Protein AF-A0A7S1KDL4-F1 (afdb_monomer)

Structure (mmCIF, N/CA/C/O backbone):
data_AF-A0A7S1KDL4-F1
#
_entry.id   AF-A0A7S1KDL4-F1
#
loop_
_atom_site.group_PDB
_atom_site.id
_atom_site.type_symbol
_atom_site.label_atom_id
_atom_site.label_alt_id
_atom_site.label_comp_id
_atom_site.label_asym_id
_atom_site.label_entity_id
_atom_site.label_seq_id
_atom_site.pdbx_PDB_ins_code
_atom_site.Cartn_x
_atom_site.Cartn_y
_atom_site.Cartn_z
_atom_site.occupancy
_atom_site.B_iso_or_equiv
_atom_site.auth_seq_id
_atom_site.auth_comp_id
_atom_site.auth_asym_id
_atom_site.auth_atom_id
_atom_site.pdbx_PDB_model_num
ATOM 1 N N . ILE A 1 1 ? -32.109 13.290 26.918 1.00 63.84 1 ILE A N 1
ATOM 2 C CA . ILE A 1 1 ? -31.788 11.846 27.027 1.00 63.84 1 ILE A CA 1
ATOM 3 C C . ILE A 1 1 ? -32.000 11.187 25.672 1.00 63.84 1 ILE A C 1
ATOM 5 O O . ILE A 1 1 ? -31.027 10.690 25.125 1.00 63.84 1 ILE A O 1
ATOM 9 N N . ASP A 1 2 ? -33.193 11.312 25.092 1.00 74.12 2 ASP A N 1
ATOM 10 C CA . ASP A 1 2 ? -33.526 10.764 23.765 1.00 74.12 2 ASP A CA 1
ATOM 11 C C . ASP A 1 2 ? -32.595 11.243 22.642 1.00 74.12 2 ASP A C 1
ATOM 13 O O . ASP A 1 2 ? -32.234 10.475 21.758 1.00 74.12 2 ASP A O 1
ATOM 17 N N . GLU A 1 3 ? -32.147 12.500 22.693 1.00 76.69 3 GLU A N 1
ATOM 18 C CA . GLU A 1 3 ? -31.181 13.043 21.729 1.00 76.69 3 GLU A CA 1
ATOM 19 C C . GLU A 1 3 ? -29.832 12.303 21.764 1.00 76.69 3 GLU A C 1
ATOM 21 O O . GLU A 1 3 ? -29.321 11.902 20.720 1.00 76.69 3 GLU A O 1
ATOM 26 N N . VAL A 1 4 ? -29.300 12.042 22.963 1.00 73.31 4 VAL A N 1
ATOM 27 C CA . VAL A 1 4 ? -28.015 11.346 23.152 1.00 73.31 4 VAL A CA 1
ATOM 28 C C . VAL A 1 4 ? -28.141 9.864 22.789 1.00 73.31 4 VAL A C 1
ATOM 30 O O . VAL A 1 4 ? -27.249 9.303 22.161 1.00 73.31 4 VAL A O 1
ATOM 33 N N . ASP A 1 5 ? -29.265 9.233 23.129 1.00 73.19 5 ASP A N 1
ATOM 34 C CA . ASP A 1 5 ? -29.559 7.845 22.755 1.00 73.19 5 ASP A CA 1
ATOM 35 C C . ASP A 1 5 ? -29.660 7.675 21.223 1.00 73.19 5 ASP A C 1
ATOM 37 O O . ASP A 1 5 ? -29.075 6.760 20.635 1.00 73.19 5 ASP A O 1
ATOM 41 N N . ASN A 1 6 ? -30.314 8.620 20.538 1.00 79.81 6 ASN A N 1
ATOM 42 C CA . ASN A 1 6 ? -30.367 8.649 19.076 1.00 79.81 6 ASN A CA 1
ATOM 43 C C . ASN A 1 6 ? -28.984 8.872 18.442 1.00 79.81 6 ASN A C 1
ATOM 45 O O . ASN A 1 6 ? -28.658 8.224 17.443 1.00 79.81 6 ASN A O 1
ATOM 49 N N . GLU A 1 7 ? -28.151 9.745 19.014 1.00 80.25 7 GLU A N 1
ATOM 50 C CA . GLU A 1 7 ? -26.776 9.966 18.551 1.00 80.25 7 GLU A CA 1
ATOM 51 C C . GLU A 1 7 ? -25.907 8.706 18.704 1.00 80.25 7 GLU A C 1
ATOM 53 O O . GLU A 1 7 ? -25.175 8.336 17.779 1.00 80.25 7 GLU A O 1
ATOM 58 N N . VAL A 1 8 ? -26.034 8.001 19.831 1.00 75.69 8 VAL A N 1
ATOM 59 C CA . VAL A 1 8 ? -25.354 6.728 20.112 1.00 75.69 8 VAL A CA 1
ATOM 60 C C . VAL A 1 8 ? -25.734 5.667 19.075 1.00 75.69 8 VAL A C 1
ATOM 62 O O . VAL A 1 8 ? -24.847 5.076 18.449 1.00 75.69 8 VAL A O 1
ATOM 65 N N . ARG A 1 9 ? -27.035 5.468 18.812 1.00 78.69 9 ARG A N 1
ATOM 66 C CA . ARG A 1 9 ? -27.506 4.514 17.788 1.00 78.69 9 ARG A CA 1
ATOM 67 C C . ARG A 1 9 ? -27.006 4.877 16.393 1.00 78.69 9 ARG A C 1
ATOM 69 O O . ARG A 1 9 ? -26.520 4.006 15.670 1.00 78.69 9 ARG A O 1
ATOM 76 N N . ARG A 1 10 ? -27.076 6.160 16.023 1.00 83.81 10 ARG A N 1
ATOM 77 C CA . ARG A 1 10 ? -26.612 6.656 14.719 1.00 83.81 10 ARG A CA 1
ATOM 78 C C . ARG A 1 10 ? -25.113 6.449 14.534 1.00 83.81 10 ARG A C 1
ATOM 80 O O . ARG A 1 10 ? -24.676 6.055 13.456 1.00 83.81 10 ARG A O 1
ATOM 87 N N . THR A 1 11 ? -24.331 6.686 15.584 1.00 80.38 11 THR A N 1
ATOM 88 C CA . THR A 1 11 ? -22.879 6.492 15.559 1.00 80.38 11 THR A CA 1
ATOM 89 C C . THR A 1 11 ? -22.533 5.011 15.434 1.00 80.38 11 THR A C 1
ATOM 91 O O . THR A 1 11 ? -21.737 4.672 14.563 1.00 80.38 11 THR A O 1
ATOM 94 N N . LYS A 1 12 ? -23.177 4.117 16.206 1.00 81.19 12 LYS A N 1
ATOM 95 C CA . LYS A 1 12 ? -22.996 2.656 16.075 1.00 81.19 12 LYS A CA 1
ATOM 96 C C . LYS A 1 12 ? -23.310 2.184 14.651 1.00 81.19 12 LYS A C 1
ATOM 98 O O . LYS A 1 12 ? -22.476 1.523 14.038 1.00 81.19 12 LYS A O 1
ATOM 103 N N . ALA A 1 13 ? -24.459 2.581 14.101 1.00 83.56 13 ALA A N 1
ATOM 104 C CA . ALA A 1 13 ? -24.852 2.229 12.736 1.00 83.56 13 ALA A CA 1
ATOM 105 C C . ALA A 1 13 ? -23.844 2.734 11.691 1.00 83.56 13 ALA A C 1
ATOM 107 O O . ALA A 1 13 ? -23.438 1.974 10.820 1.00 83.56 13 ALA A O 1
ATOM 108 N N . GLY A 1 14 ? -23.373 3.980 11.816 1.00 83.88 14 GLY A N 1
ATOM 109 C CA . GLY A 1 14 ? -22.385 4.545 10.894 1.00 83.88 14 GLY A CA 1
ATOM 110 C C . GLY A 1 14 ? -21.011 3.867 10.951 1.00 83.88 14 GLY A C 1
ATOM 111 O O . GLY A 1 14 ? -20.293 3.865 9.957 1.00 83.88 14 GLY A O 1
ATOM 112 N N . VAL A 1 15 ? -20.627 3.285 12.090 1.00 82.06 15 VAL A N 1
ATOM 113 C CA . VAL A 1 15 ? -19.389 2.496 12.201 1.00 82.06 15 VAL A CA 1
ATOM 114 C C . VAL A 1 15 ? -19.542 1.132 11.526 1.00 82.06 15 VAL A C 1
ATOM 116 O O . VAL A 1 15 ? -18.646 0.712 10.796 1.00 82.06 15 VAL A O 1
ATOM 119 N N . ILE A 1 16 ? -20.680 0.465 11.735 1.00 83.25 16 ILE A N 1
ATOM 120 C CA . ILE A 1 16 ? -20.998 -0.819 11.093 1.00 83.25 16 ILE A CA 1
ATOM 121 C C . ILE A 1 16 ? -21.028 -0.653 9.570 1.00 83.25 16 ILE A C 1
ATOM 123 O O . ILE A 1 16 ? -20.360 -1.402 8.856 1.00 83.25 16 ILE A O 1
ATOM 127 N N . ASP A 1 17 ? -21.738 0.369 9.093 1.00 86.12 17 ASP A N 1
ATOM 128 C CA . ASP A 1 17 ? -21.864 0.699 7.673 1.00 86.12 17 ASP A CA 1
ATOM 129 C C . ASP A 1 17 ? -20.500 0.987 7.028 1.00 86.12 17 ASP A C 1
ATOM 131 O O . ASP A 1 17 ? -20.204 0.505 5.938 1.00 86.12 17 ASP A O 1
ATOM 135 N N . LEU A 1 18 ? -19.595 1.672 7.734 1.00 84.25 18 LEU A N 1
ATOM 136 C CA . LEU A 1 18 ? -18.246 1.952 7.235 1.00 84.25 18 LEU A CA 1
ATOM 137 C C . LEU A 1 18 ? -17.416 0.681 6.976 1.00 84.25 18 LEU A C 1
ATOM 139 O O . LEU A 1 18 ? -16.621 0.641 6.041 1.00 84.25 18 LEU A O 1
ATOM 143 N N . VAL A 1 19 ? -17.583 -0.356 7.797 1.00 83.31 19 VAL A N 1
ATOM 144 C CA . VAL A 1 19 ? -16.883 -1.637 7.612 1.00 83.31 19 VAL A CA 1
ATOM 145 C C . VAL A 1 19 ? -17.566 -2.469 6.524 1.00 83.31 19 VAL A C 1
ATOM 147 O O . VAL A 1 19 ? -16.898 -2.980 5.624 1.00 83.31 19 VAL A O 1
ATOM 150 N N . GLN A 1 20 ? -18.896 -2.565 6.567 1.00 85.38 20 GLN A N 1
ATOM 151 C CA . GLN A 1 20 ? -19.684 -3.376 5.634 1.00 85.38 20 GLN A CA 1
ATOM 152 C C . GLN A 1 20 ? -19.672 -2.827 4.203 1.00 85.38 20 GLN A C 1
ATOM 154 O O . GLN A 1 20 ? -19.564 -3.603 3.251 1.00 85.38 20 GLN A O 1
ATOM 159 N N . SER A 1 21 ? -19.696 -1.502 4.035 1.00 83.75 21 SER A N 1
ATOM 160 C CA . SER A 1 21 ? -19.587 -0.839 2.726 1.00 83.75 21 SER A CA 1
ATOM 161 C C . SER A 1 21 ? -18.290 -1.181 1.993 1.00 83.75 21 SER A C 1
ATOM 163 O O . SER A 1 21 ? -18.268 -1.184 0.767 1.00 83.75 21 SER A O 1
ATOM 165 N N . ARG A 1 22 ? -17.229 -1.561 2.715 1.00 81.06 22 ARG A N 1
ATOM 166 C CA . ARG A 1 22 ? -15.955 -2.030 2.148 1.00 81.06 22 ARG A CA 1
ATOM 167 C C . ARG A 1 22 ? -15.792 -3.557 2.169 1.00 81.06 22 ARG A C 1
ATOM 169 O O . ARG A 1 22 ? -14.689 -4.065 2.001 1.00 81.06 22 ARG A O 1
ATOM 176 N N . GLY A 1 23 ? -16.888 -4.298 2.353 1.00 80.12 23 GLY A N 1
ATOM 177 C CA . GLY A 1 23 ? -16.903 -5.767 2.350 1.00 80.12 23 GLY A CA 1
ATOM 178 C C . GLY A 1 23 ? -16.351 -6.412 3.623 1.00 80.12 23 GLY A C 1
ATOM 179 O O . GLY A 1 23 ? -16.073 -7.608 3.625 1.00 80.12 23 GLY A O 1
ATOM 180 N N . GLY A 1 24 ? -16.175 -5.639 4.698 1.00 79.75 24 GLY A N 1
ATOM 181 C CA . GLY A 1 24 ? -15.775 -6.164 5.996 1.00 79.75 24 GLY A CA 1
ATOM 182 C C . GLY A 1 24 ? -16.960 -6.657 6.838 1.00 79.75 24 GLY A C 1
ATOM 183 O O . GLY A 1 24 ? -18.099 -6.227 6.659 1.00 79.75 24 GLY A O 1
ATOM 184 N N . ARG A 1 25 ? -16.693 -7.521 7.821 1.00 80.38 25 ARG A N 1
ATOM 185 C CA . ARG A 1 25 ? -17.680 -8.023 8.794 1.00 80.38 25 ARG A CA 1
ATOM 186 C C . ARG A 1 25 ? -17.486 -7.352 10.156 1.00 80.38 25 ARG A C 1
ATOM 188 O O . ARG A 1 25 ? -16.424 -7.471 10.753 1.00 80.38 25 ARG A O 1
ATOM 195 N N . TRP A 1 26 ? -18.499 -6.640 10.657 1.00 69.69 26 TRP A N 1
ATOM 196 C CA . TRP A 1 26 ? -18.420 -5.962 11.964 1.00 69.69 26 TRP A CA 1
ATOM 197 C C . TRP A 1 26 ? -18.359 -6.948 13.139 1.00 69.69 26 TRP A C 1
ATOM 199 O O . TRP A 1 26 ? -17.498 -6.822 14.007 1.00 69.69 26 TRP A O 1
ATOM 209 N N . ALA A 1 27 ? -19.248 -7.943 13.142 1.00 63.38 27 ALA A N 1
ATOM 210 C CA . ALA A 1 27 ? -19.184 -9.067 14.063 1.00 63.38 27 ALA A CA 1
ATOM 211 C C . ALA A 1 27 ? -18.195 -10.090 13.493 1.00 63.38 27 ALA A C 1
ATOM 213 O O . ALA A 1 27 ? -18.497 -10.801 12.535 1.00 63.38 27 ALA A O 1
ATOM 214 N N . ALA A 1 28 ? -16.983 -10.122 14.039 1.00 49.25 28 ALA A N 1
ATOM 215 C CA . ALA A 1 28 ? -16.173 -11.324 13.955 1.00 49.25 28 ALA A CA 1
ATOM 216 C C . ALA A 1 28 ? -16.720 -12.262 15.031 1.00 49.25 28 ALA A C 1
ATOM 218 O O . ALA A 1 28 ? -16.360 -12.120 16.200 1.00 49.25 28 ALA A O 1
ATOM 219 N N . ASP A 1 29 ? -17.648 -13.143 14.659 1.00 37.91 29 ASP A N 1
ATOM 220 C CA . ASP A 1 29 ? -18.122 -14.166 15.582 1.00 37.91 29 ASP A CA 1
ATOM 221 C C . ASP A 1 29 ? -16.921 -14.944 16.132 1.00 37.91 29 ASP A C 1
ATOM 223 O O . ASP A 1 29 ? -15.943 -15.239 15.435 1.00 37.91 29 ASP A O 1
ATOM 227 N N . SER A 1 30 ? -16.986 -15.173 17.441 1.00 39.06 30 SER A N 1
ATOM 228 C CA . SER A 1 30 ? -16.014 -15.870 18.273 1.00 39.06 30 SER A CA 1
ATOM 229 C C . SER A 1 30 ? -15.342 -17.037 17.554 1.00 39.06 30 SER A C 1
ATOM 231 O O . SER A 1 30 ? -16.053 -17.929 17.114 1.00 39.06 30 SER A O 1
ATOM 233 N N . ALA A 1 31 ? -14.004 -17.017 17.523 1.00 42.28 31 ALA A N 1
ATOM 234 C CA . ALA A 1 31 ? -13.009 -18.105 17.450 1.00 42.28 31 ALA A CA 1
ATOM 235 C C . ALA A 1 31 ? -13.182 -19.319 16.499 1.00 42.28 31 ALA A C 1
ATOM 237 O O . ALA A 1 31 ? -12.176 -19.963 16.217 1.00 42.28 31 ALA A O 1
ATOM 238 N N . ASP A 1 32 ? -14.366 -19.616 15.970 1.00 41.22 32 ASP A N 1
ATOM 239 C CA . ASP A 1 32 ? -14.721 -20.917 15.394 1.00 41.22 32 ASP A CA 1
ATOM 240 C C . ASP A 1 32 ? -15.359 -20.827 13.998 1.00 41.22 32 ASP A C 1
ATOM 242 O O . ASP A 1 32 ? -15.420 -21.830 13.293 1.00 41.22 32 ASP A O 1
ATOM 246 N N . ASP A 1 33 ? -15.724 -19.633 13.510 1.00 40.88 33 ASP A N 1
ATOM 247 C CA . ASP A 1 33 ? -16.118 -19.457 12.102 1.00 40.88 33 ASP A CA 1
ATOM 248 C C . ASP A 1 33 ? -14.874 -19.265 11.209 1.00 40.88 33 ASP A C 1
ATOM 250 O O . ASP A 1 33 ? -14.648 -18.251 10.540 1.00 40.88 33 ASP A O 1
ATOM 254 N N . CYS A 1 34 ? -13.981 -20.258 11.247 1.00 38.91 34 CYS A N 1
ATOM 255 C CA . CYS A 1 34 ? -12.790 -20.352 10.404 1.00 38.91 34 CYS A CA 1
ATOM 256 C C . CYS A 1 34 ? -13.143 -20.842 8.986 1.00 38.91 34 CYS A C 1
ATOM 258 O O . CYS A 1 34 ? -12.478 -21.716 8.437 1.00 38.91 34 CYS A O 1
ATOM 260 N N . GLY A 1 35 ? -14.160 -20.246 8.356 1.00 41.03 35 GLY A N 1
ATOM 261 C CA . GLY A 1 35 ? -14.553 -20.539 6.970 1.00 41.03 35 GLY A CA 1
ATOM 262 C C . GLY A 1 35 ? -13.498 -20.166 5.917 1.00 41.03 35 GLY A C 1
ATOM 263 O O . GLY A 1 35 ? -13.617 -20.534 4.752 1.00 41.03 35 GLY A O 1
ATOM 264 N N . GLY A 1 36 ? -12.430 -19.464 6.302 1.00 48.53 36 GLY A N 1
ATOM 265 C CA . GLY A 1 36 ? -11.252 -19.304 5.459 1.00 48.53 36 GLY A CA 1
ATOM 266 C C . GLY A 1 36 ? -10.237 -20.394 5.787 1.00 48.53 36 GLY A C 1
ATOM 267 O O . GLY A 1 36 ? -9.805 -20.462 6.934 1.00 48.53 36 GLY A O 1
ATOM 268 N N . GLY A 1 37 ? -9.790 -21.164 4.796 1.00 58.88 37 GLY A N 1
ATOM 269 C CA . GLY A 1 37 ? -8.794 -22.225 4.986 1.00 58.88 37 GLY A CA 1
ATOM 270 C C . GLY A 1 37 ? -7.563 -21.803 5.803 1.00 58.88 37 GLY A C 1
ATOM 271 O O . GLY A 1 37 ? -7.194 -20.625 5.846 1.00 58.88 37 GLY A O 1
ATOM 272 N N . GLU A 1 38 ? -6.929 -22.790 6.445 1.00 80.00 38 GLU A N 1
ATOM 273 C CA . GLU A 1 38 ? -5.701 -22.639 7.244 1.00 80.00 38 GLU A CA 1
ATOM 274 C C . GLU A 1 38 ? -4.593 -21.910 6.470 1.00 80.00 38 GLU A C 1
ATOM 276 O O . GLU A 1 38 ? -3.821 -21.147 7.049 1.00 80.00 38 GLU A O 1
ATOM 281 N N . ASN A 1 39 ? -4.580 -22.083 5.148 1.00 89.94 39 ASN A N 1
ATOM 282 C CA . ASN A 1 39 ? -3.670 -21.428 4.225 1.00 89.94 39 ASN A CA 1
ATOM 283 C C . ASN A 1 39 ? -4.355 -20.285 3.474 1.00 89.94 39 ASN A C 1
ATOM 285 O O . ASN A 1 39 ? -5.506 -20.384 3.045 1.00 89.94 39 ASN A O 1
ATOM 289 N N . VAL A 1 40 ? -3.612 -19.201 3.277 1.00 91.62 40 VAL A N 1
ATOM 290 C CA . VAL A 1 40 ? -4.003 -18.082 2.425 1.00 91.62 40 VAL A CA 1
ATOM 291 C C . VAL A 1 40 ? -3.210 -18.162 1.128 1.00 91.62 40 VAL A C 1
ATOM 293 O O . VAL A 1 40 ? -1.979 -18.201 1.152 1.00 91.62 40 VAL A O 1
ATOM 296 N N . HIS A 1 41 ? -3.920 -18.168 0.001 1.00 95.25 41 HIS A N 1
ATOM 297 C CA . HIS A 1 41 ? -3.323 -18.052 -1.326 1.00 95.25 41 HIS A CA 1
ATOM 298 C C . HIS A 1 41 ? -3.271 -16.580 -1.726 1.00 95.25 41 HIS A C 1
ATOM 300 O O . HIS A 1 41 ? -4.305 -15.909 -1.786 1.00 95.25 41 HIS A O 1
ATOM 306 N N . ILE A 1 42 ? -2.064 -16.087 -1.975 1.00 96.69 42 ILE A N 1
ATOM 307 C CA . ILE A 1 42 ? -1.770 -14.675 -2.202 1.00 96.69 42 ILE A CA 1
ATOM 308 C C . ILE A 1 42 ? -1.107 -14.538 -3.570 1.00 96.69 42 ILE A C 1
ATOM 310 O O . ILE A 1 42 ? -0.185 -15.279 -3.883 1.00 96.69 42 ILE A O 1
ATOM 314 N N . ASN A 1 43 ? -1.548 -13.585 -4.378 1.00 97.44 43 ASN A N 1
ATOM 315 C CA . ASN A 1 43 ? -0.815 -13.099 -5.536 1.00 97.44 43 ASN A CA 1
ATOM 316 C C . ASN A 1 43 ? -0.169 -11.765 -5.155 1.00 97.44 43 ASN A C 1
ATOM 318 O O . ASN A 1 43 ? -0.858 -10.749 -5.072 1.00 97.44 43 ASN A O 1
ATOM 322 N N . ALA A 1 44 ? 1.140 -11.767 -4.905 1.00 97.12 44 ALA A N 1
ATOM 323 C CA . ALA A 1 44 ? 1.887 -10.540 -4.662 1.00 97.12 44 ALA A CA 1
ATOM 324 C C . ALA A 1 44 ? 2.548 -10.097 -5.970 1.00 97.12 44 ALA A C 1
ATOM 326 O O . ALA A 1 44 ? 3.557 -10.653 -6.403 1.00 97.12 44 ALA A O 1
ATOM 327 N N . GLY A 1 45 ? 1.942 -9.115 -6.635 1.00 95.44 45 GLY A N 1
ATOM 328 C CA . GLY A 1 45 ? 2.525 -8.467 -7.808 1.00 95.44 45 GLY A CA 1
ATOM 329 C C . GLY A 1 45 ? 2.745 -9.345 -9.049 1.00 95.44 45 GLY A C 1
ATOM 330 O O . GLY A 1 45 ? 3.560 -8.980 -9.905 1.00 95.44 45 GLY A O 1
ATOM 331 N N . GLY A 1 46 ? 2.038 -10.471 -9.165 1.00 94.62 46 GLY A N 1
ATOM 332 C CA . GLY A 1 46 ? 2.115 -11.439 -10.267 1.00 94.62 46 GLY A CA 1
ATOM 333 C C . GLY A 1 46 ? 2.676 -12.805 -9.871 1.00 94.62 46 GLY A C 1
ATOM 334 O O . GLY A 1 46 ? 2.685 -13.712 -10.702 1.00 94.62 46 GLY A O 1
ATOM 335 N N . GLU A 1 47 ? 3.135 -12.963 -8.629 1.00 96.25 47 GLU A N 1
ATOM 336 C CA . GLU A 1 47 ? 3.728 -14.198 -8.119 1.00 96.25 47 GLU A CA 1
ATOM 337 C C . GLU A 1 47 ? 2.863 -14.799 -7.009 1.00 96.25 47 GLU A C 1
ATOM 339 O O . GLU A 1 47 ? 2.341 -14.084 -6.151 1.00 96.25 47 GLU A O 1
ATOM 344 N N . ALA A 1 48 ? 2.670 -16.117 -7.060 1.00 97.00 48 ALA A N 1
ATOM 345 C CA . ALA A 1 48 ? 1.760 -16.823 -6.173 1.00 97.00 48 ALA A CA 1
ATOM 346 C C . ALA A 1 48 ? 2.487 -17.343 -4.927 1.00 97.00 48 ALA A C 1
ATOM 348 O O . ALA A 1 48 ? 3.472 -18.068 -5.027 1.00 97.00 48 ALA A O 1
ATOM 349 N N . PHE A 1 49 ? 1.936 -17.037 -3.759 1.00 97.00 49 PHE A N 1
ATOM 350 C CA . PHE A 1 49 ? 2.401 -17.476 -2.452 1.00 97.00 49 PHE A CA 1
ATOM 351 C C . PHE A 1 49 ? 1.287 -18.244 -1.748 1.00 97.00 49 PHE A C 1
ATOM 353 O O . PHE A 1 49 ? 0.102 -17.941 -1.900 1.00 97.00 49 PHE A O 1
ATOM 360 N N . THR A 1 50 ? 1.666 -19.234 -0.947 1.00 96.12 50 THR A N 1
ATOM 361 C CA . THR A 1 50 ? 0.747 -19.922 -0.038 1.00 96.12 50 THR A CA 1
ATOM 362 C C . THR A 1 50 ? 1.346 -19.874 1.354 1.00 96.12 50 THR A C 1
ATOM 364 O O . THR A 1 50 ? 2.422 -20.422 1.578 1.00 96.12 50 THR A O 1
ATOM 367 N N . VAL A 1 51 ? 0.666 -19.190 2.273 1.00 93.31 51 VAL A N 1
ATOM 368 C CA . VAL A 1 51 ? 1.169 -18.954 3.632 1.00 93.31 51 VAL A CA 1
ATOM 369 C C . VAL A 1 51 ? 0.085 -19.319 4.648 1.00 93.31 51 VAL A C 1
ATOM 371 O O . VAL A 1 51 ? -1.063 -18.891 4.480 1.00 93.31 51 VAL A O 1
ATOM 374 N N . PRO A 1 52 ? 0.404 -20.077 5.711 1.00 91.56 52 PRO A N 1
ATOM 375 C CA . PRO A 1 52 ? -0.537 -20.339 6.792 1.00 91.56 52 PRO A CA 1
ATOM 376 C C . PRO A 1 52 ? -1.015 -19.039 7.445 1.00 91.56 52 PRO A C 1
ATOM 378 O O . PRO A 1 52 ? -0.210 -18.212 7.879 1.00 91.56 52 PRO A O 1
ATOM 381 N N . ARG A 1 53 ? -2.332 -18.866 7.593 1.00 89.00 53 ARG A N 1
ATOM 382 C CA . ARG A 1 53 ? -2.928 -17.658 8.187 1.00 89.00 53 ARG A CA 1
ATOM 383 C C . ARG A 1 53 ? -2.422 -17.400 9.607 1.00 89.00 53 ARG A C 1
ATOM 385 O O . ARG A 1 53 ? -2.298 -16.245 10.011 1.00 89.00 53 ARG A O 1
ATOM 392 N N . ARG A 1 54 ? -2.103 -18.466 10.353 1.00 86.69 54 ARG A N 1
ATOM 393 C CA . ARG A 1 54 ? -1.548 -18.376 11.713 1.00 86.69 54 ARG A CA 1
ATOM 394 C C . ARG A 1 54 ? -0.265 -17.544 11.791 1.00 86.69 54 ARG A C 1
ATOM 396 O O . ARG A 1 54 ? -0.053 -16.894 12.805 1.00 86.69 54 ARG A O 1
ATOM 403 N N . PHE A 1 55 ? 0.545 -17.515 10.730 1.00 89.44 55 PHE A N 1
ATOM 404 C CA . PHE A 1 55 ? 1.784 -16.738 10.714 1.00 89.44 55 PHE A CA 1
ATOM 405 C C . PHE A 1 55 ? 1.492 -15.237 10.673 1.00 89.44 55 PHE A C 1
ATOM 407 O O . PHE A 1 55 ? 2.055 -14.481 11.451 1.00 89.44 55 PHE A O 1
ATOM 414 N N . PHE A 1 56 ? 0.541 -14.788 9.850 1.00 90.00 56 PHE A N 1
ATOM 415 C CA . PHE A 1 56 ? 0.149 -13.374 9.850 1.00 90.00 56 PHE A CA 1
ATOM 416 C C . PHE A 1 56 ? -0.511 -12.963 11.168 1.00 90.00 56 PHE A C 1
ATOM 418 O O . PHE A 1 56 ? -0.241 -11.885 11.683 1.00 90.00 56 PHE A O 1
ATOM 425 N N . ARG A 1 57 ? -1.336 -13.844 11.749 1.00 84.88 57 ARG A N 1
ATOM 426 C CA . ARG A 1 57 ? -2.018 -13.579 13.024 1.00 84.88 57 ARG A CA 1
ATOM 427 C C . ARG A 1 57 ? -1.079 -13.502 14.229 1.00 84.88 57 ARG A C 1
ATOM 429 O O . ARG A 1 57 ? -1.475 -12.908 15.221 1.00 84.88 57 ARG A O 1
ATOM 436 N N . SER A 1 58 ? 0.139 -14.051 14.160 1.00 85.56 58 SER A N 1
ATOM 437 C CA . SER A 1 58 ? 1.102 -13.912 15.264 1.00 85.56 58 SER A CA 1
ATOM 438 C C . SER A 1 58 ? 1.665 -12.496 15.419 1.00 85.56 58 SER A C 1
ATOM 440 O O . SER A 1 58 ? 2.303 -12.215 16.426 1.00 85.56 58 SER A O 1
ATOM 442 N N . LEU A 1 59 ? 1.434 -11.612 14.444 1.00 87.88 59 LEU A N 1
ATOM 443 C CA . LEU A 1 59 ? 1.822 -10.201 14.489 1.00 87.88 59 LEU A CA 1
ATOM 444 C C . LEU A 1 59 ? 0.618 -9.322 14.860 1.00 87.88 59 LEU A C 1
ATOM 446 O O . LEU A 1 59 ? 0.236 -8.427 14.105 1.00 87.88 59 LEU A O 1
ATOM 450 N N . GLU A 1 60 ? -0.046 -9.625 15.974 1.00 85.69 60 GLU A N 1
ATOM 451 C CA . GLU A 1 60 ? -1.252 -8.910 16.404 1.00 85.69 60 GLU A CA 1
ATOM 452 C C . GLU A 1 60 ? -1.016 -7.390 16.502 1.00 85.69 60 GLU A C 1
ATOM 454 O O . GLU A 1 60 ? 0.072 -6.925 16.829 1.00 85.69 60 GLU A O 1
ATOM 459 N N . GLY A 1 61 ? -2.031 -6.597 16.147 1.00 84.19 61 GLY A N 1
ATOM 460 C CA . GLY A 1 61 ? -1.916 -5.136 16.143 1.00 84.19 61 GLY A CA 1
ATOM 461 C C . GLY A 1 61 ? -1.144 -4.560 14.951 1.00 84.19 61 GLY A C 1
ATOM 462 O O . GLY A 1 61 ? -0.834 -3.372 14.958 1.00 84.19 61 GLY A O 1
ATOM 463 N N . THR A 1 62 ? -0.860 -5.349 13.911 1.00 90.06 62 THR A N 1
ATOM 464 C CA . THR A 1 62 ? -0.230 -4.875 12.663 1.00 90.06 62 THR A CA 1
ATOM 465 C C . THR A 1 62 ? -1.192 -4.889 11.474 1.00 90.06 62 THR A C 1
ATOM 467 O O . THR A 1 62 ? -2.210 -5.588 11.478 1.00 90.06 62 THR A O 1
ATOM 470 N N . LEU A 1 63 ? -0.861 -4.131 10.421 1.00 90.62 63 LEU A N 1
ATOM 471 C CA . LEU A 1 63 ? -1.650 -4.079 9.187 1.00 90.62 63 LEU A CA 1
ATOM 472 C C . LEU A 1 63 ? -1.764 -5.452 8.523 1.00 90.62 63 LEU A C 1
ATOM 474 O O . LEU A 1 63 ? -2.832 -5.798 8.024 1.00 90.62 63 LEU A O 1
ATOM 478 N N . VAL A 1 64 ? -0.700 -6.257 8.535 1.00 92.25 64 VAL A N 1
ATOM 479 C CA . VAL A 1 64 ? -0.732 -7.599 7.942 1.00 92.25 64 VAL A CA 1
ATOM 480 C C . VAL A 1 64 ? -1.656 -8.551 8.702 1.00 92.25 64 VAL A C 1
ATOM 482 O O . VAL A 1 64 ? -2.418 -9.291 8.075 1.00 92.25 64 VAL A O 1
ATOM 485 N N . ALA A 1 65 ? -1.653 -8.503 10.037 1.00 90.19 65 ALA A N 1
ATOM 486 C CA . ALA A 1 65 ? -2.555 -9.315 10.847 1.00 90.19 65 ALA A CA 1
ATOM 487 C C . ALA A 1 65 ? -4.014 -8.904 10.630 1.00 90.19 65 ALA A C 1
ATOM 489 O O . ALA A 1 65 ? -4.879 -9.769 10.479 1.00 90.19 65 ALA A O 1
ATOM 490 N N . GLU A 1 66 ? -4.274 -7.597 10.539 1.00 89.19 66 GLU A N 1
ATOM 491 C CA . GLU A 1 66 ? -5.600 -7.068 10.226 1.00 89.19 66 GLU A CA 1
ATOM 492 C C . GLU A 1 66 ? -6.048 -7.481 8.817 1.00 89.19 66 GLU A C 1
ATOM 494 O O . GLU A 1 66 ? -7.160 -7.982 8.651 1.00 89.19 66 GLU A O 1
ATOM 499 N N . THR A 1 67 ? -5.175 -7.351 7.814 1.00 90.50 67 THR A N 1
ATOM 500 C CA . THR A 1 67 ? -5.460 -7.696 6.410 1.00 90.50 67 THR A CA 1
ATOM 501 C C . THR A 1 67 ? -5.903 -9.146 6.271 1.00 90.50 67 THR A C 1
ATOM 503 O O . THR A 1 67 ? -6.876 -9.434 5.579 1.00 90.50 67 THR A O 1
ATOM 506 N N . PHE A 1 68 ? -5.229 -10.063 6.968 1.00 89.62 68 PHE A N 1
ATOM 507 C CA . PHE A 1 68 ? -5.540 -11.493 6.941 1.00 89.62 68 PHE A CA 1
ATOM 508 C C . PHE A 1 68 ? -6.411 -11.959 8.115 1.00 89.62 68 PHE A C 1
ATOM 510 O O . PHE A 1 68 ? -6.534 -13.164 8.378 1.00 89.62 68 PHE A O 1
ATOM 517 N N . SER A 1 69 ? -7.055 -11.024 8.812 1.00 85.12 69 SER A N 1
ATOM 518 C CA . SER A 1 69 ? -8.125 -11.342 9.750 1.00 85.12 69 SER A CA 1
ATOM 519 C C . SER A 1 69 ? -9.373 -11.821 8.992 1.00 85.12 69 SER A C 1
ATOM 521 O O . SER A 1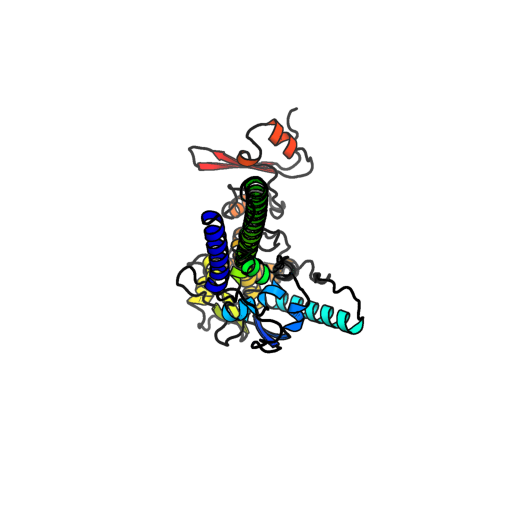 69 ? -9.539 -11.593 7.792 1.00 85.12 69 SER A O 1
ATOM 523 N N . SER A 1 70 ? -10.285 -12.508 9.683 1.00 79.88 70 SER A N 1
ATOM 524 C CA . SER A 1 70 ? -11.581 -12.884 9.094 1.00 79.88 70 SER A CA 1
ATOM 525 C C . SER A 1 70 ? -12.453 -11.666 8.773 1.00 79.88 70 SER A C 1
ATOM 527 O O . SER A 1 70 ? -13.377 -11.780 7.972 1.00 79.88 70 SER A O 1
ATOM 529 N N . ARG A 1 71 ? -12.141 -10.496 9.351 1.00 83.00 71 ARG A N 1
ATOM 530 C CA . ARG A 1 71 ? -12.917 -9.265 9.195 1.00 83.00 71 ARG A CA 1
ATOM 531 C C . ARG A 1 71 ? -13.009 -8.820 7.742 1.00 83.00 71 ARG A C 1
ATOM 533 O O . ARG A 1 71 ? -14.080 -8.396 7.337 1.00 83.00 71 ARG A O 1
ATOM 540 N N . TRP A 1 72 ? -11.928 -8.917 6.971 1.00 85.69 72 TRP A N 1
ATOM 541 C CA . TRP A 1 72 ? -11.845 -8.345 5.619 1.00 85.69 72 TRP A CA 1
ATOM 542 C C . TRP A 1 72 ? -11.920 -9.380 4.496 1.00 85.69 72 TRP A C 1
ATOM 544 O O . TRP A 1 72 ? -11.791 -9.014 3.334 1.00 85.69 72 TRP A O 1
ATOM 554 N N . HIS A 1 73 ? -12.148 -10.659 4.809 1.00 84.31 73 HIS A N 1
ATOM 555 C CA . HIS A 1 73 ? -12.006 -11.765 3.853 1.00 84.31 73 HIS A CA 1
ATOM 556 C C . HIS A 1 73 ? -12.756 -11.568 2.521 1.00 84.31 73 HIS A C 1
ATOM 558 O O . HIS A 1 73 ? -12.222 -11.907 1.458 1.00 84.31 73 HIS A O 1
ATOM 564 N N . ASP A 1 74 ? -13.968 -11.014 2.593 1.00 84.75 74 ASP A N 1
ATOM 565 C CA . ASP A 1 74 ? -14.848 -10.778 1.442 1.00 84.75 74 ASP A CA 1
ATOM 566 C C . ASP A 1 74 ? -14.576 -9.427 0.756 1.00 84.75 74 ASP A C 1
ATOM 568 O O . ASP A 1 74 ? -14.937 -9.233 -0.401 1.00 84.75 74 ASP A O 1
ATOM 572 N N . GLY A 1 75 ? -13.932 -8.492 1.461 1.00 87.19 75 GLY A N 1
ATOM 573 C CA . GLY A 1 75 ? -13.598 -7.157 0.966 1.00 87.19 75 GLY A CA 1
ATOM 574 C C . GLY A 1 75 ? -12.238 -7.064 0.280 1.00 87.19 75 GLY A C 1
ATOM 575 O O . GLY A 1 75 ? -11.985 -6.081 -0.410 1.00 87.19 75 GLY A O 1
ATOM 576 N N . LEU A 1 76 ? -11.357 -8.054 0.452 1.00 91.56 76 LEU A N 1
ATOM 577 C CA . LEU A 1 76 ? -10.024 -8.051 -0.156 1.00 91.56 76 LEU A CA 1
ATOM 578 C C . LEU A 1 76 ? -10.084 -8.152 -1.683 1.00 91.56 76 LEU A C 1
ATOM 580 O O . LEU A 1 76 ? -10.892 -8.887 -2.261 1.00 91.56 76 LEU A O 1
ATOM 584 N N . LEU A 1 77 ? -9.165 -7.445 -2.336 1.00 92.75 77 LEU A N 1
ATOM 585 C CA . LEU A 1 77 ? -8.966 -7.537 -3.774 1.00 92.75 77 LEU A CA 1
ATOM 586 C C . LEU A 1 77 ? -8.474 -8.945 -4.149 1.00 92.75 77 LEU A C 1
ATOM 588 O O . LEU A 1 77 ? -7.636 -9.524 -3.451 1.00 92.75 77 LEU A O 1
ATOM 592 N N . ARG A 1 78 ? -9.003 -9.516 -5.236 1.00 93.56 78 ARG A N 1
ATOM 593 C CA . ARG A 1 78 ? -8.667 -10.874 -5.687 1.00 93.56 78 ARG A CA 1
ATOM 594 C C . ARG A 1 78 ? -8.366 -10.914 -7.169 1.00 93.56 78 ARG A C 1
ATOM 596 O O . ARG A 1 78 ? -9.013 -10.218 -7.942 1.00 93.56 78 ARG A O 1
ATOM 603 N N . ASP A 1 79 ? -7.395 -11.737 -7.545 1.00 93.81 79 ASP A N 1
ATOM 604 C CA . ASP A 1 79 ? -7.072 -11.974 -8.949 1.00 93.81 79 ASP A CA 1
ATOM 605 C C . ASP A 1 79 ? -8.072 -12.921 -9.632 1.00 93.81 79 ASP A C 1
ATOM 607 O O . ASP A 1 79 ? -8.987 -13.459 -9.006 1.00 93.81 79 ASP A O 1
ATOM 611 N N . SER A 1 80 ? -7.888 -13.143 -10.935 1.00 91.56 80 SER A N 1
ATOM 612 C CA . SER A 1 80 ? -8.742 -14.029 -11.738 1.00 91.56 80 SER A CA 1
ATOM 613 C C . SER A 1 80 ? -8.713 -15.500 -11.303 1.00 91.56 80 SER A C 1
ATOM 615 O O . SER A 1 80 ? -9.575 -16.272 -11.713 1.00 91.56 80 SER A O 1
ATOM 617 N N . GLU A 1 81 ? -7.751 -15.895 -10.466 1.00 92.94 81 GLU A N 1
ATOM 618 C CA . GLU A 1 81 ? -7.632 -17.236 -9.884 1.00 92.94 81 GLU A CA 1
ATOM 619 C C . GLU A 1 81 ? -8.223 -17.290 -8.458 1.00 92.94 81 GLU A C 1
ATOM 621 O O . GLU A 1 81 ? -8.117 -18.305 -7.772 1.00 92.94 81 GLU A O 1
ATOM 626 N N . GLY A 1 82 ? -8.855 -16.204 -7.994 1.00 91.75 82 GLY A N 1
ATOM 627 C CA . GLY A 1 82 ? -9.496 -16.103 -6.682 1.00 91.75 82 GLY A CA 1
ATOM 628 C C . GLY A 1 82 ? -8.527 -15.906 -5.511 1.00 91.75 82 GLY A C 1
ATOM 629 O O . GLY A 1 82 ? -8.956 -15.936 -4.350 1.00 91.75 82 GLY A O 1
ATOM 630 N N . ARG A 1 83 ? -7.233 -15.691 -5.780 1.00 94.75 83 ARG A N 1
ATOM 631 C CA . ARG A 1 83 ? -6.203 -15.451 -4.756 1.00 94.75 83 ARG A CA 1
ATOM 632 C C . ARG A 1 83 ? -6.278 -14.015 -4.263 1.00 94.75 83 ARG A C 1
ATOM 634 O O . ARG A 1 83 ? -6.563 -13.117 -5.048 1.00 94.75 83 ARG A O 1
ATOM 641 N N . VAL A 1 84 ? -5.963 -13.785 -2.988 1.00 95.06 84 VAL A N 1
ATOM 642 C CA . VAL A 1 84 ? -5.859 -12.421 -2.442 1.00 95.06 84 VAL A CA 1
ATOM 643 C C . VAL A 1 84 ? -4.740 -11.686 -3.170 1.00 95.06 84 VAL A C 1
ATOM 645 O O . VAL A 1 84 ? -3.609 -12.163 -3.192 1.00 95.06 84 VAL A O 1
ATOM 648 N N . PHE A 1 85 ? -5.036 -10.538 -3.765 1.00 96.69 85 PHE A N 1
ATOM 649 C CA . PHE A 1 85 ? -4.062 -9.754 -4.505 1.00 96.69 85 PHE A CA 1
ATOM 650 C C . PHE A 1 85 ? -3.437 -8.680 -3.616 1.00 96.69 85 PHE A C 1
ATOM 652 O O . PHE A 1 85 ? -4.139 -7.850 -3.041 1.00 96.69 85 PHE A O 1
ATOM 659 N N . LEU A 1 86 ? -2.108 -8.672 -3.543 1.00 96.38 86 LEU A N 1
ATOM 660 C CA . LEU A 1 86 ? -1.329 -7.604 -2.929 1.00 96.38 86 LEU A CA 1
ATOM 661 C C . LEU A 1 86 ? -0.502 -6.914 -4.013 1.00 96.38 86 LEU A C 1
ATOM 663 O O . LEU A 1 86 ? 0.328 -7.543 -4.675 1.00 96.38 86 LEU A O 1
ATOM 667 N N . ASP A 1 87 ? -0.682 -5.604 -4.173 1.00 95.81 87 ASP A N 1
ATOM 668 C CA . ASP A 1 87 ? 0.062 -4.810 -5.156 1.00 95.81 87 ASP A CA 1
ATOM 669 C C . ASP A 1 87 ? 1.463 -4.445 -4.638 1.00 95.81 87 ASP A C 1
ATOM 671 O O . ASP A 1 87 ? 1.812 -3.281 -4.459 1.00 95.81 87 ASP A O 1
ATOM 675 N N . LEU A 1 88 ? 2.258 -5.474 -4.339 1.00 95.62 88 LEU A N 1
ATOM 676 C CA . LEU A 1 88 ? 3.592 -5.387 -3.746 1.00 95.62 88 LEU A CA 1
ATOM 677 C C . LEU A 1 88 ? 4.644 -5.996 -4.675 1.00 95.62 88 LEU A C 1
ATOM 679 O O . LEU A 1 88 ? 4.336 -6.785 -5.568 1.00 95.62 88 LEU A O 1
ATOM 683 N N . HIS A 1 89 ? 5.909 -5.632 -4.473 1.00 93.75 89 HIS A N 1
ATOM 684 C CA . HIS A 1 89 ? 7.021 -6.248 -5.191 1.00 93.75 89 HIS A CA 1
ATOM 685 C C . HIS A 1 89 ? 7.268 -7.684 -4.701 1.00 93.75 89 HIS A C 1
ATOM 687 O O . HIS A 1 89 ? 7.532 -7.862 -3.509 1.00 93.75 89 HIS A O 1
ATOM 693 N N . PRO A 1 90 ? 7.210 -8.704 -5.583 1.00 95.06 90 PRO A N 1
ATOM 694 C CA . PRO A 1 90 ? 7.249 -10.094 -5.141 1.00 95.06 90 PRO A CA 1
ATOM 695 C C . PRO A 1 90 ? 8.516 -10.488 -4.361 1.00 95.06 90 PRO A C 1
ATOM 697 O O . PRO A 1 90 ? 8.354 -11.014 -3.266 1.00 95.06 90 PRO A O 1
ATOM 700 N N . PRO A 1 91 ? 9.750 -10.166 -4.809 1.00 92.81 91 PRO A N 1
ATOM 701 C CA . PRO A 1 91 ? 10.968 -10.450 -4.031 1.00 92.81 91 PRO A CA 1
ATOM 702 C C . PRO A 1 91 ? 10.990 -9.831 -2.620 1.00 92.81 91 PRO A C 1
ATOM 704 O O . PRO A 1 91 ? 11.474 -10.435 -1.660 1.00 92.81 91 PRO A O 1
ATOM 707 N N . ALA A 1 92 ? 10.425 -8.630 -2.467 1.00 92.69 92 ALA A N 1
ATOM 708 C CA . ALA A 1 92 ? 10.334 -7.963 -1.171 1.00 92.69 92 ALA A CA 1
ATOM 709 C C . ALA A 1 92 ? 9.291 -8.630 -0.263 1.00 92.69 92 ALA A C 1
ATOM 711 O O . ALA A 1 92 ? 9.524 -8.808 0.933 1.00 92.69 92 ALA A O 1
ATOM 712 N N . PHE A 1 93 ? 8.157 -9.041 -0.836 1.00 96.19 93 PHE A N 1
ATOM 713 C CA . PHE A 1 93 ? 7.136 -9.798 -0.117 1.00 96.19 93 PHE A CA 1
ATOM 714 C C . PHE A 1 93 ? 7.624 -11.198 0.277 1.00 96.19 93 PHE A C 1
ATOM 716 O O . PHE A 1 93 ? 7.378 -11.636 1.396 1.00 96.19 93 PHE A O 1
ATOM 723 N N . GLU A 1 94 ? 8.377 -11.875 -0.588 1.00 95.62 94 GLU A N 1
ATOM 724 C CA . GLU A 1 94 ? 9.027 -13.149 -0.275 1.00 95.62 94 GLU A CA 1
ATOM 725 C C . GLU A 1 94 ? 9.986 -13.007 0.914 1.00 95.62 94 GLU A C 1
ATOM 727 O O . GLU A 1 94 ? 9.934 -13.803 1.850 1.00 95.62 94 GLU A O 1
ATOM 732 N N . SER A 1 95 ? 10.809 -11.954 0.925 1.00 94.62 95 SER A N 1
ATOM 733 C CA . SER A 1 95 ? 11.698 -11.647 2.053 1.00 94.62 95 SER A CA 1
ATOM 734 C C . SER A 1 95 ? 10.918 -11.446 3.356 1.00 94.62 95 SER A C 1
ATOM 736 O O . SER A 1 95 ? 11.314 -11.971 4.396 1.00 94.62 95 SER A O 1
ATOM 738 N N . PHE A 1 96 ? 9.778 -10.751 3.289 1.00 95.69 96 PHE A N 1
ATOM 739 C CA . PHE A 1 96 ? 8.872 -10.582 4.425 1.00 95.69 96 PHE A CA 1
ATOM 740 C C . PHE A 1 96 ? 8.296 -11.916 4.915 1.00 95.69 96 PHE A C 1
ATOM 742 O O . PHE A 1 96 ? 8.340 -12.202 6.109 1.00 95.69 96 PHE A O 1
ATOM 749 N N . VAL A 1 97 ? 7.799 -12.762 4.009 1.00 95.31 97 VAL A N 1
ATOM 750 C CA . VAL A 1 97 ? 7.257 -14.085 4.355 1.00 95.31 97 VAL A CA 1
ATOM 751 C C . VAL A 1 97 ? 8.336 -14.978 4.966 1.00 95.31 97 VAL A C 1
ATOM 753 O O . VAL A 1 97 ? 8.084 -15.622 5.978 1.00 95.31 97 VAL A O 1
ATOM 756 N N . ASN A 1 98 ? 9.544 -15.000 4.405 1.00 94.00 98 ASN A N 1
ATOM 757 C CA . ASN A 1 98 ? 10.647 -15.791 4.948 1.00 94.00 98 ASN A CA 1
ATOM 758 C C . ASN A 1 98 ? 10.996 -15.364 6.376 1.00 94.00 98 ASN A C 1
ATOM 760 O O . ASN A 1 98 ? 11.179 -16.218 7.244 1.00 94.00 98 ASN A O 1
ATOM 764 N N . GLU A 1 99 ? 11.037 -14.059 6.640 1.00 93.31 99 GLU A N 1
ATOM 765 C CA . GLU A 1 99 ? 11.295 -13.549 7.985 1.00 93.31 99 GLU A CA 1
ATOM 766 C C . GLU A 1 99 ? 10.140 -13.863 8.945 1.00 93.31 99 GLU A C 1
ATOM 768 O O . GLU A 1 99 ? 10.369 -14.282 10.077 1.00 93.31 99 GLU A O 1
ATOM 773 N N . LEU A 1 100 ? 8.894 -13.792 8.469 1.00 91.69 100 LEU A N 1
ATOM 774 C CA . LEU A 1 100 ? 7.714 -14.196 9.231 1.00 91.69 100 LEU A CA 1
ATOM 77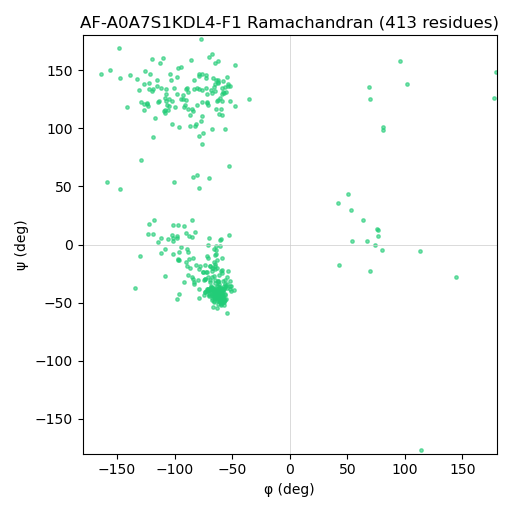5 C C . LEU A 1 100 ? 7.777 -15.671 9.660 1.00 91.69 100 LEU A C 1
ATOM 777 O O . LEU A 1 100 ? 7.485 -16.001 10.811 1.00 91.69 100 LEU A O 1
ATOM 781 N N . VAL A 1 101 ? 8.181 -16.563 8.748 1.00 90.56 101 VAL A N 1
ATOM 782 C CA . VAL A 1 101 ? 8.348 -17.994 9.043 1.00 90.56 101 VAL A CA 1
ATOM 783 C C . VAL A 1 101 ? 9.472 -18.214 10.056 1.00 90.56 101 VAL A C 1
ATOM 785 O O . VAL A 1 101 ? 9.282 -18.974 11.006 1.00 90.56 101 VAL A O 1
ATOM 788 N N . ARG A 1 102 ? 10.621 -17.538 9.901 1.00 89.44 102 ARG A N 1
ATOM 789 C CA . ARG A 1 102 ? 11.732 -17.616 10.869 1.00 89.44 102 ARG A CA 1
ATOM 790 C C . ARG A 1 102 ? 11.290 -17.167 12.255 1.00 89.44 102 ARG A C 1
ATOM 792 O O . ARG A 1 102 ? 11.538 -17.878 13.226 1.00 89.44 102 ARG A O 1
ATOM 799 N N . HIS A 1 103 ? 10.602 -16.032 12.339 1.00 85.94 103 HIS A N 1
ATOM 800 C CA . HIS A 1 103 ? 10.081 -15.499 13.593 1.00 85.94 103 HIS A CA 1
ATOM 801 C C . HIS A 1 103 ? 9.149 -16.501 14.286 1.00 85.94 103 HIS A C 1
ATOM 803 O O . HIS A 1 103 ? 9.309 -16.791 15.474 1.00 85.94 103 HIS A O 1
ATOM 809 N N . HIS A 1 104 ? 8.222 -17.096 13.531 1.00 84.06 104 HIS A N 1
ATOM 810 C CA . HIS A 1 104 ? 7.318 -18.112 14.060 1.00 84.06 104 HIS A CA 1
ATOM 811 C C . HIS A 1 104 ? 8.069 -19.354 14.566 1.00 84.06 104 HIS A C 1
ATOM 813 O O . HIS A 1 104 ? 7.823 -19.818 15.678 1.00 84.06 104 HIS A O 1
ATOM 819 N N . TRP A 1 105 ? 9.029 -19.856 13.786 1.00 83.62 105 TRP A N 1
ATOM 820 C CA . TRP A 1 105 ? 9.839 -21.019 14.150 1.00 83.62 105 TRP A CA 1
ATOM 821 C C . TRP A 1 105 ? 10.662 -20.786 15.426 1.00 83.62 105 TRP A C 1
ATOM 823 O O . TRP A 1 105 ? 10.714 -21.648 16.305 1.00 83.62 105 TRP A O 1
ATOM 833 N N . HIS A 1 106 ? 11.268 -19.603 15.571 1.00 80.50 106 HIS A N 1
ATOM 834 C CA . HIS A 1 106 ? 11.986 -19.226 16.790 1.00 80.50 106 HIS A CA 1
ATOM 835 C C . HIS A 1 106 ? 11.066 -19.190 18.015 1.00 80.50 106 HIS A C 1
ATOM 837 O O . HIS A 1 106 ? 11.448 -19.679 19.080 1.00 80.50 106 HIS A O 1
ATOM 843 N N . HIS A 1 107 ? 9.852 -18.660 17.866 1.00 75.88 107 HIS A N 1
ATOM 844 C CA . HIS A 1 107 ? 8.879 -18.611 18.952 1.00 75.88 107 HIS A CA 1
ATOM 845 C C . HIS A 1 107 ? 8.434 -20.017 19.399 1.00 75.88 107 HIS A C 1
ATOM 847 O O . HIS A 1 107 ? 8.405 -20.303 20.599 1.00 75.88 107 HIS A O 1
ATOM 853 N N . GLU A 1 108 ? 8.145 -20.922 18.456 1.00 75.12 108 GLU A N 1
ATOM 854 C CA . GLU A 1 108 ? 7.752 -22.302 18.776 1.00 75.12 108 GLU A CA 1
ATOM 855 C C . GLU A 1 108 ? 8.870 -23.093 19.469 1.00 75.12 108 GLU A C 1
ATOM 857 O O . GLU A 1 108 ? 8.612 -23.806 20.443 1.00 75.12 108 GLU A O 1
ATOM 862 N N . LEU A 1 109 ? 10.118 -22.945 19.013 1.00 73.56 109 LEU A N 1
ATOM 863 C CA . LEU A 1 109 ? 11.259 -23.663 19.585 1.00 73.56 109 LEU A CA 1
ATOM 864 C C . LEU A 1 109 ? 11.648 -23.171 20.979 1.00 73.56 109 LEU A C 1
ATOM 866 O O . LEU A 1 109 ? 12.010 -23.981 21.835 1.00 73.56 109 LEU A O 1
ATOM 870 N N . HIS A 1 110 ? 11.615 -21.859 21.212 1.00 68.00 110 HIS A N 1
ATOM 871 C CA . HIS A 1 110 ? 12.149 -21.281 22.443 1.00 68.00 110 HIS A CA 1
ATOM 872 C C . HIS A 1 110 ? 11.093 -21.036 23.527 1.00 68.00 110 HIS A C 1
ATOM 874 O O . HIS A 1 110 ? 11.480 -20.704 24.647 1.00 68.00 110 HIS A O 1
ATOM 880 N N . LYS A 1 111 ? 9.790 -21.231 23.239 1.00 64.62 111 LYS A N 1
ATOM 881 C CA . LYS A 1 111 ? 8.662 -21.005 24.176 1.00 64.62 111 LYS A CA 1
ATOM 882 C C . LYS A 1 111 ? 8.827 -19.724 25.003 1.00 64.62 111 LYS A C 1
ATOM 884 O O . LYS A 1 111 ? 8.507 -19.681 26.192 1.00 64.62 111 LYS A O 1
ATOM 889 N N . THR A 1 112 ? 9.397 -18.689 24.401 1.00 54.91 112 THR A N 1
ATOM 890 C CA . THR A 1 112 ? 9.622 -17.421 25.083 1.00 54.91 112 THR A CA 1
ATOM 891 C C . THR A 1 112 ? 8.270 -16.756 25.267 1.00 54.91 112 THR A C 1
ATOM 893 O O . THR A 1 112 ? 7.570 -16.522 24.292 1.00 54.91 112 THR A O 1
ATOM 896 N N . ALA A 1 113 ? 7.905 -16.448 26.513 1.00 50.62 113 ALA A N 1
ATOM 897 C CA . ALA A 1 113 ? 6.607 -15.873 26.885 1.00 50.62 113 ALA A CA 1
ATOM 898 C C . ALA A 1 113 ? 6.340 -14.465 26.312 1.00 50.62 113 ALA A C 1
ATOM 900 O O . ALA A 1 113 ? 5.275 -13.899 26.545 1.00 50.62 113 ALA A O 1
ATOM 901 N N . THR A 1 114 ? 7.297 -13.904 25.576 1.00 46.56 114 THR A N 1
ATOM 902 C CA . THR A 1 114 ? 7.202 -12.589 24.954 1.00 46.56 114 THR A CA 1
ATOM 903 C C . THR A 1 114 ? 7.330 -12.773 23.449 1.00 46.56 114 THR A C 1
ATOM 905 O O . THR A 1 114 ? 8.437 -12.817 22.912 1.00 46.56 114 THR A O 1
ATOM 908 N N . THR A 1 115 ? 6.200 -12.927 22.765 1.00 52.75 115 THR A N 1
ATOM 909 C CA . THR A 1 115 ? 6.133 -12.786 21.310 1.00 52.75 115 THR A CA 1
ATOM 910 C C . THR A 1 115 ? 6.606 -11.372 20.989 1.00 52.75 115 THR A C 1
ATOM 912 O O . THR A 1 115 ? 5.944 -10.409 21.369 1.00 52.75 115 THR A O 1
ATOM 915 N N . SER A 1 116 ? 7.765 -11.207 20.350 1.00 54.34 116 SER A N 1
ATOM 916 C CA . SER A 1 116 ? 8.089 -9.905 19.771 1.00 54.34 116 SER A CA 1
ATOM 917 C C . SER A 1 116 ? 7.026 -9.612 18.716 1.00 54.34 116 SER A C 1
ATOM 919 O O . SER A 1 116 ? 6.953 -10.279 17.693 1.00 54.34 116 SER A O 1
ATOM 921 N N . GLU A 1 117 ? 6.185 -8.610 18.954 1.00 66.62 117 GLU A N 1
ATOM 922 C CA . GLU A 1 117 ? 5.126 -8.183 18.022 1.00 66.62 117 GLU A CA 1
ATOM 923 C C . GLU A 1 117 ? 5.691 -7.505 16.758 1.00 66.62 117 GLU A C 1
ATOM 925 O O . GLU A 1 117 ? 4.957 -6.965 15.930 1.00 66.62 117 GLU A O 1
ATOM 930 N N . ARG A 1 118 ? 7.021 -7.493 16.606 1.00 77.12 118 ARG A N 1
ATOM 931 C CA . ARG A 1 118 ? 7.732 -6.718 15.602 1.00 77.12 118 ARG A CA 1
ATOM 932 C C . ARG A 1 118 ? 8.704 -7.583 14.817 1.00 77.12 118 ARG A C 1
ATOM 934 O O . ARG A 1 118 ? 9.621 -8.175 15.377 1.00 77.12 118 ARG A O 1
ATOM 941 N N . LEU A 1 119 ? 8.498 -7.584 13.506 1.00 85.94 119 LEU A N 1
ATOM 942 C CA . LEU A 1 119 ? 9.410 -8.131 12.518 1.00 85.94 119 LEU A CA 1
ATOM 943 C C . LEU A 1 119 ? 10.377 -7.030 12.073 1.00 85.94 119 LEU A C 1
ATOM 945 O O . LEU A 1 119 ? 9.936 -5.968 11.621 1.00 85.94 119 LEU A O 1
ATOM 949 N N . ASP A 1 120 ? 11.676 -7.280 12.196 1.00 86.88 120 ASP A N 1
ATOM 950 C CA . ASP A 1 120 ? 12.709 -6.360 11.725 1.00 86.88 120 ASP A CA 1
ATOM 951 C C . ASP A 1 120 ? 13.173 -6.737 10.314 1.00 86.88 120 ASP A C 1
ATOM 953 O O . ASP A 1 120 ? 13.098 -7.893 9.896 1.00 86.88 120 ASP A O 1
ATOM 957 N N . VAL A 1 121 ? 13.640 -5.740 9.560 1.00 86.50 121 VAL A N 1
ATOM 958 C CA . VAL A 1 121 ? 14.213 -5.969 8.228 1.00 86.50 121 VAL A CA 1
ATOM 959 C C . VAL A 1 121 ? 15.533 -6.734 8.392 1.00 86.50 121 VAL A C 1
ATOM 961 O O . VAL A 1 121 ? 16.346 -6.339 9.229 1.00 86.50 121 VAL A O 1
ATOM 964 N N . PRO A 1 122 ? 15.789 -7.803 7.613 1.00 86.19 122 PRO A N 1
ATOM 965 C CA . PRO A 1 122 ? 17.078 -8.486 7.643 1.00 86.19 122 PRO A CA 1
ATOM 966 C C . PRO A 1 122 ? 18.226 -7.517 7.349 1.00 86.19 122 PRO A C 1
ATOM 968 O O . PRO A 1 122 ? 18.149 -6.760 6.385 1.00 86.19 122 PRO A O 1
ATOM 971 N N . ARG A 1 123 ? 19.318 -7.591 8.123 1.00 83.62 123 ARG A N 1
ATOM 972 C CA . ARG A 1 123 ? 20.474 -6.675 8.005 1.00 83.62 123 ARG A CA 1
ATOM 973 C C . ARG A 1 123 ? 21.039 -6.566 6.590 1.00 83.62 123 ARG A C 1
ATOM 975 O O . ARG A 1 123 ? 21.474 -5.504 6.172 1.00 83.62 123 ARG A O 1
ATOM 982 N N . GLU A 1 124 ? 21.017 -7.669 5.851 1.00 83.69 124 GLU A N 1
ATOM 983 C CA . GLU A 1 124 ? 21.509 -7.756 4.470 1.00 83.69 124 GLU A CA 1
ATOM 984 C C . GLU A 1 124 ? 20.633 -6.988 3.464 1.00 83.69 124 GLU A C 1
ATOM 986 O O . GLU A 1 124 ? 21.078 -6.691 2.360 1.00 83.69 124 GLU A O 1
ATOM 991 N N . LEU A 1 125 ? 19.391 -6.675 3.843 1.00 83.81 125 LEU A N 1
ATOM 992 C CA . LEU A 1 125 ? 18.370 -6.043 3.007 1.00 83.81 125 LEU A CA 1
ATOM 993 C C . LEU A 1 125 ? 17.917 -4.681 3.559 1.00 83.81 125 LEU A C 1
ATOM 995 O O . LEU A 1 125 ? 16.959 -4.106 3.048 1.00 83.81 125 LEU A O 1
ATOM 999 N N . GLU A 1 126 ? 18.590 -4.146 4.584 1.00 82.38 126 GLU A N 1
ATOM 1000 C CA . GLU A 1 126 ? 18.283 -2.823 5.153 1.00 82.38 126 GLU A CA 1
ATOM 1001 C C . GLU A 1 126 ? 18.458 -1.688 4.130 1.00 82.38 126 GLU A C 1
ATOM 1003 O O . GLU A 1 126 ? 17.783 -0.663 4.225 1.00 82.38 126 GLU A O 1
ATOM 1008 N N . ASP A 1 127 ? 19.312 -1.898 3.127 1.00 75.94 127 ASP A N 1
ATOM 1009 C CA . ASP A 1 127 ? 19.549 -0.961 2.028 1.00 75.94 127 ASP A CA 1
ATOM 1010 C C . ASP A 1 127 ? 18.593 -1.162 0.833 1.00 75.94 127 ASP A C 1
ATOM 1012 O O . ASP A 1 127 ? 18.615 -0.366 -0.112 1.00 75.94 127 ASP A O 1
ATOM 1016 N N . ASP A 1 128 ? 17.754 -2.209 0.840 1.00 79.44 128 ASP A N 1
ATOM 1017 C CA . ASP A 1 128 ? 16.776 -2.448 -0.223 1.00 79.44 128 ASP A CA 1
ATOM 1018 C C . ASP A 1 128 ? 15.466 -1.690 0.070 1.00 79.44 128 ASP A C 1
ATOM 1020 O O . ASP A 1 128 ? 14.705 -2.060 0.974 1.00 79.44 128 ASP A O 1
ATOM 1024 N N . PRO A 1 129 ? 15.121 -0.652 -0.712 1.00 80.94 129 PRO A N 1
ATOM 1025 C CA . PRO A 1 129 ? 13.928 0.147 -0.454 1.00 80.94 129 PRO A CA 1
ATOM 1026 C C . PRO A 1 129 ? 12.626 -0.621 -0.601 1.00 80.94 129 PRO A C 1
ATOM 1028 O O . PRO A 1 129 ? 11.645 -0.253 0.039 1.00 80.94 129 PRO A O 1
ATOM 1031 N N . SER A 1 130 ? 12.570 -1.620 -1.479 1.00 85.50 130 SER A N 1
ATOM 1032 C CA . SER A 1 130 ? 11.352 -2.374 -1.738 1.00 85.50 130 SER A CA 1
ATOM 1033 C C . SER A 1 130 ? 11.085 -3.290 -0.552 1.00 85.50 130 SER A C 1
ATOM 1035 O O . SER A 1 130 ? 9.951 -3.346 -0.076 1.00 85.50 130 SER A O 1
ATOM 1037 N N . VAL A 1 131 ? 12.135 -3.915 -0.005 1.00 88.81 131 VAL A N 1
ATOM 1038 C CA . VAL A 1 131 ? 12.056 -4.700 1.236 1.00 88.81 131 VAL A CA 1
ATOM 1039 C C . VAL A 1 131 ? 11.664 -3.802 2.404 1.00 88.81 131 VAL A C 1
ATOM 1041 O O . VAL A 1 131 ? 10.642 -4.042 3.045 1.00 88.81 131 VAL A O 1
ATOM 1044 N N . VAL A 1 132 ? 12.402 -2.715 2.643 1.00 87.44 132 VAL A N 1
ATOM 1045 C CA . VAL A 1 132 ? 12.112 -1.790 3.749 1.00 87.44 132 VAL A CA 1
ATOM 1046 C C . VAL A 1 132 ? 10.698 -1.213 3.634 1.00 87.44 132 VAL A C 1
ATOM 1048 O O . VAL A 1 132 ? 10.005 -1.071 4.644 1.00 87.44 132 VAL A O 1
ATOM 1051 N N . PHE A 1 133 ? 10.244 -0.887 2.421 1.00 87.38 133 PHE A N 1
ATOM 1052 C CA . PHE A 1 133 ? 8.887 -0.404 2.181 1.00 87.38 133 PHE A CA 1
ATOM 1053 C C . PHE A 1 133 ? 7.838 -1.450 2.553 1.00 87.38 133 PHE A C 1
ATOM 1055 O O . PHE A 1 133 ? 6.926 -1.126 3.309 1.00 87.38 133 PHE A O 1
ATOM 1062 N N . VAL A 1 134 ? 7.971 -2.687 2.061 1.00 91.62 134 VAL A N 1
ATOM 1063 C CA . VAL A 1 134 ? 7.018 -3.769 2.352 1.00 91.62 134 VAL A CA 1
ATOM 1064 C C . VAL A 1 134 ? 6.956 -4.046 3.850 1.00 91.62 134 VAL A C 1
ATOM 1066 O O . VAL A 1 134 ? 5.860 -4.088 4.403 1.00 91.62 134 VAL A O 1
ATOM 1069 N N . PHE A 1 135 ? 8.103 -4.154 4.526 1.00 92.12 135 PHE A N 1
ATOM 1070 C CA . PHE A 1 135 ? 8.143 -4.356 5.975 1.00 92.12 135 PHE A CA 1
ATOM 1071 C C . PHE A 1 135 ? 7.465 -3.205 6.713 1.00 92.12 135 PHE A C 1
ATOM 1073 O O . PHE A 1 135 ? 6.566 -3.438 7.512 1.00 92.12 135 PHE A O 1
ATOM 1080 N N . LYS A 1 136 ? 7.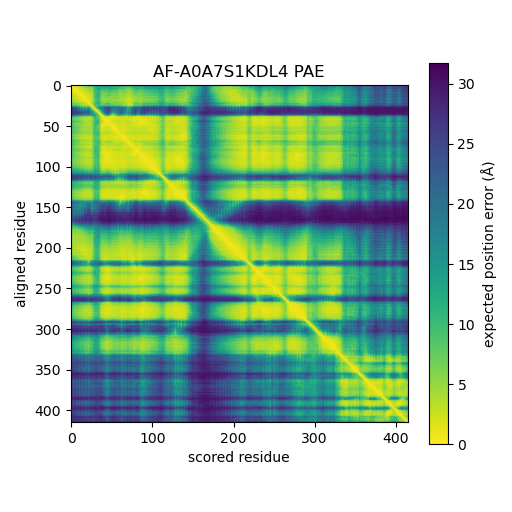828 -1.951 6.422 1.00 88.56 136 LYS A N 1
ATOM 1081 C CA . LYS A 1 136 ? 7.217 -0.803 7.105 1.00 88.56 136 LYS A CA 1
ATOM 1082 C C . LYS A 1 136 ? 5.724 -0.677 6.836 1.00 88.56 136 LYS A C 1
ATOM 1084 O O . LYS A 1 136 ? 5.017 -0.262 7.744 1.00 88.56 136 LYS A O 1
ATOM 1089 N N . LEU A 1 137 ? 5.262 -1.005 5.629 1.00 89.94 137 LEU A N 1
ATOM 1090 C CA . LEU A 1 137 ? 3.848 -0.999 5.261 1.00 89.94 137 LEU A CA 1
ATOM 1091 C C . LEU A 1 137 ? 3.077 -2.075 6.029 1.00 89.94 137 LEU A C 1
ATOM 1093 O O . LEU A 1 137 ? 2.099 -1.773 6.703 1.00 89.94 137 LEU A O 1
ATOM 1097 N N . LEU A 1 138 ? 3.530 -3.324 5.961 1.00 92.50 138 LEU A N 1
ATOM 1098 C CA . LEU A 1 138 ? 2.838 -4.461 6.568 1.00 92.50 138 LEU A CA 1
ATOM 1099 C C . LEU A 1 138 ? 2.906 -4.453 8.103 1.00 92.50 138 LEU A C 1
ATOM 1101 O O . LEU A 1 138 ? 1.977 -4.925 8.758 1.00 92.50 138 LEU A O 1
ATOM 1105 N N . MET A 1 139 ? 3.958 -3.860 8.672 1.00 90.94 139 MET A N 1
ATOM 1106 C CA . MET A 1 139 ? 4.152 -3.693 10.115 1.00 90.94 139 MET A CA 1
ATOM 1107 C C . MET A 1 139 ? 3.569 -2.386 10.668 1.00 90.94 139 MET A C 1
ATOM 1109 O O . MET A 1 139 ? 3.852 -2.035 11.815 1.00 90.94 139 MET A O 1
ATOM 1113 N N . GLN A 1 140 ? 2.781 -1.633 9.888 1.00 86.50 140 GLN A N 1
ATOM 1114 C CA . GLN A 1 140 ? 2.138 -0.430 10.418 1.00 86.50 140 GLN A CA 1
ATOM 1115 C C . GLN A 1 140 ? 1.246 -0.785 11.616 1.00 86.50 140 GLN A C 1
ATOM 1117 O O . GLN A 1 140 ? 0.484 -1.754 11.536 1.00 86.50 140 GLN A O 1
ATOM 1122 N N . PRO A 1 141 ? 1.326 -0.013 12.716 1.00 85.12 141 PRO A N 1
ATOM 1123 C CA . PRO A 1 141 ? 0.525 -0.276 13.896 1.00 85.12 141 PRO A CA 1
ATOM 1124 C C . PRO A 1 141 ? -0.949 -0.019 13.592 1.00 85.12 141 PRO A C 1
ATOM 1126 O O . PRO A 1 141 ? -1.337 1.041 13.096 1.00 85.12 141 PRO A O 1
ATOM 1129 N N . MET A 1 142 ? -1.774 -0.988 13.953 1.00 80.44 142 MET A N 1
ATOM 1130 C CA . MET A 1 142 ? -3.221 -0.944 13.878 1.00 80.44 142 MET A CA 1
ATOM 1131 C C . MET A 1 142 ? -3.756 -0.838 15.296 1.00 80.44 142 MET A C 1
ATOM 1133 O O . MET A 1 142 ? -3.431 -1.649 16.160 1.00 80.44 142 MET A O 1
ATOM 1137 N N . ALA A 1 143 ? -4.593 0.167 15.549 1.00 69.12 143 ALA A N 1
ATOM 1138 C CA . ALA A 1 143 ? -5.288 0.244 16.825 1.00 69.12 143 ALA A CA 1
ATOM 1139 C C . ALA A 1 143 ? -6.149 -1.017 16.984 1.00 69.12 143 ALA A C 1
ATOM 1141 O O . ALA A 1 143 ? -7.060 -1.232 16.180 1.00 69.12 143 ALA A O 1
ATOM 1142 N N . LEU A 1 144 ? -5.858 -1.840 17.990 1.00 61.06 144 LEU A N 1
ATOM 1143 C CA . LEU A 1 144 ? -6.720 -2.952 18.372 1.00 61.06 144 LEU A CA 1
ATOM 1144 C C . LEU A 1 144 ? -8.040 -2.380 18.895 1.00 61.06 144 LEU A C 1
ATOM 1146 O O . LEU A 1 144 ? -8.051 -1.396 19.641 1.00 61.06 144 LEU A O 1
ATOM 1150 N N . ASP A 1 145 ? -9.161 -2.967 18.475 1.00 56.78 145 ASP A N 1
ATOM 1151 C CA . ASP A 1 145 ? -10.443 -2.628 19.082 1.00 56.78 145 ASP A CA 1
ATOM 1152 C C . ASP A 1 145 ? -10.374 -3.037 20.554 1.00 56.78 145 ASP A C 1
ATOM 1154 O O . ASP A 1 145 ? -10.150 -4.201 20.868 1.00 56.78 145 ASP A O 1
ATOM 1158 N N . THR A 1 146 ? -10.614 -2.101 21.469 1.00 47.72 146 THR A N 1
ATOM 1159 C CA . THR A 1 146 ? -11.229 -2.498 22.736 1.00 47.72 146 THR A CA 1
ATOM 1160 C C . THR A 1 146 ? -12.700 -2.706 22.392 1.00 47.72 146 THR A C 1
ATOM 1162 O O . THR A 1 146 ? -13.378 -1.719 22.089 1.00 47.72 146 THR A O 1
ATOM 1165 N N . PRO A 1 147 ? -13.199 -3.955 22.318 1.00 46.44 147 PRO A N 1
ATOM 1166 C CA . PRO A 1 147 ? -14.582 -4.184 21.946 1.00 46.44 147 PRO A CA 1
ATOM 1167 C C . PRO A 1 147 ? -15.474 -3.460 22.953 1.00 46.44 147 PRO A C 1
ATOM 1169 O O . PRO A 1 147 ? -15.385 -3.686 24.161 1.00 46.44 147 PRO A O 1
ATOM 1172 N N . VAL A 1 148 ? -16.338 -2.578 22.454 1.00 42.69 148 VAL A N 1
ATOM 1173 C CA . VAL A 1 148 ? -17.505 -2.140 23.218 1.00 42.69 148 VAL A CA 1
ATOM 1174 C C . VAL A 1 148 ? -18.384 -3.382 23.301 1.00 42.69 148 VAL A C 1
ATOM 1176 O O . VAL A 1 148 ? -19.000 -3.755 22.305 1.00 42.69 148 VAL A O 1
ATOM 1179 N N . ARG A 1 149 ? -18.339 -4.095 24.432 1.00 48.28 149 ARG A N 1
ATOM 1180 C CA . ARG A 1 149 ? -19.132 -5.315 24.641 1.00 48.28 149 ARG A CA 1
ATOM 1181 C C . ARG A 1 149 ? -20.594 -4.986 24.351 1.00 48.28 149 ARG A C 1
ATOM 1183 O O . ARG A 1 149 ? -21.063 -3.934 24.773 1.00 48.28 149 ARG A O 1
ATOM 1190 N N . ASP A 1 150 ? -21.324 -5.864 23.667 1.00 42.59 150 ASP A N 1
ATOM 1191 C CA . ASP A 1 150 ? -22.764 -5.649 23.451 1.00 42.59 150 ASP A CA 1
ATOM 1192 C C . ASP A 1 150 ? -23.533 -5.532 24.787 1.00 42.59 150 ASP A C 1
ATOM 1194 O O . ASP A 1 150 ? -24.555 -4.847 24.845 1.00 42.59 150 ASP A O 1
ATOM 1198 N N . ASP A 1 151 ? -22.967 -6.056 25.883 1.00 46.78 151 ASP A N 1
ATOM 1199 C CA . ASP A 1 151 ? -23.410 -5.829 27.267 1.00 46.78 151 ASP A CA 1
ATOM 1200 C C . ASP A 1 151 ? -23.489 -4.331 27.642 1.00 46.78 151 ASP A C 1
ATOM 1202 O O . ASP A 1 151 ? -24.390 -3.926 28.375 1.00 46.78 151 ASP A O 1
ATOM 1206 N N . ASP A 1 152 ? -22.603 -3.482 27.106 1.00 42.31 152 ASP A N 1
ATOM 1207 C CA . ASP A 1 152 ? -22.582 -2.036 27.375 1.00 42.31 152 ASP A CA 1
ATOM 1208 C C . ASP A 1 152 ? -23.753 -1.298 26.699 1.00 42.31 152 ASP A C 1
ATOM 1210 O O . ASP A 1 152 ? -24.145 -0.219 27.148 1.00 42.31 152 ASP A O 1
ATOM 1214 N N . ALA A 1 153 ? -24.318 -1.869 25.627 1.00 39.12 153 ALA A N 1
ATOM 1215 C CA . ALA A 1 153 ? -25.511 -1.356 24.954 1.00 39.12 153 ALA A CA 1
ATOM 1216 C C . ALA A 1 153 ? -26.804 -1.976 25.519 1.00 39.12 153 ALA A C 1
ATOM 1218 O O . ALA A 1 153 ? -27.830 -1.299 25.571 1.00 39.12 153 ALA A O 1
ATOM 1219 N N . ALA A 1 154 ? -26.755 -3.233 25.975 1.00 41.12 154 ALA A N 1
ATOM 1220 C CA . ALA A 1 154 ? -27.882 -3.927 26.598 1.00 41.12 154 ALA A CA 1
ATOM 1221 C C . ALA A 1 154 ? -28.172 -3.440 28.034 1.00 41.12 154 ALA A C 1
ATOM 1223 O O . ALA A 1 154 ? -29.333 -3.378 28.427 1.00 41.12 154 ALA A O 1
ATOM 1224 N N . MET A 1 155 ? -27.160 -2.988 28.789 1.00 41.09 155 MET A N 1
ATOM 1225 C CA . MET A 1 155 ? -27.321 -2.414 30.141 1.00 41.09 155 MET A CA 1
ATOM 1226 C C . MET A 1 155 ? -28.091 -1.079 30.202 1.00 41.09 155 MET A C 1
ATOM 1228 O O . MET A 1 155 ? -28.304 -0.535 31.287 1.00 41.09 155 MET A O 1
ATOM 1232 N N . VAL A 1 156 ? -28.469 -0.513 29.053 1.00 42.00 156 VAL A N 1
ATOM 1233 C CA . VAL A 1 156 ? -29.226 0.745 28.953 1.00 42.00 156 VAL A CA 1
ATOM 1234 C C . VAL A 1 156 ? -30.742 0.491 29.022 1.00 42.00 156 VAL A C 1
ATOM 1236 O O . VAL A 1 156 ? -31.513 1.425 29.239 1.00 42.00 156 VAL A O 1
ATOM 1239 N N . VAL A 1 157 ? -31.189 -0.765 28.904 1.00 41.00 157 VAL A N 1
ATOM 1240 C CA . VAL A 1 157 ? -32.612 -1.121 28.901 1.00 41.00 157 VAL A CA 1
ATOM 1241 C C . VAL A 1 157 ? -32.993 -1.835 30.203 1.00 41.00 157 VAL A C 1
ATOM 1243 O O . VAL A 1 157 ? -32.556 -2.948 30.462 1.00 41.00 157 VAL A O 1
ATOM 1246 N N . MET A 1 158 ? -33.876 -1.167 30.954 1.00 41.34 158 MET A N 1
ATOM 1247 C CA . MET A 1 158 ? -34.634 -1.603 32.139 1.00 41.34 158 MET A CA 1
ATOM 1248 C C . MET A 1 158 ? -33.923 -1.595 33.500 1.00 41.34 158 MET A C 1
ATOM 1250 O O . MET A 1 158 ? -33.261 -2.546 33.889 1.00 41.34 158 MET A O 1
ATOM 1254 N N . ASP A 1 159 ? -34.220 -0.544 34.272 1.00 33.50 159 ASP A N 1
ATOM 1255 C CA . ASP A 1 159 ? -34.307 -0.608 35.741 1.00 33.50 159 ASP A CA 1
ATOM 1256 C C . ASP A 1 159 ? -35.384 0.387 36.247 1.00 33.50 159 ASP A C 1
ATOM 1258 O O . ASP A 1 159 ? -35.156 1.245 37.103 1.00 33.50 159 ASP A O 1
ATOM 1262 N N . VAL A 1 160 ? -36.570 0.350 35.615 1.00 37.12 160 VAL A N 1
ATOM 1263 C CA . VAL A 1 160 ? -37.738 1.183 35.973 1.00 37.12 160 VAL A CA 1
ATOM 1264 C C . VAL A 1 160 ? -38.980 0.300 36.133 1.00 37.12 160 VAL A C 1
ATOM 1266 O O . VAL A 1 160 ? -39.845 0.278 35.265 1.00 37.12 160 VAL A O 1
ATOM 1269 N N . ALA A 1 161 ? -39.021 -0.468 37.220 1.00 37.06 161 ALA A N 1
ATOM 1270 C CA . ALA A 1 161 ? -40.184 -1.163 37.798 1.00 37.06 161 ALA A CA 1
ATOM 1271 C C . ALA A 1 161 ? -39.631 -1.957 38.998 1.00 37.06 161 ALA A C 1
ATOM 1273 O O . ALA A 1 161 ? -38.642 -2.653 38.823 1.00 37.06 161 ALA A O 1
ATOM 1274 N N . GLU A 1 162 ? -40.087 -1.900 40.244 1.00 44.53 162 GLU A N 1
ATOM 1275 C CA . GLU A 1 162 ? -41.293 -1.433 40.929 1.00 44.53 162 GLU A CA 1
ATOM 1276 C C . GLU A 1 162 ? -40.874 -1.147 42.385 1.00 44.53 162 GLU A C 1
ATOM 1278 O O . GLU A 1 162 ? -39.998 -1.841 42.892 1.00 44.53 162 GLU A O 1
ATOM 1283 N N . GLU A 1 163 ? -41.507 -0.201 43.089 1.00 34.22 163 GLU A N 1
ATOM 1284 C CA . GLU A 1 163 ? -41.965 -0.494 44.456 1.00 34.22 163 GLU A CA 1
ATOM 1285 C C . GLU A 1 163 ? -42.987 0.523 44.987 1.00 34.22 163 GLU A C 1
ATOM 1287 O O . GLU A 1 163 ? -42.996 1.706 44.646 1.00 34.22 163 GLU A O 1
ATOM 1292 N N . SER A 1 164 ? -43.875 -0.050 45.795 1.00 42.34 164 SER A N 1
ATOM 1293 C CA . SER A 1 164 ? -45.221 0.342 46.209 1.00 42.34 164 SER A CA 1
ATOM 1294 C C . SER A 1 164 ? -45.355 1.618 47.050 1.00 42.34 164 SER A C 1
ATOM 1296 O O . SER A 1 164 ? -44.482 2.013 47.820 1.00 42.34 164 SER A O 1
ATOM 1298 N N . GLU A 1 165 ? -46.562 2.182 46.972 1.00 45.88 165 GLU A N 1
ATOM 1299 C CA . GLU A 1 165 ? -47.122 3.255 47.790 1.00 45.88 165 GLU A CA 1
ATOM 1300 C C . GLU A 1 165 ? -47.011 2.990 49.308 1.00 45.88 165 GLU A C 1
ATOM 1302 O O . GLU A 1 165 ? -47.531 1.997 49.815 1.00 45.88 165 GLU A O 1
ATOM 1307 N N . SER A 1 166 ? -46.383 3.906 50.060 1.00 45.81 166 SER A N 1
ATOM 1308 C CA . SER A 1 166 ? -46.972 4.540 51.262 1.00 45.81 166 SER A CA 1
ATOM 1309 C C . SER A 1 166 ? -46.018 5.546 51.949 1.00 45.81 166 SER A C 1
ATOM 1311 O O . SER A 1 166 ? -44.802 5.375 51.985 1.00 45.81 166 SER A O 1
ATOM 1313 N N . ALA A 1 167 ? -46.624 6.572 52.562 1.00 41.03 167 ALA A N 1
ATOM 1314 C CA . ALA A 1 167 ? -46.098 7.740 53.300 1.00 41.03 167 ALA A CA 1
ATOM 1315 C C . ALA A 1 167 ? -45.619 8.934 52.452 1.00 41.03 167 ALA A C 1
ATOM 1317 O O . ALA A 1 167 ? -44.500 9.002 51.952 1.00 41.03 167 ALA A O 1
ATOM 1318 N N . ALA A 1 168 ? -46.513 9.915 52.336 1.00 50.59 168 ALA A N 1
ATOM 1319 C CA . ALA A 1 168 ? -46.712 10.653 51.100 1.00 50.59 168 ALA A CA 1
ATOM 1320 C C . ALA A 1 168 ? -46.077 12.048 50.999 1.00 50.59 168 ALA A C 1
ATOM 1322 O O . ALA A 1 168 ? -46.336 12.689 49.991 1.00 50.59 168 ALA A O 1
ATOM 1323 N N . HIS A 1 169 ? -45.269 12.558 51.939 1.00 49.31 169 HIS A N 1
ATOM 1324 C CA . HIS A 1 169 ? -44.695 13.916 51.769 1.00 49.31 169 HIS A CA 1
ATOM 1325 C C . HIS A 1 169 ? -43.191 14.055 52.075 1.00 49.31 169 HIS A C 1
ATOM 1327 O O . HIS A 1 169 ? -42.498 14.708 51.302 1.00 49.31 169 HIS A O 1
ATOM 1333 N N . GLU A 1 170 ? -42.624 13.382 53.085 1.00 46.41 170 GLU A N 1
ATOM 1334 C CA . GLU A 1 170 ? -41.158 13.419 53.307 1.00 46.41 170 GLU A CA 1
ATOM 1335 C C . GLU A 1 170 ? -40.383 12.422 52.426 1.00 46.41 170 GLU A C 1
ATOM 1337 O O . GLU A 1 170 ? -39.284 12.727 51.963 1.00 46.41 170 GLU A O 1
ATOM 1342 N N . ARG A 1 171 ? -40.978 11.266 52.093 1.00 51.47 171 ARG A N 1
ATOM 1343 C CA . ARG A 1 171 ? -40.384 10.290 51.154 1.00 51.47 171 ARG A CA 1
ATOM 1344 C C . ARG A 1 171 ? -40.436 10.755 49.702 1.00 51.47 171 ARG A C 1
ATOM 1346 O O . ARG A 1 171 ? -39.614 10.326 48.906 1.00 51.47 171 ARG A O 1
ATOM 1353 N N . ALA A 1 172 ? -41.355 11.656 49.353 1.00 58.16 172 ALA A N 1
ATOM 1354 C CA . ALA A 1 172 ? -41.452 12.199 47.999 1.00 58.16 172 ALA A CA 1
ATOM 1355 C C . ALA A 1 172 ? -40.204 13.021 47.632 1.00 58.16 172 ALA A C 1
ATOM 1357 O O . ALA A 1 172 ? -39.692 12.902 46.523 1.00 58.16 172 ALA A O 1
ATOM 1358 N N . HIS A 1 173 ? -39.661 13.791 48.583 1.00 61.28 173 HIS A N 1
ATOM 1359 C CA . HIS A 1 173 ? -38.425 14.545 48.373 1.00 61.28 173 HIS A CA 1
ATOM 1360 C C . HIS A 1 173 ? -37.187 13.645 48.282 1.00 61.28 173 HIS A C 1
ATOM 1362 O O . HIS A 1 173 ? -36.321 13.902 47.442 1.00 61.28 173 HIS A O 1
ATOM 1368 N N . SER A 1 174 ? -37.096 12.581 49.092 1.00 72.38 174 SER A N 1
ATOM 1369 C CA . SER A 1 174 ? -35.982 11.629 48.982 1.00 72.38 174 SER A CA 1
ATOM 1370 C C . SER A 1 174 ? -36.077 10.799 47.699 1.00 72.38 174 SER A C 1
ATOM 1372 O O . SER A 1 174 ? -35.085 10.678 46.993 1.00 72.38 174 SER A O 1
ATOM 1374 N N . ALA A 1 175 ? -37.272 10.328 47.329 1.00 72.62 175 ALA A N 1
ATOM 1375 C CA . ALA A 1 175 ? -37.511 9.582 46.095 1.00 72.62 175 ALA A CA 1
ATOM 1376 C C . ALA A 1 175 ? -37.249 10.429 44.840 1.00 72.62 175 ALA A C 1
ATOM 1378 O O . ALA A 1 175 ? -36.652 9.939 43.884 1.00 72.62 175 ALA A O 1
ATOM 1379 N N . LEU A 1 176 ? -37.627 11.714 44.847 1.00 75.12 176 LEU A N 1
ATOM 1380 C CA . LEU A 1 176 ? -37.309 12.644 43.760 1.00 75.12 176 LEU A CA 1
ATOM 1381 C C . LEU A 1 176 ? -35.798 12.907 43.672 1.00 75.12 176 LEU A C 1
ATOM 1383 O O . LEU A 1 176 ? -35.239 12.909 42.579 1.00 75.12 176 LEU A O 1
ATOM 1387 N N . SER A 1 177 ? -35.124 13.091 44.812 1.00 79.25 177 SER A N 1
ATOM 1388 C CA . SER A 1 177 ? -33.664 13.257 44.873 1.00 79.25 177 SER A CA 1
ATOM 1389 C C . SER A 1 177 ? -32.926 12.016 44.358 1.00 79.25 177 SER A C 1
ATOM 1391 O O . SER A 1 177 ? -31.986 12.131 43.571 1.00 79.25 177 SER A O 1
ATOM 1393 N N . ASP A 1 178 ? -33.389 10.822 44.724 1.00 78.62 178 ASP A N 1
ATOM 1394 C CA . ASP A 1 178 ? -32.823 9.559 44.254 1.00 78.62 178 ASP A CA 1
ATOM 1395 C C . ASP A 1 178 ? -33.096 9.334 42.760 1.00 78.62 178 ASP A C 1
ATOM 1397 O O . ASP A 1 178 ? -32.197 8.913 42.029 1.00 78.62 178 ASP A O 1
ATOM 1401 N N . ALA A 1 179 ? -34.285 9.693 42.267 1.00 76.12 179 ALA A N 1
ATOM 1402 C CA . ALA A 1 179 ? -34.606 9.670 40.842 1.00 76.12 179 ALA A CA 1
ATOM 1403 C C . ALA A 1 179 ? -33.723 10.639 40.034 1.00 76.12 179 ALA A C 1
ATOM 1405 O O . ALA A 1 179 ? -33.202 10.265 38.981 1.00 76.12 179 ALA A O 1
ATOM 1406 N N . LEU A 1 180 ? -33.479 11.852 40.543 1.00 80.44 180 LEU A N 1
ATOM 1407 C CA . LEU A 1 180 ? -32.578 12.825 39.917 1.00 80.44 180 LEU A CA 1
ATOM 1408 C C . LEU A 1 180 ? -31.125 12.332 39.900 1.00 80.44 180 LEU A C 1
ATOM 1410 O O . LEU A 1 180 ? -30.473 12.401 38.859 1.00 80.44 180 LEU A O 1
ATOM 1414 N N . LYS A 1 181 ? -30.631 11.745 40.998 1.00 82.75 181 LYS A N 1
ATOM 1415 C CA . LYS A 1 181 ? -29.293 11.127 41.044 1.00 82.75 181 LYS A CA 1
ATOM 1416 C C . LYS A 1 181 ? -29.152 9.974 40.050 1.00 82.75 181 LYS A C 1
ATOM 1418 O O . LYS A 1 181 ? -28.101 9.837 39.420 1.00 82.75 181 LYS A O 1
ATOM 1423 N N . ARG A 1 182 ? -30.193 9.149 39.885 1.00 78.62 182 ARG A N 1
ATOM 1424 C CA . ARG A 1 182 ? -30.228 8.073 38.878 1.00 78.62 182 ARG A CA 1
ATOM 1425 C C . ARG A 1 182 ? -30.193 8.638 37.459 1.00 78.62 182 ARG A C 1
ATOM 1427 O O . ARG A 1 182 ? -29.398 8.162 36.652 1.00 78.62 182 ARG A O 1
ATOM 1434 N N . LEU A 1 183 ? -30.973 9.683 37.173 1.00 80.31 183 LEU A N 1
ATOM 1435 C CA . LEU A 1 183 ? -30.969 10.371 35.876 1.00 80.31 183 LEU A CA 1
ATOM 1436 C C . LEU A 1 183 ? -29.610 11.008 35.556 1.00 80.31 183 LEU A C 1
ATOM 1438 O O . LEU A 1 183 ? -29.123 10.879 34.434 1.00 80.31 183 LEU A O 1
ATOM 1442 N N . GLU A 1 184 ? -28.957 11.643 36.530 1.00 80.69 184 GLU A N 1
ATOM 1443 C CA . GLU A 1 184 ? -27.596 12.166 36.363 1.00 80.69 184 GLU A CA 1
ATOM 1444 C C . GLU A 1 184 ? -26.568 11.056 36.134 1.00 80.69 184 GLU A C 1
ATOM 1446 O O . GLU A 1 184 ? -25.668 11.203 35.304 1.00 80.69 184 GLU A O 1
ATOM 1451 N N . GLY A 1 185 ? -26.688 9.940 36.859 1.00 80.50 185 GLY A N 1
ATOM 1452 C CA . GLY A 1 185 ? -25.850 8.760 36.658 1.00 80.50 185 GLY A CA 1
ATOM 1453 C C . GLY A 1 185 ? -26.025 8.169 35.260 1.00 80.50 185 GLY A C 1
ATOM 1454 O O . GLY A 1 185 ? -25.040 7.845 34.597 1.00 80.50 185 GLY A O 1
ATOM 1455 N N . TYR A 1 186 ? -27.265 8.095 34.783 1.00 77.62 186 TYR A N 1
ATOM 1456 C CA . TYR A 1 186 ? -27.605 7.638 33.442 1.00 77.62 186 TYR A CA 1
ATOM 1457 C C . TYR A 1 186 ? -27.065 8.579 32.357 1.00 77.62 186 TYR A C 1
ATOM 1459 O O . TYR A 1 186 ? -26.413 8.124 31.418 1.00 77.62 186 TYR A O 1
ATOM 1467 N N . LYS A 1 187 ? -27.234 9.899 32.523 1.00 82.12 187 LYS A N 1
ATOM 1468 C CA . LYS A 1 187 ? -26.667 10.910 31.619 1.00 82.12 187 LYS A CA 1
ATOM 1469 C C . LYS A 1 187 ? -25.144 10.775 31.507 1.00 82.12 187 LYS A C 1
ATOM 1471 O O . LYS A 1 187 ? -24.633 10.685 30.395 1.00 82.12 187 LYS A O 1
ATOM 1476 N N . ARG A 1 188 ? -24.432 10.663 32.637 1.00 81.88 188 ARG A N 1
ATOM 1477 C CA . ARG A 1 188 ? -22.970 10.455 32.660 1.00 81.88 188 ARG A CA 1
ATOM 1478 C C . ARG A 1 188 ? -22.544 9.176 31.931 1.00 81.88 188 ARG A C 1
ATOM 1480 O O . ARG A 1 188 ? -21.529 9.173 31.239 1.00 81.88 188 ARG A O 1
ATOM 1487 N N . ARG A 1 189 ? -23.311 8.087 32.061 1.00 80.50 189 ARG A N 1
ATOM 1488 C CA . ARG A 1 189 ? -23.045 6.830 31.338 1.00 80.50 189 ARG A CA 1
ATOM 1489 C C . ARG A 1 189 ? -23.245 6.980 29.831 1.00 80.50 189 ARG A C 1
ATOM 1491 O O . ARG A 1 189 ? -22.389 6.524 29.078 1.00 80.50 189 ARG A O 1
ATOM 1498 N N . LEU A 1 190 ? -24.325 7.634 29.400 1.00 78.38 190 LEU A N 1
ATOM 1499 C CA . LEU A 1 190 ? -24.589 7.902 27.983 1.00 78.38 190 LEU A CA 1
ATOM 1500 C C . LEU A 1 190 ? -23.511 8.790 27.353 1.00 78.38 190 LEU A C 1
ATOM 1502 O O . LEU A 1 190 ? -23.034 8.486 26.263 1.00 78.38 190 LEU A O 1
ATOM 1506 N N . GLU A 1 191 ? -23.076 9.842 28.047 1.00 80.56 191 GLU A N 1
ATOM 1507 C CA . GLU A 1 191 ? -21.967 10.695 27.597 1.00 80.56 191 GLU A CA 1
ATOM 1508 C C . GLU A 1 191 ? -20.664 9.888 27.465 1.00 80.56 191 GLU A C 1
ATOM 1510 O O . GLU A 1 191 ? -19.971 9.979 26.450 1.00 80.56 191 GLU A O 1
ATOM 1515 N N . GLY A 1 192 ? -20.368 9.015 28.436 1.00 82.06 192 GLY A N 1
ATOM 1516 C CA . GLY A 1 192 ? -19.222 8.104 28.372 1.00 82.06 192 GLY A CA 1
ATOM 1517 C C . GLY A 1 192 ? -19.310 7.063 27.245 1.00 82.06 192 GLY A C 1
ATOM 1518 O O . GLY A 1 192 ? -18.286 6.685 26.675 1.00 82.06 192 GLY A O 1
ATOM 1519 N N . LEU A 1 193 ? -20.509 6.588 26.897 1.00 80.00 193 LEU A N 1
ATOM 1520 C CA . LEU A 1 193 ? -20.733 5.711 25.741 1.00 80.00 193 LEU A CA 1
ATOM 1521 C C . LEU A 1 193 ? -20.554 6.462 24.420 1.00 80.00 193 LEU A C 1
ATOM 1523 O O . LEU A 1 193 ? -19.872 5.956 23.530 1.00 80.00 193 LEU A O 1
ATOM 1527 N N . SER A 1 194 ? -21.105 7.673 24.310 1.00 80.81 194 SER A N 1
ATOM 1528 C CA . SER A 1 194 ? -20.949 8.521 23.126 1.00 80.81 194 SER A CA 1
ATOM 1529 C C . SER A 1 194 ? -19.470 8.812 22.849 1.00 80.81 194 SER A C 1
ATOM 1531 O O . SER A 1 194 ? -18.992 8.562 21.742 1.00 80.81 194 SER A O 1
ATOM 1533 N N . GLY A 1 195 ? -18.697 9.198 23.873 1.00 80.88 195 GLY A N 1
ATOM 1534 C CA . GLY A 1 195 ? -17.253 9.417 23.739 1.00 80.88 195 GLY A CA 1
ATOM 1535 C C . GLY A 1 195 ? -16.486 8.168 23.280 1.00 80.88 195 GLY A C 1
ATOM 1536 O O . GLY A 1 195 ? -15.654 8.244 22.374 1.00 80.88 195 GLY A O 1
ATOM 1537 N N . ARG A 1 196 ? -16.803 6.990 23.840 1.00 81.44 196 ARG A N 1
ATOM 1538 C CA . ARG A 1 196 ? -16.204 5.710 23.412 1.00 81.44 196 ARG A CA 1
ATOM 1539 C C . ARG A 1 196 ? -16.554 5.361 21.964 1.00 81.44 196 ARG A C 1
ATOM 1541 O O . ARG A 1 196 ? -15.674 4.948 21.212 1.00 81.44 196 ARG A O 1
ATOM 1548 N N . LEU A 1 197 ? -17.802 5.571 21.547 1.00 80.38 197 LEU A N 1
ATOM 1549 C CA . LEU A 1 197 ? -1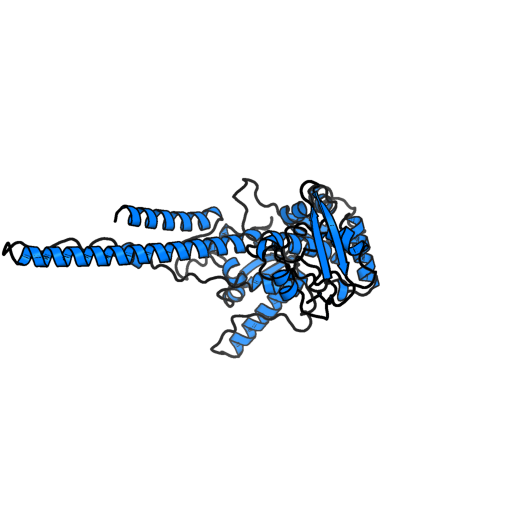8.244 5.329 20.171 1.00 80.38 197 LEU A CA 1
ATOM 1550 C C . LEU A 1 197 ? -17.620 6.298 19.169 1.00 80.38 197 LEU A C 1
ATOM 1552 O O . LEU A 1 197 ? -17.272 5.882 18.066 1.00 80.38 197 LEU A O 1
ATOM 1556 N N . GLN A 1 198 ? -17.435 7.566 19.535 1.00 82.50 198 GLN A N 1
ATOM 1557 C CA . GLN A 1 198 ? -16.713 8.525 18.700 1.00 82.50 198 GLN A CA 1
ATOM 1558 C C . GLN A 1 198 ? -15.251 8.100 18.517 1.00 82.50 198 GLN A C 1
ATOM 1560 O O . GLN A 1 198 ? -14.761 8.058 17.388 1.00 82.50 198 GLN A O 1
ATOM 1565 N N . HIS A 1 199 ? -14.573 7.688 19.594 1.00 82.75 199 HIS A N 1
ATOM 1566 C CA . HIS A 1 199 ? -13.224 7.127 19.503 1.00 82.75 199 HIS A CA 1
ATOM 1567 C C . HIS A 1 199 ? -13.166 5.881 18.611 1.00 82.75 199 HIS A C 1
ATOM 1569 O O . HIS A 1 199 ? -12.286 5.789 17.753 1.00 82.75 199 HIS A O 1
ATOM 1575 N N . LEU A 1 200 ? -14.119 4.958 18.767 1.00 82.25 200 LEU A N 1
ATOM 1576 C CA . LEU A 1 200 ? -14.232 3.756 17.941 1.00 82.25 200 LEU A CA 1
ATOM 1577 C C . LEU A 1 200 ? -14.476 4.104 16.470 1.00 82.25 200 LEU A C 1
ATOM 1579 O O . LEU A 1 200 ? -13.874 3.501 15.583 1.00 82.25 200 LEU A O 1
ATOM 1583 N N . ARG A 1 201 ? -15.308 5.112 16.193 1.00 83.94 201 ARG A N 1
ATOM 1584 C CA . ARG A 1 201 ? -15.566 5.602 14.838 1.00 83.94 201 ARG A CA 1
ATOM 1585 C C . ARG A 1 201 ? -14.304 6.147 14.189 1.00 83.94 201 ARG A C 1
ATOM 1587 O O . ARG A 1 201 ? -13.997 5.763 13.065 1.00 83.94 201 ARG A O 1
ATOM 1594 N N . GLU A 1 202 ? -13.558 7.003 14.877 1.00 83.94 202 GLU A N 1
ATOM 1595 C CA . GLU A 1 202 ? -12.314 7.564 14.340 1.00 83.94 202 GLU A CA 1
ATOM 1596 C C . GLU A 1 202 ? -11.195 6.514 14.232 1.00 83.94 202 GLU A C 1
ATOM 1598 O O . GLU A 1 202 ? -10.377 6.560 13.311 1.00 83.94 202 GLU A O 1
ATOM 1603 N N . ALA A 1 203 ? -11.153 5.525 15.130 1.00 83.00 203 ALA A N 1
ATOM 1604 C CA . ALA A 1 203 ? -10.266 4.369 14.997 1.00 83.00 203 ALA A CA 1
ATOM 1605 C C . ALA A 1 203 ? -10.629 3.516 13.770 1.00 83.00 203 ALA A C 1
ATOM 1607 O O . ALA A 1 203 ? -9.757 3.203 12.960 1.00 83.00 203 ALA A O 1
ATOM 1608 N N . THR A 1 204 ? -11.918 3.223 13.576 1.00 83.38 204 THR A N 1
ATOM 1609 C CA . THR A 1 204 ? -12.419 2.437 12.440 1.00 83.38 204 THR A CA 1
ATOM 1610 C C . THR A 1 204 ? -12.184 3.160 11.116 1.00 83.38 204 THR A C 1
ATOM 1612 O O . THR A 1 204 ? -11.706 2.545 10.171 1.00 83.38 204 THR A O 1
ATOM 1615 N N . LYS A 1 205 ? -12.424 4.477 11.045 1.00 85.12 205 LYS A N 1
ATOM 1616 C CA . LYS A 1 205 ? -12.091 5.295 9.865 1.00 85.12 205 LYS A CA 1
ATOM 1617 C C . LYS A 1 205 ? -10.619 5.205 9.496 1.00 85.12 205 LYS A C 1
ATOM 1619 O O . LYS A 1 205 ? -10.301 4.970 8.335 1.00 85.12 205 LYS A O 1
ATOM 1624 N N . ARG A 1 206 ? -9.723 5.359 10.476 1.00 83.69 206 ARG A N 1
ATOM 1625 C CA . ARG A 1 206 ? -8.277 5.227 10.245 1.00 83.69 206 ARG A CA 1
ATOM 1626 C C . ARG A 1 206 ? -7.914 3.828 9.759 1.00 83.69 206 ARG A C 1
ATOM 1628 O O . ARG A 1 206 ? -7.169 3.706 8.797 1.00 83.69 206 ARG A O 1
ATOM 1635 N N . ARG A 1 207 ? -8.494 2.791 10.364 1.00 84.06 207 ARG A N 1
ATOM 1636 C CA . ARG A 1 207 ? -8.306 1.394 9.954 1.00 84.06 207 ARG A CA 1
ATOM 1637 C C . ARG A 1 207 ? -8.750 1.150 8.515 1.00 84.06 207 ARG A C 1
ATOM 1639 O O . ARG A 1 207 ? -7.966 0.632 7.732 1.00 84.06 207 ARG A O 1
ATOM 1646 N N . VAL A 1 208 ? -9.970 1.549 8.156 1.00 86.06 208 VAL A N 1
ATOM 1647 C CA . VAL A 1 208 ? -10.498 1.403 6.788 1.00 86.06 208 VAL A CA 1
ATOM 1648 C C . VAL A 1 208 ? -9.620 2.157 5.793 1.00 86.06 208 VAL A C 1
ATOM 1650 O O . VAL A 1 208 ? -9.321 1.634 4.727 1.00 86.06 208 VAL A O 1
ATOM 1653 N N . ALA A 1 209 ? -9.155 3.356 6.147 1.00 84.75 209 ALA A N 1
ATOM 1654 C CA . ALA A 1 209 ? -8.284 4.143 5.284 1.00 84.75 209 ALA A CA 1
ATOM 1655 C C . ALA A 1 209 ? -6.902 3.489 5.072 1.00 84.75 209 ALA A C 1
ATOM 1657 O O . ALA A 1 209 ? -6.407 3.496 3.949 1.00 84.75 209 ALA A O 1
ATOM 1658 N N . LEU A 1 210 ? -6.310 2.863 6.098 1.00 86.25 210 LEU A N 1
ATOM 1659 C CA . LE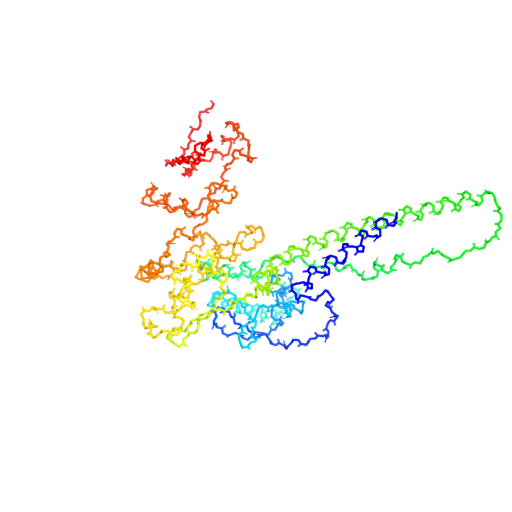U A 1 210 ? -5.071 2.078 5.963 1.00 86.25 210 LEU A CA 1
ATOM 1660 C C . LEU A 1 210 ? -5.271 0.789 5.154 1.00 86.25 210 LEU A C 1
ATOM 1662 O O . LEU A 1 210 ? -4.397 0.392 4.390 1.00 86.25 210 LEU A O 1
ATOM 1666 N N . MET A 1 211 ? -6.431 0.150 5.304 1.00 88.00 211 MET A N 1
ATOM 1667 C CA . MET A 1 211 ? -6.802 -1.055 4.563 1.00 88.00 211 MET A CA 1
ATOM 1668 C C . MET A 1 211 ? -7.186 -0.772 3.109 1.00 88.00 211 MET A C 1
ATOM 1670 O O . MET A 1 211 ? -7.081 -1.663 2.271 1.00 88.00 211 MET A O 1
ATOM 1674 N N . SER A 1 212 ? -7.619 0.453 2.798 1.00 87.50 212 SER A N 1
ATOM 1675 C CA . SER A 1 212 ? -8.200 0.823 1.504 1.00 87.50 212 SER A CA 1
ATOM 1676 C C . SER A 1 212 ? -7.402 0.357 0.279 1.00 87.50 212 SER A C 1
ATOM 1678 O O . SER A 1 212 ? -8.054 -0.072 -0.669 1.00 87.50 212 SER A O 1
ATOM 1680 N N . PRO A 1 213 ? -6.052 0.378 0.255 1.00 88.25 213 PRO A N 1
ATOM 1681 C CA . PRO A 1 213 ? -5.300 -0.080 -0.913 1.00 88.25 213 PRO A CA 1
ATOM 1682 C C . PRO A 1 213 ? -5.446 -1.575 -1.235 1.00 88.25 213 PRO A C 1
ATOM 1684 O O . PRO A 1 213 ? -5.189 -1.981 -2.369 1.00 88.25 213 PRO A O 1
ATOM 1687 N N . PHE A 1 214 ? -5.840 -2.384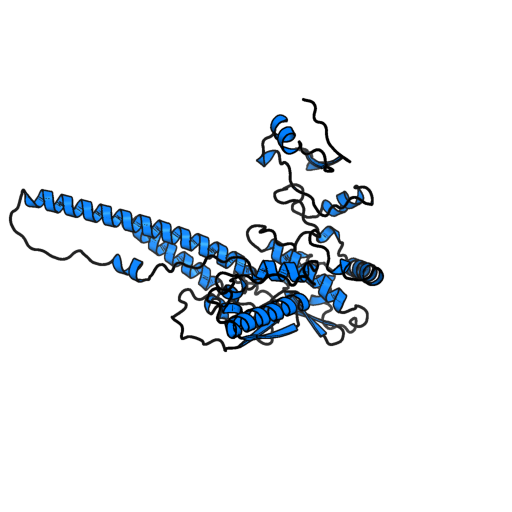 -0.246 1.00 90.88 214 PHE A N 1
ATOM 1688 C CA . PHE A 1 214 ? -6.004 -3.839 -0.346 1.00 90.88 214 PHE A CA 1
ATOM 1689 C C . PHE A 1 214 ? -7.467 -4.271 -0.499 1.00 90.88 214 PHE A C 1
ATOM 1691 O O . PHE A 1 214 ? -7.743 -5.453 -0.710 1.00 90.88 214 PHE A O 1
ATOM 1698 N N . LEU A 1 215 ? -8.404 -3.332 -0.359 1.00 89.75 215 LEU A N 1
ATOM 1699 C CA . LEU A 1 215 ? -9.835 -3.593 -0.429 1.00 89.75 215 LEU A CA 1
ATOM 1700 C C . LEU A 1 215 ? -10.374 -3.295 -1.827 1.00 89.75 215 LEU A C 1
ATOM 1702 O O . LEU A 1 215 ? -9.877 -2.421 -2.536 1.00 89.75 215 LEU A O 1
ATOM 1706 N N . GLN A 1 216 ? -11.442 -3.991 -2.202 1.00 84.81 216 GLN A N 1
ATOM 1707 C CA . GLN A 1 216 ? -12.225 -3.652 -3.381 1.00 84.81 216 GLN A CA 1
ATOM 1708 C C . GLN A 1 216 ? -12.797 -2.240 -3.214 1.00 84.81 216 GLN A C 1
ATOM 1710 O O . GLN A 1 216 ? -13.456 -1.924 -2.216 1.00 84.81 216 GLN A O 1
ATOM 1715 N N . ARG A 1 217 ? -12.537 -1.372 -4.194 1.00 73.88 217 ARG A N 1
ATOM 1716 C CA . ARG A 1 217 ? -13.168 -0.055 -4.263 1.00 73.88 217 ARG A CA 1
ATOM 1717 C C . ARG A 1 217 ? -14.635 -0.231 -4.622 1.00 73.88 217 ARG A C 1
ATOM 1719 O O . ARG A 1 217 ? -14.946 -0.761 -5.677 1.00 73.88 217 ARG A O 1
ATOM 1726 N N . LYS A 1 218 ? -15.522 0.226 -3.739 1.00 63.12 218 LYS A N 1
ATOM 1727 C CA . LYS A 1 218 ? -16.973 0.272 -3.986 1.00 63.12 218 LYS A CA 1
ATOM 1728 C C . LYS A 1 218 ? -17.516 1.696 -4.110 1.00 63.12 218 LYS A C 1
ATOM 1730 O O . LYS A 1 218 ? -18.674 1.870 -4.469 1.00 63.12 218 LYS A O 1
ATOM 1735 N N . ASP A 1 219 ? -16.685 2.701 -3.835 1.00 56.38 219 ASP A N 1
ATOM 1736 C CA . ASP A 1 219 ? -17.126 4.090 -3.682 1.00 56.38 219 ASP A CA 1
ATOM 1737 C C . ASP A 1 219 ? -17.491 4.756 -5.027 1.00 56.38 219 ASP A C 1
ATOM 1739 O O . ASP A 1 219 ? -18.405 5.576 -5.060 1.00 56.38 219 ASP A O 1
ATOM 1743 N N . ASP A 1 220 ? -16.854 4.353 -6.136 1.00 55.31 220 ASP A N 1
ATOM 1744 C CA . ASP A 1 220 ? -16.985 5.027 -7.444 1.00 55.31 220 ASP A CA 1
ATOM 1745 C C . ASP A 1 220 ? -17.724 4.187 -8.510 1.00 55.31 220 ASP A C 1
ATOM 1747 O O . ASP A 1 220 ? -17.783 4.563 -9.682 1.00 55.31 220 ASP A O 1
ATOM 1751 N N . GLY A 1 221 ? -18.266 3.020 -8.139 1.00 54.47 221 GLY A N 1
ATOM 1752 C CA . GLY A 1 221 ? -18.941 2.100 -9.070 1.00 54.47 221 GLY A CA 1
ATOM 1753 C C . GLY A 1 221 ? -18.030 1.448 -10.122 1.00 54.47 221 GLY A C 1
ATOM 1754 O O . GLY A 1 221 ? -18.524 0.711 -10.975 1.00 54.47 221 GLY A O 1
ATOM 1755 N N . GLN A 1 222 ? -16.720 1.702 -10.070 1.00 59.16 222 GLN A N 1
ATOM 1756 C CA . GLN A 1 222 ? -15.706 0.962 -10.813 1.00 59.16 222 GLN A CA 1
ATOM 1757 C C . GLN A 1 222 ? -14.948 0.056 -9.851 1.00 59.16 222 GLN A C 1
ATOM 1759 O O . GLN A 1 222 ? -14.263 0.536 -8.945 1.00 59.16 222 GLN A O 1
ATOM 1764 N N . ASP A 1 223 ? -15.077 -1.249 -10.069 1.00 74.31 223 ASP A N 1
ATOM 1765 C CA . ASP A 1 223 ? -14.271 -2.236 -9.366 1.00 74.31 223 ASP A CA 1
ATOM 1766 C C . ASP A 1 223 ? -12.793 -2.022 -9.715 1.00 74.31 223 ASP A C 1
ATOM 1768 O O . ASP A 1 223 ? -12.432 -1.750 -10.864 1.00 74.31 223 ASP A O 1
ATOM 1772 N N . GLU A 1 224 ? -11.922 -2.136 -8.712 1.00 87.88 224 GLU A N 1
ATOM 1773 C CA . GLU A 1 224 ? -10.480 -2.057 -8.934 1.00 87.88 224 GLU A CA 1
ATOM 1774 C C . GLU A 1 224 ? -10.038 -3.235 -9.815 1.00 87.88 224 GLU A C 1
ATOM 1776 O O . GLU A 1 224 ? -10.150 -4.400 -9.433 1.00 87.88 224 GLU A O 1
ATOM 1781 N N . GLU A 1 225 ? -9.531 -2.928 -11.007 1.00 91.31 225 GLU A N 1
ATOM 1782 C CA . GLU A 1 225 ? -9.103 -3.931 -11.979 1.00 91.31 225 GLU A CA 1
ATOM 1783 C C . GLU A 1 225 ? -7.635 -4.320 -11.737 1.00 91.31 225 GLU A C 1
ATOM 1785 O O . GLU A 1 225 ? -6.752 -3.463 -11.641 1.00 91.31 225 GLU A O 1
ATOM 1790 N N . ILE A 1 226 ? -7.350 -5.625 -11.682 1.00 94.00 226 ILE A N 1
ATOM 1791 C CA . ILE A 1 226 ? -5.975 -6.138 -11.692 1.00 94.00 226 ILE A CA 1
ATOM 1792 C C . ILE A 1 226 ? -5.576 -6.412 -13.137 1.00 94.00 226 ILE A C 1
ATOM 1794 O O . ILE A 1 226 ? -6.129 -7.293 -13.794 1.00 94.00 226 ILE A O 1
ATOM 1798 N N . VAL A 1 227 ? -4.549 -5.713 -13.605 1.00 94.00 227 VAL A N 1
ATOM 1799 C CA . VAL A 1 227 ? -3.985 -5.895 -14.943 1.00 94.00 227 VAL A CA 1
ATOM 1800 C C . VAL A 1 227 ? -2.672 -6.660 -14.865 1.00 94.00 227 VAL A C 1
ATOM 1802 O O . VAL A 1 227 ? -1.916 -6.546 -13.898 1.00 94.00 227 VAL A O 1
ATOM 1805 N N . SER A 1 228 ? -2.388 -7.475 -15.879 1.00 93.12 228 SER A N 1
ATOM 1806 C CA . SER A 1 228 ? -1.199 -8.327 -15.905 1.00 93.12 228 SER A CA 1
ATOM 1807 C C . SER A 1 228 ? -0.554 -8.350 -17.282 1.00 93.12 228 SER A C 1
ATOM 1809 O O . SER A 1 228 ? -1.245 -8.336 -18.293 1.00 93.12 228 SER A O 1
ATOM 1811 N N . VAL A 1 229 ? 0.771 -8.456 -17.311 1.00 91.56 229 VAL A N 1
ATOM 1812 C CA . VAL A 1 229 ? 1.553 -8.732 -18.522 1.00 91.56 229 VAL A CA 1
ATOM 1813 C C . VAL A 1 229 ? 2.446 -9.940 -18.287 1.00 91.56 229 VAL A C 1
ATOM 1815 O O . VAL A 1 229 ? 2.901 -10.179 -17.165 1.00 91.56 229 VAL A O 1
ATOM 1818 N N . THR A 1 230 ? 2.719 -10.700 -19.343 1.00 88.69 230 THR A N 1
ATOM 1819 C CA . THR A 1 230 ? 3.641 -11.839 -19.281 1.00 88.69 230 THR A CA 1
ATOM 1820 C C . THR A 1 230 ? 4.927 -11.475 -20.004 1.00 88.69 230 THR A C 1
ATOM 1822 O O . THR A 1 230 ? 4.896 -11.098 -21.168 1.00 88.69 230 THR A O 1
ATOM 1825 N N . VAL A 1 231 ? 6.068 -11.574 -19.320 1.00 86.38 231 VAL A N 1
ATOM 1826 C CA . VAL A 1 231 ? 7.392 -11.320 -19.896 1.00 86.38 231 VAL A CA 1
ATOM 1827 C C . VAL A 1 231 ? 8.271 -12.539 -19.695 1.00 86.38 231 VAL A C 1
ATOM 1829 O O . VAL A 1 231 ? 8.468 -12.970 -18.563 1.00 86.38 231 VAL A O 1
ATOM 1832 N N . LEU A 1 232 ? 8.786 -13.114 -20.788 1.00 83.56 232 LEU A N 1
ATOM 1833 C CA . LEU A 1 232 ? 9.610 -14.332 -20.753 1.00 83.56 232 LEU A CA 1
ATOM 1834 C C . LEU A 1 232 ? 8.951 -15.469 -19.936 1.00 83.56 232 LEU A C 1
ATOM 1836 O O . LEU A 1 232 ? 9.587 -16.103 -19.098 1.00 83.56 232 LEU A O 1
ATOM 1840 N N . GLY A 1 233 ? 7.642 -15.678 -20.128 1.00 85.00 233 GLY A N 1
ATOM 1841 C CA . GLY A 1 233 ? 6.860 -16.705 -19.423 1.00 85.00 233 GLY A CA 1
ATOM 1842 C C . GLY A 1 233 ? 6.543 -16.401 -17.952 1.00 85.00 233 GLY A C 1
ATOM 1843 O O . GLY A 1 233 ? 5.865 -17.189 -17.300 1.00 85.00 233 GLY A O 1
ATOM 1844 N N . ARG A 1 234 ? 6.992 -15.263 -17.416 1.00 88.56 234 ARG A N 1
ATOM 1845 C CA . ARG A 1 234 ? 6.739 -14.845 -16.033 1.00 88.56 234 ARG A CA 1
ATOM 1846 C C . ARG A 1 234 ? 5.730 -13.698 -15.999 1.00 88.56 234 ARG A C 1
ATOM 1848 O O . ARG A 1 234 ? 5.842 -12.733 -16.755 1.00 88.56 234 ARG A O 1
ATOM 1855 N N . ARG A 1 235 ? 4.745 -13.793 -15.108 1.00 91.44 235 ARG A N 1
ATOM 1856 C CA . ARG A 1 235 ? 3.677 -12.796 -14.955 1.00 91.44 235 ARG A CA 1
ATOM 1857 C C . ARG A 1 235 ? 4.132 -11.627 -14.073 1.00 91.44 235 ARG A C 1
ATOM 1859 O O . ARG A 1 235 ? 4.840 -11.816 -13.083 1.00 91.44 235 ARG A O 1
ATOM 1866 N N . VAL A 1 236 ? 3.714 -10.418 -14.435 1.00 93.50 236 VAL A N 1
ATOM 1867 C CA . VAL A 1 236 ? 3.790 -9.206 -13.610 1.00 93.50 236 VAL A CA 1
ATOM 1868 C C . VAL A 1 236 ? 2.384 -8.622 -13.553 1.00 93.50 236 VAL A C 1
ATOM 1870 O O . VAL A 1 236 ? 1.815 -8.316 -14.597 1.00 93.50 236 VAL A O 1
ATOM 1873 N N . SER A 1 237 ? 1.826 -8.490 -12.352 1.00 95.44 237 SER A N 1
ATOM 1874 C CA . SER A 1 237 ? 0.442 -8.043 -12.132 1.00 95.44 237 SER A CA 1
ATOM 1875 C C . SER A 1 237 ? 0.419 -6.808 -11.244 1.00 95.44 237 SER A C 1
ATOM 1877 O O . SER A 1 237 ? 1.165 -6.748 -10.273 1.00 95.44 237 SER A O 1
ATOM 1879 N N . THR A 1 238 ? -0.418 -5.820 -11.529 1.00 96.06 238 THR A N 1
ATOM 1880 C CA . THR A 1 238 ? -0.562 -4.615 -10.695 1.00 96.06 238 THR A CA 1
ATOM 1881 C C . THR A 1 238 ? -1.991 -4.089 -10.761 1.00 96.06 238 THR A C 1
ATOM 1883 O O . THR A 1 238 ? -2.786 -4.554 -11.581 1.00 96.06 238 THR A O 1
ATOM 1886 N N . ARG A 1 239 ? -2.335 -3.143 -9.888 1.00 94.75 239 ARG A N 1
ATOM 1887 C CA . ARG A 1 239 ? -3.624 -2.453 -9.933 1.00 94.75 239 ARG A CA 1
ATOM 1888 C C . ARG A 1 239 ? -3.666 -1.480 -11.104 1.00 94.75 239 ARG A C 1
ATOM 1890 O O . ARG A 1 239 ? -2.679 -0.801 -11.400 1.00 94.75 239 ARG A O 1
ATOM 1897 N N . LEU A 1 240 ? -4.824 -1.357 -11.741 1.00 92.38 240 LEU A N 1
ATOM 1898 C CA . LEU A 1 240 ? -5.036 -0.355 -12.777 1.00 92.38 240 LEU A CA 1
ATOM 1899 C C . LEU A 1 240 ? -4.851 1.062 -12.214 1.00 92.38 240 LEU A C 1
ATOM 1901 O O . LEU A 1 240 ? -4.210 1.891 -12.862 1.00 92.38 240 LEU A O 1
ATOM 1905 N N . SER A 1 241 ? -5.319 1.318 -10.988 1.00 90.81 241 SER A N 1
ATOM 1906 C CA . SER A 1 241 ? -5.116 2.594 -10.287 1.00 90.81 241 SER A CA 1
ATOM 1907 C C . SER A 1 241 ? -3.639 2.957 -10.102 1.00 90.81 241 SER A C 1
ATOM 1909 O O . SER A 1 241 ? -3.265 4.115 -10.296 1.00 90.81 241 SER A O 1
ATOM 1911 N N . THR A 1 242 ? -2.777 1.976 -9.817 1.00 91.81 242 THR A N 1
ATOM 1912 C CA . THR A 1 242 ? -1.323 2.172 -9.707 1.00 91.81 242 THR A CA 1
ATOM 1913 C C . THR A 1 242 ? -0.717 2.679 -11.020 1.00 91.81 242 THR A C 1
ATOM 1915 O O . THR A 1 242 ? 0.173 3.529 -11.007 1.00 91.81 242 THR A O 1
ATOM 1918 N N . LEU A 1 243 ? -1.215 2.208 -12.166 1.00 91.44 243 LEU A N 1
ATOM 1919 C CA . LEU A 1 243 ? -0.775 2.685 -13.481 1.00 91.44 243 LEU A CA 1
ATOM 1920 C C . LEU A 1 243 ? -1.409 4.027 -13.855 1.00 91.44 243 LEU A C 1
ATOM 1922 O O . LEU A 1 243 ? -0.733 4.884 -14.420 1.00 91.44 243 LEU A O 1
ATOM 1926 N N . MET A 1 244 ? -2.684 4.236 -13.522 1.00 88.44 244 MET A N 1
ATOM 1927 C CA . MET A 1 244 ? -3.377 5.512 -13.734 1.00 88.44 244 MET A CA 1
ATOM 1928 C C . MET A 1 244 ? -2.736 6.654 -12.944 1.00 88.44 244 MET A C 1
ATOM 1930 O O . MET A 1 244 ? -2.704 7.780 -13.433 1.00 88.44 244 MET A O 1
ATOM 1934 N N . ALA A 1 245 ? -2.149 6.366 -11.777 1.00 84.56 245 ALA A N 1
ATOM 1935 C CA . ALA A 1 245 ? -1.375 7.337 -11.008 1.00 84.56 245 ALA A CA 1
ATOM 1936 C C . ALA A 1 245 ? -0.161 7.889 -11.783 1.00 84.56 245 ALA A C 1
ATOM 1938 O O . ALA A 1 245 ? 0.305 8.984 -11.480 1.00 84.56 245 ALA A O 1
ATOM 1939 N N . MET A 1 246 ? 0.333 7.162 -12.794 1.00 82.12 246 MET A N 1
ATOM 1940 C CA . MET A 1 246 ? 1.395 7.611 -13.708 1.00 82.12 246 MET A CA 1
ATOM 1941 C C . MET A 1 246 ? 0.848 8.359 -14.939 1.00 82.12 246 MET A C 1
ATOM 1943 O O . MET A 1 246 ? 1.620 8.837 -15.769 1.00 82.12 246 MET A O 1
ATOM 1947 N N . GLY A 1 247 ? -0.477 8.451 -15.079 1.00 81.62 247 GLY A N 1
ATOM 1948 C CA . GLY A 1 247 ? -1.195 9.037 -16.208 1.00 81.62 247 GLY A CA 1
ATOM 1949 C C . GLY A 1 247 ? -1.756 7.989 -17.176 1.00 81.62 247 GLY A C 1
ATOM 1950 O O . GLY A 1 247 ? -1.074 7.039 -17.562 1.00 81.62 247 GLY A O 1
ATOM 1951 N N . GLU A 1 248 ? -2.989 8.203 -17.644 1.00 79.88 248 GLU A N 1
ATOM 1952 C CA . GLU A 1 248 ? -3.708 7.321 -18.591 1.00 79.88 248 GLU A CA 1
ATOM 1953 C C . GLU A 1 248 ? -3.054 7.229 -19.979 1.00 79.88 248 GLU A C 1
ATOM 1955 O O . GLU A 1 248 ? -3.323 6.323 -20.768 1.00 79.88 248 GLU A O 1
ATOM 1960 N N . HIS A 1 249 ? -2.186 8.187 -20.297 1.00 77.56 249 HIS A N 1
ATOM 1961 C CA . HIS A 1 249 ? -1.397 8.201 -21.526 1.00 77.56 249 HIS A CA 1
ATOM 1962 C C . HIS A 1 249 ? 0.046 7.748 -21.301 1.00 77.56 249 HIS A C 1
ATOM 1964 O O . HIS A 1 249 ? 0.836 7.753 -22.247 1.00 77.56 249 HIS A O 1
ATOM 1970 N N . SER A 1 250 ? 0.400 7.342 -20.077 1.00 83.81 250 SER A N 1
ATOM 1971 C CA . SER A 1 250 ? 1.725 6.801 -19.812 1.00 83.81 250 SER A CA 1
ATOM 1972 C C . SER A 1 250 ? 1.932 5.524 -20.622 1.00 83.81 250 SER A C 1
ATOM 1974 O O . SER A 1 250 ? 1.032 4.707 -20.838 1.00 83.81 250 SER A O 1
ATOM 1976 N N . THR A 1 251 ? 3.144 5.344 -21.125 1.00 87.00 251 THR A N 1
ATOM 1977 C CA . THR A 1 251 ? 3.465 4.144 -21.905 1.00 87.00 251 THR A CA 1
ATOM 1978 C C . THR A 1 251 ? 3.445 2.888 -21.022 1.00 87.00 251 THR A C 1
ATOM 1980 O O . THR A 1 251 ? 3.120 1.816 -21.521 1.00 87.00 251 THR A O 1
ATOM 1983 N N . ILE A 1 252 ? 3.722 3.014 -19.713 1.00 88.88 252 ILE A N 1
ATOM 1984 C CA . ILE A 1 252 ? 3.600 1.911 -18.756 1.00 88.88 252 ILE A CA 1
ATOM 1985 C C . ILE A 1 252 ? 2.133 1.494 -18.599 1.00 88.88 252 ILE A C 1
ATOM 1987 O O . ILE A 1 252 ? 1.843 0.303 -18.636 1.00 88.88 252 ILE A O 1
ATOM 1991 N N . TYR A 1 253 ? 1.191 2.442 -18.557 1.00 90.88 253 TYR A N 1
ATOM 1992 C CA . TYR A 1 253 ? -0.240 2.136 -18.619 1.00 90.88 253 TYR A CA 1
ATOM 1993 C C . TYR A 1 253 ? -0.603 1.417 -19.926 1.00 90.88 253 TYR A C 1
ATOM 1995 O O . TYR A 1 253 ? -1.224 0.353 -19.909 1.00 90.88 253 TYR A O 1
ATOM 2003 N N . ASN A 1 254 ? -0.148 1.940 -21.069 1.00 88.38 254 ASN A N 1
ATOM 2004 C CA . ASN A 1 254 ? -0.396 1.312 -22.369 1.00 88.38 254 ASN A CA 1
ATOM 2005 C C . ASN A 1 254 ? 0.224 -0.090 -22.478 1.00 88.38 254 ASN A C 1
ATOM 2007 O O . ASN A 1 254 ? -0.377 -0.958 -23.110 1.00 88.38 254 ASN A O 1
ATOM 2011 N N . ARG A 1 255 ? 1.359 -0.351 -21.817 1.00 87.81 255 ARG A N 1
ATOM 2012 C CA . ARG A 1 255 ? 1.982 -1.681 -21.774 1.00 87.81 255 ARG A CA 1
ATOM 2013 C C . ARG A 1 255 ? 1.064 -2.727 -21.150 1.00 87.81 255 ARG A C 1
ATOM 2015 O O . ARG A 1 255 ? 0.984 -3.829 -21.675 1.00 87.81 255 ARG A O 1
ATOM 2022 N N . PHE A 1 256 ? 0.358 -2.383 -20.078 1.00 91.00 256 PHE A N 1
ATOM 2023 C CA . PHE A 1 256 ? -0.573 -3.305 -19.423 1.00 91.00 256 PHE A CA 1
ATOM 2024 C C . PHE A 1 256 ? -1.963 -3.331 -20.064 1.00 91.00 256 PHE A C 1
ATOM 2026 O O . PHE A 1 256 ? -2.631 -4.353 -19.982 1.00 91.00 256 PHE A O 1
ATOM 2033 N N . ARG A 1 257 ? -2.411 -2.235 -20.692 1.00 88.31 257 ARG A N 1
ATOM 2034 C CA . ARG A 1 257 ? -3.781 -2.122 -21.226 1.00 88.31 257 ARG A CA 1
ATOM 2035 C C . ARG A 1 257 ? -3.904 -2.453 -22.713 1.00 88.31 257 ARG A C 1
ATOM 2037 O O . ARG A 1 257 ? -4.887 -3.046 -23.134 1.00 88.31 257 ARG A O 1
ATOM 2044 N N . ARG A 1 258 ? -2.961 -1.977 -23.527 1.00 83.31 258 ARG A N 1
ATOM 2045 C CA . ARG A 1 258 ? -3.036 -2.020 -25.000 1.00 83.31 258 ARG A CA 1
ATOM 2046 C C . ARG A 1 258 ? -2.067 -3.022 -25.611 1.00 83.31 258 ARG A C 1
ATOM 2048 O O . ARG A 1 258 ? -2.312 -3.492 -26.716 1.00 83.31 258 ARG A O 1
ATOM 2055 N N . TRP A 1 259 ? -0.963 -3.309 -24.926 1.00 79.75 259 TRP A N 1
ATOM 2056 C CA . TRP A 1 259 ? 0.121 -4.157 -25.431 1.00 79.75 259 TRP A CA 1
ATOM 2057 C C . TRP A 1 259 ? 0.333 -5.420 -24.585 1.00 79.75 259 TRP A C 1
ATOM 2059 O O . TRP A 1 259 ? 1.416 -5.998 -24.630 1.00 79.75 259 TRP A O 1
ATOM 2069 N N . SER A 1 260 ? -0.676 -5.847 -23.817 1.00 67.31 260 SER A N 1
ATOM 2070 C CA . SER A 1 260 ? -0.577 -7.001 -22.910 1.00 67.31 260 SER A CA 1
ATOM 2071 C C . SER A 1 260 ? -0.297 -8.323 -23.629 1.00 67.31 260 SER A C 1
ATOM 2073 O O . SER A 1 260 ? 0.400 -9.172 -23.075 1.00 67.31 260 SER A O 1
ATOM 2075 N N . ASP A 1 261 ? -0.796 -8.457 -24.862 1.00 63.12 261 ASP A N 1
ATOM 2076 C CA . ASP A 1 261 ? -0.824 -9.718 -25.617 1.00 63.12 261 ASP A CA 1
ATOM 2077 C C . ASP A 1 261 ? 0.171 -9.750 -26.788 1.00 63.12 261 ASP A C 1
ATOM 2079 O O . ASP A 1 261 ? 0.280 -10.753 -27.488 1.00 63.12 261 ASP A O 1
ATOM 2083 N N . ALA A 1 262 ? 0.885 -8.651 -27.046 1.00 55.19 262 ALA A N 1
ATOM 2084 C CA . ALA A 1 262 ? 1.737 -8.544 -28.225 1.00 55.19 262 ALA A CA 1
ATOM 2085 C C . ALA A 1 262 ? 3.109 -9.199 -27.994 1.00 55.19 262 ALA A C 1
ATOM 2087 O O . ALA A 1 262 ? 3.796 -8.874 -27.027 1.00 55.19 262 ALA A O 1
ATOM 2088 N N . ASP A 1 263 ? 3.564 -10.005 -28.960 1.00 52.53 263 ASP A N 1
ATOM 2089 C CA . ASP A 1 263 ? 4.897 -10.637 -29.098 1.00 52.53 263 ASP A CA 1
ATOM 2090 C C . ASP A 1 263 ? 6.115 -9.677 -29.017 1.00 52.53 263 ASP A C 1
ATOM 2092 O O . ASP A 1 263 ? 7.264 -10.075 -29.200 1.00 52.53 263 ASP A O 1
ATOM 2096 N N . ILE A 1 264 ? 5.902 -8.403 -28.673 1.00 52.84 264 ILE A N 1
ATOM 2097 C CA . ILE A 1 264 ? 6.912 -7.371 -28.366 1.00 52.84 264 ILE A CA 1
ATOM 2098 C C . ILE A 1 264 ? 7.731 -7.739 -27.098 1.00 52.84 264 ILE A C 1
ATOM 2100 O O . ILE A 1 264 ? 8.708 -7.084 -26.734 1.00 52.84 264 ILE A O 1
ATOM 2104 N N . ILE A 1 265 ? 7.363 -8.835 -26.431 1.00 54.12 265 ILE A N 1
ATOM 2105 C CA . ILE A 1 265 ? 7.855 -9.326 -25.140 1.00 54.12 265 ILE A CA 1
ATOM 2106 C C . ILE A 1 265 ? 9.352 -9.720 -25.114 1.00 54.12 265 ILE A C 1
ATOM 2108 O O . ILE A 1 265 ? 9.901 -9.930 -24.032 1.00 54.12 265 ILE A O 1
ATOM 2112 N N . SER A 1 266 ? 10.075 -9.764 -26.236 1.00 54.75 266 SER A N 1
ATOM 2113 C CA . SER A 1 266 ? 11.476 -10.223 -26.217 1.00 54.75 266 SER A CA 1
ATOM 2114 C C . SER A 1 266 ? 12.507 -9.192 -25.725 1.00 54.75 266 SER A C 1
ATOM 2116 O O . SER A 1 266 ? 13.590 -9.591 -25.304 1.00 54.75 266 SER A O 1
ATOM 2118 N N . ALA A 1 267 ? 12.211 -7.886 -25.755 1.00 66.56 267 ALA A N 1
ATOM 2119 C CA . ALA A 1 267 ? 13.260 -6.863 -25.629 1.00 66.56 267 ALA A CA 1
ATOM 2120 C C . ALA A 1 267 ? 13.464 -6.271 -24.219 1.00 66.56 267 ALA A C 1
ATOM 2122 O O . ALA A 1 267 ? 14.465 -5.597 -23.988 1.00 66.56 267 ALA A O 1
ATOM 2123 N N . THR A 1 268 ? 12.545 -6.481 -23.268 1.00 77.44 268 THR A N 1
ATOM 2124 C CA . THR A 1 268 ? 12.664 -5.904 -21.912 1.00 77.44 268 THR A CA 1
ATOM 2125 C C . THR A 1 268 ? 13.037 -6.979 -20.891 1.00 77.44 268 THR A C 1
ATOM 2127 O O . THR A 1 268 ? 12.241 -7.898 -20.681 1.00 77.44 268 THR A O 1
ATOM 2130 N N . PRO A 1 269 ? 14.180 -6.858 -20.193 1.00 84.56 269 PRO A N 1
ATOM 2131 C CA . PRO A 1 269 ? 14.490 -7.707 -19.050 1.00 84.56 269 PRO A CA 1
ATOM 2132 C C . PRO A 1 269 ? 13.383 -7.642 -17.993 1.00 84.56 269 PRO A C 1
ATOM 2134 O O . PRO A 1 269 ? 12.938 -6.560 -17.596 1.00 84.56 269 PRO A O 1
ATOM 2137 N N . ILE A 1 270 ? 12.934 -8.806 -17.520 1.00 86.00 270 ILE A N 1
ATOM 2138 C CA . ILE A 1 270 ? 11.810 -8.870 -16.582 1.00 86.00 270 ILE A CA 1
ATOM 2139 C C . ILE A 1 270 ? 12.106 -8.176 -15.251 1.00 86.00 270 ILE A C 1
ATOM 2141 O O . ILE A 1 270 ? 11.228 -7.500 -14.715 1.00 86.00 270 ILE A O 1
ATOM 2145 N N . ASP A 1 271 ? 13.320 -8.317 -14.724 1.00 84.94 271 ASP A N 1
ATOM 2146 C CA . ASP A 1 271 ? 13.677 -7.757 -13.418 1.00 84.94 271 ASP A CA 1
ATOM 2147 C C . ASP A 1 271 ? 13.545 -6.236 -13.428 1.00 84.94 271 ASP A C 1
ATOM 2149 O O . ASP A 1 271 ? 13.013 -5.630 -12.501 1.00 84.94 271 ASP A O 1
ATOM 2153 N N . SER A 1 272 ? 13.906 -5.619 -14.546 1.00 85.56 272 SER A N 1
ATOM 2154 C CA . SER A 1 272 ? 13.765 -4.187 -14.729 1.00 85.56 272 SER A CA 1
ATOM 2155 C C . SER A 1 272 ? 12.316 -3.741 -14.875 1.00 85.56 272 SER A C 1
ATOM 2157 O O . SER A 1 272 ? 11.939 -2.730 -14.293 1.00 85.56 272 SER A O 1
ATOM 2159 N N . LEU A 1 273 ? 11.465 -4.504 -15.570 1.00 89.12 273 LEU A N 1
ATOM 2160 C CA . LEU A 1 273 ? 10.029 -4.217 -15.571 1.00 89.12 273 LEU A CA 1
ATOM 2161 C C . LEU A 1 273 ? 9.443 -4.326 -14.154 1.00 89.12 273 LEU A C 1
ATOM 2163 O O . LEU A 1 273 ? 8.694 -3.448 -13.733 1.00 89.12 273 LEU A O 1
ATOM 2167 N N . ARG A 1 274 ? 9.796 -5.375 -13.402 1.00 90.56 274 ARG A N 1
ATOM 2168 C CA . ARG A 1 274 ? 9.336 -5.577 -12.017 1.00 90.56 274 ARG A CA 1
ATOM 2169 C C . ARG A 1 274 ? 9.752 -4.427 -11.101 1.00 90.56 274 ARG A C 1
ATOM 2171 O O . ARG A 1 274 ? 8.973 -4.046 -10.231 1.00 90.56 274 ARG A O 1
ATOM 2178 N N . LEU A 1 275 ? 10.947 -3.881 -11.313 1.00 87.69 275 LEU A N 1
ATOM 2179 C CA . LEU A 1 275 ? 11.463 -2.705 -10.617 1.00 87.69 275 LEU A CA 1
ATOM 2180 C C . LEU A 1 275 ? 10.691 -1.424 -10.945 1.00 87.69 275 LEU A C 1
ATOM 2182 O O . LEU A 1 275 ? 10.357 -0.657 -10.046 1.00 87.69 275 LEU A O 1
ATOM 2186 N N . ILE A 1 276 ? 10.384 -1.193 -12.222 1.00 89.12 276 ILE A N 1
ATOM 2187 C CA . ILE A 1 276 ? 9.595 -0.027 -12.647 1.00 89.12 276 ILE A CA 1
ATOM 2188 C C . ILE A 1 276 ? 8.192 -0.102 -12.045 1.00 89.12 276 ILE A C 1
ATOM 2190 O O . ILE A 1 276 ? 7.707 0.872 -11.479 1.00 89.12 276 ILE A O 1
ATOM 2194 N N . VAL A 1 277 ? 7.565 -1.279 -12.094 1.00 92.56 277 VAL A N 1
ATOM 2195 C CA . VAL A 1 277 ? 6.241 -1.488 -11.498 1.00 92.56 277 VAL A CA 1
ATOM 2196 C C . VAL A 1 277 ? 6.295 -1.343 -9.974 1.00 92.56 277 VAL A C 1
ATOM 2198 O O . VAL A 1 277 ? 5.385 -0.755 -9.402 1.00 92.56 277 VAL A O 1
ATOM 2201 N N . ASP A 1 278 ? 7.357 -1.800 -9.301 1.00 91.88 278 ASP A N 1
ATOM 2202 C CA . ASP A 1 278 ? 7.561 -1.525 -7.869 1.00 91.88 278 ASP A CA 1
ATOM 2203 C C . ASP A 1 278 ? 7.616 -0.024 -7.557 1.00 91.88 278 ASP A C 1
ATOM 2205 O O . ASP A 1 278 ? 6.952 0.427 -6.624 1.00 91.88 278 ASP A O 1
ATOM 2209 N N . LEU A 1 279 ? 8.341 0.770 -8.351 1.00 86.62 279 LEU A N 1
ATOM 2210 C CA . LEU A 1 279 ? 8.357 2.226 -8.179 1.00 86.62 279 LEU A CA 1
ATOM 2211 C C . LEU A 1 279 ? 6.953 2.825 -8.303 1.00 86.62 279 LEU A C 1
ATOM 2213 O O . LEU A 1 279 ? 6.554 3.620 -7.450 1.00 86.62 279 LEU A O 1
ATOM 2217 N N . CYS A 1 280 ? 6.186 2.411 -9.316 1.00 89.31 280 CYS A N 1
ATOM 2218 C CA . CYS A 1 280 ? 4.800 2.843 -9.488 1.00 89.31 280 CYS A CA 1
ATOM 2219 C C . CYS A 1 280 ? 3.934 2.451 -8.280 1.00 89.31 280 CYS A C 1
ATOM 2221 O O . CYS A 1 280 ? 3.219 3.297 -7.743 1.00 89.31 280 CYS A O 1
ATOM 2223 N N . ARG A 1 281 ? 4.040 1.201 -7.803 1.00 91.31 281 ARG A N 1
ATOM 2224 C CA . ARG A 1 281 ? 3.310 0.693 -6.627 1.00 91.31 281 ARG A CA 1
ATOM 2225 C C . ARG A 1 281 ? 3.595 1.525 -5.392 1.00 91.31 281 ARG A C 1
ATOM 2227 O O . ARG A 1 281 ? 2.671 2.004 -4.744 1.00 91.31 281 ARG A O 1
ATOM 2234 N N . ARG A 1 282 ? 4.873 1.740 -5.074 1.00 87.06 282 ARG A N 1
ATOM 2235 C CA . ARG A 1 282 ? 5.271 2.525 -3.902 1.00 87.06 282 ARG A CA 1
ATOM 2236 C C . ARG A 1 282 ? 4.779 3.959 -4.000 1.00 87.06 282 ARG A C 1
ATOM 2238 O O . ARG A 1 282 ? 4.279 4.494 -3.009 1.00 87.06 282 ARG A O 1
ATOM 2245 N N . PHE A 1 283 ? 4.864 4.567 -5.180 1.00 82.31 283 PHE A N 1
ATOM 2246 C CA . PHE A 1 283 ? 4.343 5.910 -5.406 1.00 82.31 283 PHE A CA 1
ATOM 2247 C C . PHE A 1 283 ? 2.829 5.994 -5.160 1.00 82.31 283 PHE A C 1
ATOM 2249 O O . PHE A 1 283 ? 2.395 6.875 -4.411 1.00 82.31 283 PHE A O 1
ATOM 2256 N N . ALA A 1 284 ? 2.052 5.071 -5.737 1.00 85.44 284 ALA A N 1
ATOM 2257 C CA . ALA A 1 284 ? 0.597 5.020 -5.607 1.00 85.44 284 ALA A CA 1
ATOM 2258 C C . ALA A 1 284 ? 0.157 4.725 -4.163 1.00 85.44 284 ALA A C 1
ATOM 2260 O O . ALA A 1 284 ? -0.599 5.494 -3.574 1.00 85.44 284 ALA A O 1
ATOM 2261 N N . LEU A 1 285 ? 0.720 3.691 -3.532 1.00 86.50 285 LEU A N 1
ATOM 2262 C CA . LEU A 1 285 ? 0.397 3.310 -2.152 1.00 86.50 285 LEU A CA 1
ATOM 2263 C C . LEU A 1 285 ? 0.715 4.427 -1.148 1.00 86.50 285 LEU A C 1
ATOM 2265 O O . LEU A 1 285 ? -0.080 4.717 -0.259 1.00 86.50 285 LEU A O 1
ATOM 2269 N N . THR A 1 286 ? 1.843 5.124 -1.318 1.00 79.56 286 THR A N 1
ATOM 2270 C CA . THR A 1 286 ? 2.190 6.274 -0.460 1.00 79.56 286 THR A CA 1
ATOM 2271 C C . THR A 1 286 ? 1.252 7.471 -0.713 1.00 79.56 286 THR A C 1
ATOM 2273 O O . THR A 1 286 ? 1.225 8.417 0.071 1.00 79.56 286 THR A O 1
ATOM 2276 N N . ALA A 1 287 ? 0.540 7.531 -1.845 1.00 77.12 287 ALA A N 1
ATOM 2277 C CA . ALA A 1 287 ? -0.446 8.585 -2.118 1.00 77.12 287 ALA A CA 1
ATOM 2278 C C . ALA A 1 287 ? -1.806 8.266 -1.483 1.00 77.12 287 ALA A C 1
ATOM 2280 O O . ALA A 1 287 ? -2.494 9.181 -1.042 1.00 77.12 287 ALA A O 1
ATOM 2281 N N . GLU A 1 288 ? -2.167 6.984 -1.424 1.00 77.38 288 GLU A N 1
ATOM 2282 C CA . GLU A 1 288 ? -3.448 6.509 -0.893 1.00 77.38 288 GLU A CA 1
ATOM 2283 C C . GLU A 1 288 ? -3.491 6.449 0.642 1.00 77.38 288 GLU A C 1
ATOM 2285 O O . GLU A 1 288 ? -4.558 6.624 1.230 1.00 77.38 288 GLU A O 1
ATOM 2290 N N . LEU A 1 289 ? -2.357 6.202 1.307 1.00 75.94 289 LEU A N 1
ATOM 2291 C CA . LEU A 1 289 ? -2.339 5.979 2.754 1.00 75.94 289 LEU A CA 1
ATOM 2292 C C . LEU A 1 289 ? -2.501 7.285 3.571 1.00 75.94 289 LEU A C 1
ATOM 2294 O O . LEU A 1 289 ? -1.821 8.281 3.300 1.00 75.94 289 LEU A O 1
ATOM 2298 N N . PRO A 1 290 ? -3.387 7.297 4.591 1.00 66.38 290 PRO A N 1
ATOM 2299 C CA . PRO A 1 290 ? -3.677 8.463 5.425 1.00 66.38 290 PRO A CA 1
ATOM 2300 C C . PRO A 1 290 ? -2.529 8.806 6.377 1.00 66.38 290 PRO A C 1
ATOM 2302 O O . PRO A 1 290 ? -2.080 7.976 7.165 1.00 66.38 290 PRO A O 1
ATOM 2305 N N . GLY A 1 291 ? -2.124 10.079 6.362 1.00 56.91 291 GLY A N 1
ATOM 2306 C CA . GLY A 1 291 ? -0.913 10.529 7.037 1.00 56.91 291 GLY A CA 1
ATOM 2307 C C . GLY A 1 291 ? 0.297 9.970 6.299 1.00 56.91 291 GLY A C 1
ATOM 2308 O O . GLY A 1 291 ? 0.415 8.766 6.103 1.00 56.91 291 GLY A O 1
ATOM 2309 N N . GLN A 1 292 ? 1.220 10.832 5.883 1.00 51.38 292 GLN A N 1
ATOM 2310 C CA . GLN A 1 292 ? 2.515 10.392 5.366 1.00 51.38 292 GLN A CA 1
ATOM 2311 C C . GLN A 1 292 ? 3.347 9.811 6.526 1.00 51.38 292 GLN A C 1
ATOM 2313 O O . GLN A 1 292 ? 4.437 10.285 6.818 1.00 51.38 292 GLN A O 1
ATOM 2318 N N . ALA A 1 293 ? 2.828 8.794 7.232 1.00 43.16 293 ALA A N 1
ATOM 2319 C CA . ALA A 1 293 ? 3.611 7.916 8.080 1.00 43.16 293 ALA A CA 1
ATOM 2320 C C . ALA A 1 293 ? 4.803 7.523 7.227 1.00 43.16 293 ALA A C 1
ATOM 2322 O O . ALA A 1 293 ? 4.573 7.035 6.125 1.00 43.16 293 ALA A O 1
ATOM 2323 N N . ALA A 1 294 ? 6.008 7.862 7.696 1.00 49.75 294 ALA A N 1
ATOM 2324 C CA . ALA A 1 294 ? 7.279 7.905 6.980 1.00 49.75 294 ALA A CA 1
ATOM 2325 C C . ALA A 1 294 ? 7.608 6.593 6.246 1.00 49.75 294 ALA A C 1
ATOM 2327 O O . ALA A 1 294 ? 8.519 5.842 6.612 1.00 49.75 294 ALA A O 1
ATOM 2328 N N . LEU A 1 295 ? 6.824 6.294 5.216 1.00 55.19 295 LEU A N 1
ATOM 2329 C CA . LEU A 1 295 ? 6.987 5.166 4.350 1.00 55.19 295 LEU A CA 1
ATOM 2330 C C . LEU A 1 295 ? 8.068 5.612 3.380 1.00 55.19 295 LEU A C 1
ATOM 2332 O O . LEU A 1 295 ? 7.879 6.595 2.660 1.00 55.19 295 LEU A O 1
ATOM 2336 N N . PRO A 1 296 ? 9.192 4.892 3.336 1.00 52.56 296 PRO A N 1
ATOM 2337 C CA . PRO A 1 296 ? 10.320 5.205 2.474 1.00 52.56 296 PRO A CA 1
ATOM 2338 C C . PRO A 1 296 ? 9.989 5.214 0.962 1.00 52.56 296 PRO A C 1
ATOM 2340 O O . PRO A 1 296 ? 10.882 5.327 0.130 1.00 52.56 296 PRO A O 1
ATOM 2343 N N . GLY A 1 297 ? 8.727 5.037 0.565 1.00 44.03 297 GLY A N 1
ATOM 2344 C CA . GLY A 1 297 ? 8.342 4.618 -0.776 1.00 44.03 297 GLY A CA 1
ATOM 2345 C C . GLY A 1 297 ? 8.140 5.725 -1.802 1.00 44.03 297 GLY A C 1
ATOM 2346 O O . GLY A 1 297 ? 8.305 5.444 -2.984 1.00 44.03 297 GLY A O 1
ATOM 2347 N N . GLY A 1 298 ? 7.796 6.949 -1.386 1.00 42.94 298 GLY A N 1
ATOM 2348 C CA . GLY A 1 298 ? 7.485 8.042 -2.317 1.00 42.94 298 GLY A CA 1
ATOM 2349 C C . GLY A 1 298 ? 8.645 8.991 -2.620 1.00 42.94 298 GLY A C 1
ATOM 2350 O O . GLY A 1 298 ? 8.541 9.795 -3.536 1.00 42.94 298 GLY A O 1
ATOM 2351 N N . SER A 1 299 ? 9.728 8.933 -1.849 1.00 45.69 299 SER A N 1
ATOM 2352 C CA . SER A 1 299 ? 10.954 9.679 -2.121 1.00 45.69 299 SER A CA 1
ATOM 2353 C C . SER A 1 299 ? 12.061 8.679 -2.413 1.00 45.69 299 SER A C 1
ATOM 2355 O O . SER A 1 299 ? 12.176 7.640 -1.765 1.00 45.69 299 SER A O 1
ATOM 2357 N N . LEU A 1 300 ? 12.923 9.019 -3.365 1.00 46.59 300 LEU A N 1
ATOM 2358 C CA . LEU A 1 300 ? 14.160 8.302 -3.688 1.00 46.59 300 LEU A CA 1
ATOM 2359 C C . LEU A 1 300 ? 15.171 8.246 -2.510 1.00 46.59 300 LEU A C 1
ATOM 2361 O O . LEU A 1 300 ? 16.299 7.781 -2.680 1.00 46.59 300 LEU A O 1
ATOM 2365 N N . GLU A 1 301 ? 14.773 8.764 -1.345 1.00 39.69 301 GLU A N 1
ATOM 2366 C CA . GLU A 1 301 ? 15.459 8.819 -0.050 1.00 39.69 301 GLU A CA 1
ATOM 2367 C C . GLU A 1 301 ? 15.927 7.467 0.482 1.00 39.69 301 GLU A C 1
ATOM 2369 O O . GLU A 1 301 ? 16.939 7.396 1.170 1.00 39.69 301 GLU A O 1
ATOM 2374 N N . SER A 1 302 ? 15.257 6.384 0.117 1.00 43.19 302 SER A N 1
ATOM 2375 C CA . SER A 1 302 ? 15.436 5.084 0.786 1.00 43.19 302 SER A CA 1
ATOM 2376 C C . SER A 1 302 ? 16.496 4.209 0.139 1.00 43.19 302 SER A C 1
ATOM 2378 O O . SER A 1 302 ? 16.535 3.007 0.363 1.00 43.19 302 SER A O 1
ATOM 2380 N N . GLY A 1 303 ? 17.325 4.830 -0.705 1.00 42.97 303 GLY A N 1
ATOM 2381 C CA . GLY A 1 303 ? 18.137 4.132 -1.685 1.00 42.97 303 GLY A CA 1
ATOM 2382 C C . GLY A 1 303 ? 17.225 3.540 -2.759 1.00 42.97 303 GLY A C 1
ATOM 2383 O O . GLY A 1 303 ? 16.161 3.033 -2.466 1.00 42.97 303 GLY A O 1
ATOM 2384 N N . PRO A 1 304 ? 17.525 3.648 -4.045 1.00 47.50 304 PRO A N 1
ATOM 2385 C CA . PRO A 1 304 ? 16.855 2.808 -5.017 1.00 47.50 304 PRO A CA 1
ATOM 2386 C C . PRO A 1 304 ? 17.445 1.395 -4.953 1.00 47.50 304 PRO A C 1
ATOM 2388 O O . PRO A 1 304 ? 18.654 1.261 -4.785 1.00 47.50 304 PRO A O 1
ATOM 2391 N N . MET A 1 305 ? 16.637 0.359 -5.201 1.00 50.53 305 MET A N 1
ATOM 2392 C CA . MET A 1 305 ? 17.131 -1.010 -5.413 1.00 50.53 305 MET A CA 1
ATOM 2393 C C . MET A 1 305 ? 18.197 -1.031 -6.522 1.00 50.53 305 MET A C 1
ATOM 2395 O O . MET A 1 305 ? 19.081 -1.869 -6.524 1.00 50.53 305 MET A O 1
ATOM 2399 N N . TRP A 1 306 ? 18.214 -0.038 -7.423 1.00 55.47 306 TRP A N 1
ATOM 2400 C CA . TRP A 1 306 ? 19.301 0.091 -8.387 1.00 55.47 306 TRP A CA 1
ATOM 2401 C C . TRP A 1 306 ? 20.683 0.346 -7.770 1.00 55.47 306 TRP A C 1
ATOM 2403 O O . TRP A 1 306 ? 21.665 0.019 -8.412 1.00 55.47 306 TRP A O 1
ATOM 2413 N N . ARG A 1 307 ? 20.818 0.829 -6.527 1.00 51.03 307 ARG A N 1
ATOM 2414 C CA . ARG A 1 307 ? 22.138 0.930 -5.868 1.00 51.03 307 ARG A CA 1
ATOM 2415 C C . ARG A 1 307 ? 22.762 -0.426 -5.546 1.00 51.03 307 ARG A C 1
ATOM 2417 O O . ARG A 1 307 ? 23.978 -0.485 -5.407 1.00 51.03 307 ARG A O 1
ATOM 2424 N N . THR A 1 308 ? 21.959 -1.484 -5.424 1.00 56.06 308 THR A N 1
ATOM 2425 C CA . THR A 1 308 ? 22.471 -2.859 -5.314 1.00 56.06 308 THR A CA 1
ATOM 2426 C C . THR A 1 308 ? 22.753 -3.468 -6.689 1.00 56.06 308 THR A C 1
ATOM 2428 O O . THR A 1 308 ? 23.415 -4.500 -6.786 1.00 56.06 308 THR A O 1
ATOM 2431 N N . LEU A 1 309 ? 22.291 -2.823 -7.767 1.00 66.88 309 LEU A N 1
ATOM 2432 C CA . LEU A 1 309 ? 22.661 -3.174 -9.129 1.00 66.88 309 LEU A CA 1
ATOM 2433 C C . LEU A 1 309 ? 24.044 -2.605 -9.457 1.00 66.88 309 LEU A C 1
ATOM 2435 O O . LEU A 1 309 ? 24.390 -1.499 -9.046 1.00 66.88 309 LEU A O 1
ATOM 2439 N N . ASP A 1 310 ? 24.814 -3.349 -10.247 1.00 76.25 310 ASP A N 1
ATOM 2440 C CA . ASP A 1 310 ? 26.034 -2.832 -10.863 1.00 76.25 310 ASP A CA 1
ATOM 2441 C C . ASP A 1 310 ? 25.739 -1.657 -11.817 1.00 76.25 310 ASP A C 1
ATOM 2443 O O . ASP A 1 310 ? 24.621 -1.517 -12.320 1.00 76.25 310 ASP A O 1
ATOM 2447 N N . ASP A 1 311 ? 26.748 -0.824 -12.088 1.00 74.31 311 ASP A N 1
ATOM 2448 C CA . ASP A 1 311 ? 26.610 0.399 -12.897 1.00 74.31 311 ASP A CA 1
ATOM 2449 C C . ASP A 1 311 ? 25.929 0.146 -14.256 1.00 74.31 311 ASP A C 1
ATOM 2451 O O . ASP A 1 311 ? 25.072 0.918 -14.682 1.00 74.31 311 ASP A O 1
ATOM 2455 N N . LYS A 1 312 ? 26.221 -0.985 -14.912 1.00 78.25 312 LYS A N 1
ATOM 2456 C CA . LYS A 1 312 ? 25.621 -1.329 -16.214 1.00 78.25 312 LYS A CA 1
ATOM 2457 C C . LYS A 1 312 ? 24.127 -1.605 -16.096 1.00 78.25 312 LYS A C 1
ATOM 2459 O O . LYS A 1 312 ? 23.341 -1.201 -16.950 1.00 78.25 312 LYS A O 1
ATOM 2464 N N . ARG A 1 313 ? 23.716 -2.317 -15.049 1.00 76.62 313 ARG A N 1
ATOM 2465 C CA . ARG A 1 313 ? 22.304 -2.586 -14.761 1.00 76.62 313 ARG A CA 1
ATOM 2466 C C . ARG A 1 313 ? 21.562 -1.320 -14.336 1.00 76.62 313 ARG A C 1
ATOM 2468 O O . ARG A 1 313 ? 20.373 -1.211 -14.628 1.00 76.62 313 ARG A O 1
ATOM 2475 N N . GLN A 1 314 ? 22.239 -0.371 -13.689 1.00 76.12 314 GLN A N 1
ATOM 2476 C CA . GLN A 1 314 ? 21.675 0.944 -13.373 1.00 76.12 314 GLN A CA 1
ATOM 2477 C C . GLN A 1 314 ? 21.404 1.761 -14.637 1.00 76.12 314 GLN A C 1
ATOM 2479 O O . GLN A 1 314 ? 20.298 2.271 -14.799 1.00 76.12 314 GLN A O 1
ATOM 2484 N N . GLU A 1 315 ? 22.377 1.852 -15.543 1.00 80.06 315 GLU A N 1
ATOM 2485 C CA . GLU A 1 315 ? 22.220 2.539 -16.832 1.00 80.06 315 GLU A CA 1
ATOM 2486 C C . GLU A 1 315 ? 21.075 1.926 -17.639 1.00 80.06 315 GLU A C 1
ATOM 2488 O O . GLU A 1 315 ? 20.137 2.625 -18.018 1.00 80.06 315 GLU A O 1
ATOM 2493 N N . LEU A 1 316 ? 21.072 0.597 -17.772 1.00 81.56 316 LEU A N 1
ATOM 2494 C CA . LEU A 1 316 ? 20.005 -0.137 -18.446 1.00 81.56 316 LEU A CA 1
ATOM 2495 C C . LEU A 1 316 ? 18.629 0.151 -17.819 1.00 81.56 316 LEU A C 1
ATOM 2497 O O . LEU A 1 316 ? 17.641 0.353 -18.524 1.00 81.56 316 LEU A O 1
ATOM 2501 N N . PHE A 1 317 ? 18.551 0.196 -16.487 1.00 83.25 317 PHE A N 1
ATOM 2502 C CA . PHE A 1 317 ? 17.325 0.544 -15.775 1.00 83.25 317 PHE A CA 1
ATOM 2503 C C . PHE A 1 317 ? 16.827 1.960 -16.104 1.00 83.25 317 PHE A C 1
ATOM 2505 O O . PHE A 1 317 ? 15.631 2.143 -16.350 1.00 83.25 317 PHE A O 1
ATOM 2512 N N . LEU A 1 318 ? 17.725 2.947 -16.139 1.00 82.69 318 LEU A N 1
ATOM 2513 C CA . LEU A 1 318 ? 17.396 4.325 -16.511 1.00 82.69 318 LEU A CA 1
ATOM 2514 C C . LEU A 1 318 ? 16.946 4.428 -17.973 1.00 82.69 318 LEU A C 1
ATOM 2516 O O . LEU A 1 318 ? 15.963 5.116 -18.252 1.00 82.69 318 LEU A O 1
ATOM 2520 N N . ASP A 1 319 ? 17.591 3.696 -18.880 1.00 84.44 319 ASP A N 1
ATOM 2521 C CA . ASP A 1 319 ? 17.196 3.633 -20.289 1.00 84.44 319 ASP A CA 1
ATOM 2522 C C . ASP A 1 319 ? 15.786 3.054 -20.450 1.00 84.44 319 ASP A C 1
ATOM 2524 O O . ASP A 1 319 ? 14.983 3.546 -21.247 1.00 84.44 319 ASP A O 1
ATOM 2528 N N . MET A 1 320 ? 15.425 2.047 -19.650 1.00 83.44 320 MET A N 1
ATOM 2529 C CA . MET A 1 320 ? 14.062 1.519 -19.665 1.00 83.44 320 MET A CA 1
ATOM 2530 C C . MET A 1 320 ? 13.044 2.463 -19.048 1.00 83.44 320 MET A C 1
ATOM 2532 O O . MET A 1 320 ? 11.938 2.553 -19.574 1.00 83.44 320 MET A O 1
ATOM 2536 N N . LEU A 1 321 ? 13.376 3.178 -17.971 1.00 85.69 321 LEU A N 1
ATOM 2537 C CA . LEU A 1 321 ? 12.502 4.241 -17.469 1.00 85.69 321 LEU A CA 1
ATOM 2538 C C . LEU A 1 321 ? 12.219 5.261 -18.579 1.00 85.69 321 LEU A C 1
ATOM 2540 O O . LEU A 1 321 ? 11.054 5.555 -18.856 1.00 85.69 321 LEU A O 1
ATOM 2544 N N . ALA A 1 322 ? 13.262 5.699 -19.289 1.00 84.75 322 ALA A N 1
ATOM 2545 C CA . ALA A 1 322 ? 13.139 6.625 -20.409 1.00 84.75 322 ALA A CA 1
ATOM 2546 C C . ALA A 1 322 ? 12.301 6.051 -21.565 1.00 84.75 322 ALA A C 1
ATOM 2548 O O . ALA A 1 322 ? 11.461 6.764 -22.112 1.00 84.75 322 ALA A O 1
ATOM 2549 N N . MET A 1 323 ? 12.449 4.761 -21.890 1.00 84.00 323 MET A N 1
ATOM 2550 C CA . MET A 1 323 ? 11.586 4.064 -22.854 1.00 84.00 323 MET A CA 1
ATOM 2551 C C . MET A 1 323 ? 10.110 4.153 -22.451 1.00 84.00 323 MET A C 1
ATOM 2553 O O . MET A 1 323 ? 9.247 4.260 -23.325 1.00 84.00 323 MET A O 1
ATOM 2557 N N . TYR A 1 324 ? 9.809 4.159 -21.146 1.00 83.94 324 TYR A N 1
ATOM 2558 C CA . TYR A 1 324 ? 8.444 4.357 -20.673 1.00 83.94 324 TYR A CA 1
ATOM 2559 C C . TYR A 1 324 ? 8.002 5.821 -20.542 1.00 83.94 324 TYR A C 1
ATOM 2561 O O . TYR A 1 324 ? 6.901 6.099 -20.051 1.00 83.94 324 TYR A O 1
ATOM 2569 N N . ASN A 1 325 ? 8.817 6.776 -20.985 1.00 82.00 325 ASN A N 1
ATOM 2570 C CA . ASN A 1 325 ? 8.602 8.195 -20.714 1.00 82.00 325 ASN A CA 1
ATOM 2571 C C . ASN A 1 325 ? 8.430 8.478 -19.207 1.00 82.00 325 ASN A C 1
ATOM 2573 O O . ASN A 1 325 ? 7.709 9.392 -18.814 1.00 82.00 325 ASN A O 1
ATOM 2577 N N . LEU A 1 326 ? 9.066 7.651 -18.375 1.00 82.81 326 LEU A N 1
ATOM 2578 C CA . LEU A 1 326 ? 9.168 7.832 -16.940 1.00 82.81 326 LEU A CA 1
ATOM 2579 C C . LEU A 1 326 ? 10.545 8.412 -16.655 1.00 82.81 326 LEU A C 1
ATOM 2581 O O . LEU A 1 326 ? 11.562 7.951 -17.174 1.00 82.81 326 LEU A O 1
ATOM 2585 N N . ARG A 1 327 ? 10.589 9.429 -15.811 1.00 75.94 327 ARG A N 1
ATOM 2586 C CA . ARG A 1 327 ? 11.831 10.049 -15.377 1.00 75.94 327 ARG A CA 1
ATOM 2587 C C . ARG A 1 327 ? 12.035 9.769 -13.907 1.00 75.94 327 ARG A C 1
ATOM 2589 O O . ARG A 1 327 ? 11.093 9.552 -13.148 1.00 75.94 327 ARG A O 1
ATOM 2596 N N . ARG A 1 328 ? 13.293 9.821 -13.479 1.00 69.44 328 ARG A N 1
ATOM 2597 C CA . ARG A 1 328 ? 13.646 9.653 -12.068 1.00 69.44 328 ARG A CA 1
ATOM 2598 C C . ARG A 1 328 ? 12.889 10.643 -11.181 1.00 69.44 328 ARG A C 1
ATOM 2600 O O . ARG A 1 328 ? 12.524 10.306 -10.060 1.00 69.44 328 ARG A O 1
ATOM 2607 N N . GLU A 1 329 ? 12.665 11.851 -11.681 1.00 68.31 329 GLU A N 1
ATOM 2608 C CA . GLU A 1 329 ? 12.082 12.944 -10.911 1.00 68.31 329 GLU A CA 1
ATOM 2609 C C . GLU A 1 329 ? 10.566 12.826 -10.761 1.00 68.31 329 GLU A C 1
ATOM 2611 O O . GLU A 1 329 ? 10.021 13.395 -9.819 1.00 68.31 329 GLU A O 1
ATOM 2616 N N . ASP A 1 330 ? 9.909 12.021 -11.603 1.00 65.94 330 ASP A N 1
ATOM 2617 C CA . ASP A 1 330 ? 8.475 11.730 -11.487 1.00 65.94 330 ASP A CA 1
ATOM 2618 C C . ASP A 1 330 ? 8.167 10.920 -10.207 1.00 65.94 330 ASP A C 1
ATOM 2620 O O . ASP A 1 330 ? 7.052 10.953 -9.693 1.00 65.94 330 ASP A O 1
ATOM 2624 N N . PHE A 1 331 ? 9.179 10.249 -9.641 1.00 64.69 331 PHE A N 1
ATOM 2625 C CA . PHE A 1 331 ? 9.092 9.477 -8.394 1.00 64.69 331 PHE A CA 1
ATOM 2626 C C . PHE A 1 331 ? 9.691 10.194 -7.183 1.00 64.69 331 PHE A C 1
ATOM 2628 O O . PHE A 1 331 ? 9.854 9.590 -6.123 1.00 64.69 331 PHE A O 1
ATOM 2635 N N . CYS A 1 332 ? 10.070 11.462 -7.321 1.00 60.69 332 CYS A N 1
ATOM 2636 C CA . CYS A 1 332 ? 10.509 12.252 -6.185 1.00 60.69 332 CYS A CA 1
ATOM 2637 C C . CYS A 1 332 ? 9.297 12.949 -5.556 1.00 60.69 332 CYS A C 1
ATOM 2639 O O . CYS A 1 332 ? 8.487 13.567 -6.247 1.00 60.69 332 CYS A O 1
ATOM 2641 N N . ARG A 1 333 ? 9.192 12.908 -4.226 1.00 58.56 333 ARG A N 1
ATOM 2642 C CA . ARG A 1 333 ? 8.256 13.754 -3.480 1.00 58.56 333 ARG A CA 1
ATOM 2643 C C . ARG A 1 333 ? 8.967 14.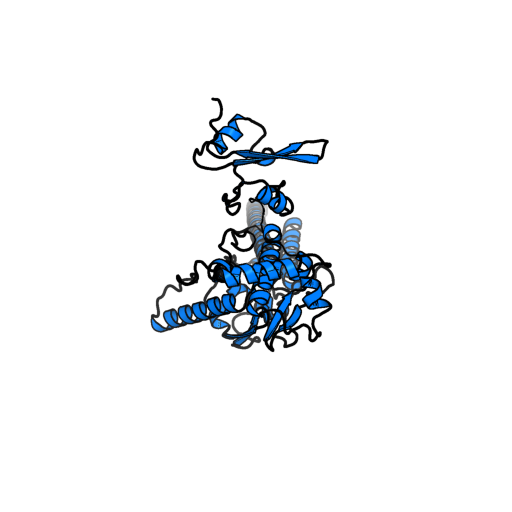974 -2.924 1.00 58.56 333 ARG A C 1
ATOM 2645 O O . ARG A 1 333 ? 10.133 14.919 -2.543 1.00 58.56 333 ARG A O 1
ATOM 2652 N N . GLY A 1 334 ? 8.246 16.091 -2.906 1.00 60.66 334 GLY A N 1
ATOM 2653 C CA . GLY A 1 334 ? 8.684 17.280 -2.192 1.00 60.66 334 GLY A CA 1
ATOM 2654 C C . GLY A 1 334 ? 8.678 17.042 -0.679 1.00 60.66 334 GLY A C 1
ATOM 2655 O O . GLY A 1 334 ? 8.031 16.103 -0.211 1.00 60.66 334 GLY A O 1
ATOM 2656 N N . PRO A 1 335 ? 9.353 17.906 0.094 1.00 66.38 335 PRO A N 1
ATOM 2657 C CA . PRO A 1 335 ? 9.349 17.816 1.546 1.00 66.38 335 PRO A CA 1
ATOM 2658 C C . PRO A 1 335 ? 7.924 17.888 2.114 1.00 66.38 335 PRO A C 1
ATOM 2660 O O . PRO A 1 335 ? 7.096 18.684 1.651 1.00 66.38 335 PRO A O 1
ATOM 2663 N N . GLU A 1 336 ? 7.660 17.087 3.149 1.00 62.56 336 GLU A N 1
ATOM 2664 C CA . GLU A 1 336 ? 6.361 17.018 3.826 1.00 62.56 336 GLU A CA 1
ATOM 2665 C C . GLU A 1 336 ? 5.860 18.414 4.247 1.00 62.56 336 GLU A C 1
ATOM 2667 O O . GLU A 1 336 ? 6.609 19.259 4.743 1.00 62.56 336 GLU A O 1
ATOM 2672 N N . GLY A 1 337 ? 4.570 18.683 4.016 1.00 66.75 337 GLY A N 1
ATOM 2673 C CA . GLY A 1 337 ? 3.916 19.954 4.350 1.00 66.75 337 GLY A CA 1
ATOM 2674 C C . GLY A 1 337 ? 4.146 21.106 3.357 1.00 66.75 337 GLY A C 1
ATOM 2675 O O . GLY A 1 337 ? 3.527 22.173 3.502 1.00 66.75 337 GLY A O 1
ATOM 2676 N N . SER A 1 338 ? 4.988 20.922 2.332 1.00 71.69 338 SER A N 1
ATOM 2677 C CA . SER A 1 338 ? 5.282 21.956 1.333 1.00 71.69 338 SER A CA 1
ATOM 2678 C C . SER A 1 338 ? 4.209 22.035 0.248 1.00 71.69 338 SER A C 1
ATOM 2680 O O . SER A 1 338 ? 4.216 21.282 -0.718 1.00 71.69 338 SER A O 1
ATOM 2682 N N . THR A 1 339 ? 3.341 23.043 0.323 1.00 72.19 339 THR A N 1
ATOM 2683 C CA . THR A 1 339 ? 2.326 23.324 -0.715 1.00 72.19 339 THR A CA 1
ATOM 2684 C C . THR A 1 339 ? 2.919 23.750 -2.057 1.00 72.19 339 THR A C 1
ATOM 2686 O O . THR A 1 339 ? 2.211 23.783 -3.060 1.00 72.19 339 THR A O 1
ATOM 2689 N N . LEU A 1 340 ? 4.203 24.116 -2.087 1.00 72.56 340 LEU A N 1
ATOM 2690 C CA . LEU A 1 340 ? 4.893 24.534 -3.306 1.00 72.56 340 LEU A CA 1
ATOM 2691 C C . LEU A 1 340 ? 5.529 23.354 -4.052 1.00 72.56 340 LEU A C 1
ATOM 2693 O O . LEU A 1 340 ? 5.805 23.490 -5.239 1.00 72.56 340 LEU A O 1
ATOM 2697 N N . MET A 1 341 ? 5.725 22.211 -3.382 1.00 68.75 341 MET A N 1
ATOM 2698 C CA . MET A 1 341 ? 6.376 21.019 -3.945 1.00 68.75 341 MET A CA 1
ATOM 2699 C C . MET A 1 341 ? 5.515 19.744 -3.881 1.00 68.75 341 MET A C 1
ATOM 2701 O O . MET A 1 341 ? 6.011 18.666 -4.200 1.00 68.75 341 MET A O 1
ATOM 2705 N N . CYS A 1 342 ? 4.234 19.845 -3.506 1.00 56.09 342 CYS A N 1
ATOM 2706 C CA . CYS A 1 342 ? 3.326 18.700 -3.324 1.00 56.09 342 CYS A CA 1
ATOM 2707 C C . CYS A 1 342 ? 3.106 17.809 -4.568 1.00 56.09 342 CYS A C 1
ATOM 2709 O O . CYS A 1 342 ? 2.549 16.730 -4.408 1.00 56.09 342 CYS A O 1
ATOM 2711 N N . GLY A 1 343 ? 3.521 18.218 -5.773 1.00 52.38 343 GLY A N 1
ATOM 2712 C CA . GLY A 1 343 ? 3.240 17.495 -7.023 1.00 52.38 343 GLY A CA 1
ATOM 2713 C C . GLY A 1 343 ? 4.446 16.894 -7.750 1.00 52.38 343 GLY A C 1
ATOM 2714 O O . GLY A 1 343 ? 4.268 16.372 -8.840 1.00 52.38 343 GLY A O 1
ATOM 2715 N N . GLY A 1 344 ? 5.674 17.007 -7.229 1.00 54.06 344 GLY A N 1
ATOM 2716 C CA . GLY A 1 344 ? 6.880 16.484 -7.903 1.00 54.06 344 GLY A CA 1
ATOM 2717 C C . GLY A 1 344 ? 7.301 17.230 -9.185 1.00 54.06 344 GLY A C 1
ATOM 2718 O O . GLY A 1 344 ? 8.484 17.258 -9.509 1.00 54.06 344 GLY A O 1
ATOM 2719 N N . GLU A 1 345 ? 6.382 17.942 -9.848 1.00 58.41 345 GLU A N 1
ATOM 2720 C CA . GLU A 1 345 ? 6.596 18.688 -11.102 1.00 58.41 345 GLU A CA 1
ATOM 2721 C C . GLU A 1 345 ? 7.800 19.639 -11.058 1.00 58.41 345 GLU A C 1
ATOM 2723 O O . GLU A 1 345 ? 8.524 19.790 -12.040 1.00 58.41 345 GLU A O 1
ATOM 2728 N N . MET A 1 346 ? 8.043 20.257 -9.898 1.00 63.12 346 MET A N 1
ATOM 2729 C CA . MET A 1 346 ? 9.148 21.196 -9.690 1.00 63.12 346 MET A CA 1
ATOM 2730 C C . MET A 1 346 ? 10.488 20.512 -9.414 1.00 63.12 346 MET A C 1
ATOM 2732 O O . MET A 1 346 ? 11.530 21.149 -9.552 1.00 63.12 346 MET A O 1
ATOM 2736 N N . ILE A 1 347 ? 10.492 19.233 -9.038 1.00 65.00 347 ILE A N 1
ATOM 2737 C CA . ILE A 1 347 ? 11.713 18.519 -8.652 1.00 65.00 347 ILE A CA 1
ATOM 2738 C C . ILE A 1 347 ? 12.591 18.263 -9.872 1.00 65.00 347 ILE A C 1
ATOM 2740 O O . ILE A 1 347 ? 13.798 18.443 -9.784 1.00 65.00 347 ILE A O 1
ATOM 2744 N N . GLY A 1 348 ? 11.995 17.941 -11.023 1.00 61.38 348 GLY A N 1
ATOM 2745 C CA . GLY A 1 348 ? 12.711 17.807 -12.296 1.00 61.38 348 GLY A CA 1
ATOM 2746 C C . GLY A 1 348 ? 13.524 19.051 -12.671 1.00 61.38 348 GLY A C 1
ATOM 2747 O O . GLY A 1 348 ? 14.744 18.964 -12.827 1.00 61.38 348 GLY A O 1
ATOM 2748 N N . PRO A 1 349 ? 12.878 20.222 -12.808 1.00 68.00 349 PRO A N 1
ATOM 2749 C CA . PRO A 1 349 ? 13.562 21.486 -13.063 1.00 68.00 349 PRO A CA 1
ATOM 2750 C C . PRO A 1 349 ? 14.591 21.853 -11.987 1.00 68.00 349 PRO A C 1
ATOM 2752 O O . PRO A 1 349 ? 15.715 22.211 -12.327 1.00 68.00 349 PRO A O 1
ATOM 2755 N N . LEU A 1 350 ? 14.250 21.711 -10.701 1.00 69.75 350 LEU A N 1
ATOM 2756 C CA . LEU A 1 350 ? 15.163 22.034 -9.601 1.00 69.75 350 LEU A CA 1
ATOM 2757 C C . LEU A 1 350 ? 16.403 21.129 -9.588 1.00 69.75 350 LEU A C 1
ATOM 2759 O O . LEU A 1 350 ? 17.509 21.625 -9.396 1.00 69.75 350 LEU A O 1
ATOM 2763 N N . ALA A 1 351 ? 16.243 19.832 -9.862 1.00 64.25 351 ALA A N 1
ATOM 2764 C CA . ALA A 1 351 ? 17.350 18.881 -9.955 1.00 64.25 351 ALA A CA 1
ATOM 2765 C C . ALA A 1 351 ? 18.333 19.251 -11.071 1.00 64.25 351 ALA A C 1
ATOM 2767 O O . ALA A 1 351 ? 19.532 19.042 -10.922 1.00 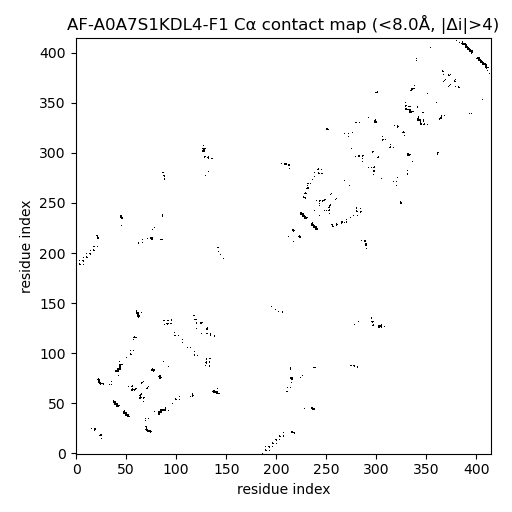64.25 351 ALA A O 1
ATOM 2768 N N . LYS A 1 352 ? 17.834 19.822 -12.176 1.00 65.81 352 LYS A N 1
ATOM 2769 C CA . LYS A 1 352 ? 18.672 20.331 -13.273 1.00 65.81 352 LYS A CA 1
ATOM 2770 C C . LYS A 1 352 ? 19.383 21.640 -12.925 1.00 65.81 352 LYS A C 1
ATOM 2772 O O . LYS A 1 352 ? 20.430 21.917 -13.500 1.00 65.81 352 LYS A O 1
ATOM 2777 N N . TRP A 1 353 ? 18.793 22.467 -12.061 1.00 68.19 353 TRP A N 1
ATOM 2778 C CA . TRP A 1 353 ? 19.346 23.771 -11.673 1.00 68.19 353 TRP A CA 1
ATOM 2779 C C . TRP A 1 353 ? 20.381 23.680 -10.556 1.00 68.19 353 TRP A C 1
ATOM 2781 O O . TRP A 1 353 ? 21.285 24.511 -10.493 1.00 68.19 353 TRP A O 1
ATOM 2791 N N . MET A 1 354 ? 20.261 22.686 -9.681 1.00 65.94 354 MET A N 1
ATOM 2792 C CA . MET A 1 354 ? 21.267 22.417 -8.660 1.00 65.94 354 MET A CA 1
ATOM 2793 C C . MET A 1 354 ? 22.526 21.810 -9.292 1.00 65.94 354 MET A C 1
ATOM 2795 O O . MET A 1 354 ? 22.452 21.083 -10.285 1.00 65.94 354 MET A O 1
ATOM 2799 N N . ARG A 1 355 ? 23.708 22.126 -8.744 1.00 58.12 355 ARG A N 1
ATOM 2800 C CA . ARG A 1 355 ? 24.981 21.688 -9.335 1.00 58.12 355 ARG A CA 1
ATOM 2801 C C . ARG A 1 355 ? 25.071 20.162 -9.329 1.00 58.12 355 ARG A C 1
ATOM 2803 O O . ARG A 1 355 ? 24.717 19.508 -8.348 1.00 58.12 355 ARG A O 1
ATOM 2810 N N . SER A 1 356 ? 25.599 19.596 -10.416 1.00 45.22 356 SER A N 1
ATOM 2811 C CA . SER A 1 356 ? 25.841 18.159 -10.570 1.00 45.22 356 SER A CA 1
ATOM 2812 C C . SER A 1 356 ? 26.734 17.639 -9.434 1.00 45.22 356 SER A C 1
ATOM 2814 O O . SER A 1 356 ? 27.949 17.822 -9.459 1.00 45.22 356 SER A O 1
ATOM 2816 N N . GLY A 1 357 ? 26.121 17.034 -8.417 1.00 46.75 357 GLY A N 1
ATOM 2817 C CA . GLY A 1 357 ? 26.801 16.527 -7.221 1.00 46.75 357 GLY A CA 1
ATOM 2818 C C . GLY A 1 357 ? 25.983 16.688 -5.940 1.00 46.75 357 GLY A C 1
ATOM 2819 O O . GLY A 1 357 ? 26.101 15.861 -5.035 1.00 46.75 357 GLY A O 1
ATOM 2820 N N . GLU A 1 358 ? 25.099 17.688 -5.875 1.00 53.94 358 GLU A N 1
ATOM 2821 C CA . GLU A 1 358 ? 24.242 17.914 -4.711 1.00 53.94 358 GLU A CA 1
ATOM 2822 C C . GLU A 1 358 ? 22.973 17.063 -4.788 1.00 53.94 358 GLU A C 1
ATOM 2824 O O . GLU A 1 358 ? 22.151 17.143 -5.702 1.00 53.94 358 GLU A O 1
ATOM 2829 N N . ARG A 1 359 ? 22.845 16.164 -3.813 1.00 53.56 359 ARG A N 1
ATOM 2830 C CA . ARG A 1 359 ? 21.784 15.164 -3.753 1.00 53.56 359 ARG A CA 1
ATOM 2831 C C . ARG A 1 359 ? 20.478 15.831 -3.305 1.00 53.56 359 ARG A C 1
ATOM 2833 O O . ARG A 1 359 ? 20.322 16.121 -2.127 1.00 53.56 359 ARG A O 1
ATOM 2840 N N . MET A 1 360 ? 19.492 15.947 -4.203 1.00 54.22 360 MET A N 1
ATOM 2841 C CA . MET A 1 360 ? 18.095 16.330 -3.881 1.00 54.22 360 MET A CA 1
ATOM 2842 C C . MET A 1 360 ? 17.372 15.369 -2.917 1.00 54.22 360 MET A C 1
ATOM 2844 O O . MET A 1 360 ? 16.209 15.568 -2.581 1.00 54.22 360 MET A O 1
ATOM 2848 N N . HIS A 1 361 ? 18.034 14.295 -2.498 1.00 50.28 361 HIS A N 1
ATOM 2849 C CA . HIS A 1 361 ? 17.439 13.118 -1.871 1.00 50.28 361 HIS A CA 1
ATOM 2850 C C . HIS A 1 361 ? 17.237 13.259 -0.358 1.00 50.28 361 HIS A C 1
ATOM 2852 O O . HIS A 1 361 ? 17.221 12.242 0.312 1.00 50.28 361 HIS A O 1
ATOM 2858 N N . HIS A 1 362 ? 17.186 14.473 0.198 1.00 56.44 362 HIS A N 1
ATOM 2859 C CA . HIS A 1 362 ? 16.838 14.694 1.608 1.00 56.44 362 HIS A CA 1
ATOM 2860 C C . HIS A 1 362 ? 16.357 16.132 1.842 1.00 56.44 362 HIS A C 1
ATOM 2862 O O . HIS A 1 362 ? 16.914 16.887 2.642 1.00 56.44 362 HIS A O 1
ATOM 2868 N N . MET A 1 363 ? 15.353 16.558 1.074 1.00 67.12 363 MET A N 1
ATOM 2869 C CA . MET A 1 363 ? 14.742 17.864 1.298 1.00 67.12 363 MET A CA 1
ATOM 2870 C C . MET A 1 363 ? 13.827 17.782 2.517 1.00 67.12 363 MET A C 1
ATOM 2872 O O . MET A 1 363 ? 12.879 17.005 2.543 1.00 67.12 363 MET A O 1
ATOM 2876 N N . GLN A 1 364 ? 14.088 18.620 3.516 1.00 74.06 364 GLN A N 1
ATOM 2877 C CA . GLN A 1 364 ? 13.241 18.766 4.694 1.00 74.06 364 GLN A CA 1
ATOM 2878 C C . GLN A 1 364 ? 12.591 20.150 4.682 1.00 74.06 364 GLN A C 1
ATOM 2880 O O . GLN A 1 364 ? 13.264 21.157 4.456 1.00 74.06 364 GLN A O 1
ATOM 2885 N N . LEU A 1 365 ? 11.285 20.224 4.960 1.00 81.12 365 LEU A N 1
ATOM 2886 C CA . LEU A 1 365 ? 10.612 21.510 5.126 1.00 81.12 365 LEU A CA 1
ATOM 2887 C C . LEU A 1 365 ? 10.979 22.103 6.488 1.00 81.12 365 LEU A C 1
ATOM 2889 O O . LEU A 1 365 ? 10.350 21.802 7.504 1.00 81.12 365 LEU A O 1
ATOM 2893 N N . LEU A 1 366 ? 11.978 22.979 6.498 1.00 85.19 366 LEU A N 1
ATOM 2894 C CA . LEU A 1 366 ? 12.395 23.676 7.715 1.00 85.19 366 LEU A CA 1
ATOM 2895 C C . LEU A 1 366 ? 11.387 24.756 8.126 1.00 85.19 366 LEU A C 1
ATOM 2897 O O . LEU A 1 366 ? 11.052 24.880 9.303 1.00 85.19 366 LEU A O 1
ATOM 2901 N N . TYR A 1 367 ? 10.855 25.500 7.153 1.00 85.56 367 TYR A N 1
ATOM 2902 C CA . TYR A 1 367 ? 9.987 26.648 7.399 1.00 85.56 367 TYR A CA 1
ATOM 2903 C C . TYR A 1 367 ? 8.931 26.826 6.302 1.00 85.56 367 TYR A C 1
ATOM 2905 O O . TYR A 1 367 ? 9.207 26.643 5.117 1.00 85.56 367 TYR A O 1
ATOM 2913 N N . LYS A 1 368 ? 7.724 27.239 6.697 1.00 88.56 368 LYS A N 1
ATOM 2914 C CA . LYS A 1 368 ? 6.632 27.639 5.806 1.00 88.56 368 LYS A CA 1
ATOM 2915 C C . LYS A 1 368 ? 5.891 28.827 6.407 1.00 88.56 368 LYS A C 1
ATOM 2917 O O . LYS A 1 368 ? 5.246 28.677 7.438 1.00 88.56 368 LYS A O 1
ATOM 2922 N N . ALA A 1 369 ? 5.876 29.966 5.715 1.00 87.12 369 ALA A N 1
ATOM 2923 C CA . ALA A 1 369 ? 5.285 31.207 6.231 1.00 87.12 369 ALA A CA 1
ATOM 2924 C C . ALA A 1 369 ? 3.818 31.068 6.686 1.00 87.12 369 ALA A C 1
ATOM 2926 O O . ALA A 1 369 ? 3.433 31.613 7.714 1.00 87.12 369 ALA A O 1
ATOM 2927 N N . SER A 1 370 ? 3.003 30.271 5.984 1.00 85.25 370 SER A N 1
ATOM 2928 C CA . SER A 1 370 ? 1.602 30.040 6.371 1.00 85.25 370 SER A CA 1
ATOM 2929 C C . SER A 1 370 ? 1.424 29.139 7.603 1.00 85.25 370 SER A C 1
ATOM 2931 O O . SER A 1 370 ? 0.330 29.091 8.151 1.00 85.25 370 SER A O 1
ATOM 2933 N N . ARG A 1 371 ? 2.451 28.367 7.986 1.00 86.00 371 ARG A N 1
ATOM 2934 C CA . ARG A 1 371 ? 2.459 27.487 9.170 1.00 86.00 371 ARG A CA 1
ATOM 2935 C C . ARG A 1 371 ? 3.144 28.175 10.346 1.00 86.00 371 ARG A C 1
ATOM 2937 O O . ARG A 1 371 ? 2.633 28.159 11.456 1.00 86.00 371 ARG A O 1
ATOM 2944 N N . ASP A 1 372 ? 4.303 28.764 10.081 1.00 86.38 372 ASP A N 1
ATOM 2945 C CA . ASP A 1 372 ? 5.222 29.260 11.100 1.00 86.38 372 ASP A CA 1
ATOM 2946 C C . ASP A 1 372 ? 5.058 30.772 11.354 1.00 86.38 372 ASP A C 1
ATOM 2948 O O . ASP A 1 372 ? 5.536 31.274 12.368 1.00 86.38 372 ASP A O 1
ATOM 2952 N N . GLY A 1 373 ? 4.326 31.490 10.493 1.00 86.88 373 GLY A N 1
ATOM 2953 C CA . GLY A 1 373 ? 4.129 32.944 10.545 1.00 86.88 373 GLY A CA 1
ATOM 2954 C C . GLY A 1 373 ? 5.102 33.697 9.634 1.00 86.88 373 GLY A C 1
ATOM 2955 O O . GLY A 1 373 ? 6.153 33.174 9.292 1.00 86.88 373 GLY A O 1
ATOM 2956 N N . PHE A 1 374 ? 4.767 34.929 9.240 1.00 88.25 374 PHE A N 1
ATOM 2957 C CA . PHE A 1 374 ? 5.510 35.728 8.242 1.00 88.25 374 PHE A CA 1
ATOM 2958 C C . PHE A 1 374 ? 6.662 36.573 8.825 1.00 88.25 374 PHE A C 1
ATOM 2960 O O . PHE A 1 374 ? 7.251 37.396 8.129 1.00 88.25 374 PHE A O 1
ATOM 2967 N N . GLU A 1 375 ? 6.977 36.400 10.105 1.00 89.06 375 GLU A N 1
ATOM 2968 C CA . GLU A 1 375 ? 7.985 37.193 10.812 1.00 89.06 375 GLU A CA 1
ATOM 2969 C C . GLU A 1 375 ? 9.405 36.685 10.527 1.00 89.06 375 GLU A C 1
ATOM 2971 O O . GLU A 1 375 ? 9.686 35.489 10.639 1.00 89.06 375 GLU A O 1
ATOM 2976 N N . TYR A 1 376 ? 10.329 37.609 10.239 1.00 84.44 376 TYR A N 1
ATOM 2977 C CA . TYR A 1 376 ? 11.743 37.295 9.990 1.00 84.44 376 TYR A CA 1
ATOM 2978 C C . TYR A 1 376 ? 12.405 36.549 11.158 1.00 84.44 376 TYR A C 1
ATOM 2980 O O . TYR A 1 376 ? 13.175 35.620 10.935 1.00 84.44 376 TYR A O 1
ATOM 2988 N N . ILE A 1 377 ? 12.066 36.905 12.401 1.00 85.19 377 ILE A N 1
ATOM 2989 C CA . ILE A 1 377 ? 12.649 36.292 13.605 1.00 85.19 377 ILE A CA 1
ATOM 2990 C C . ILE A 1 377 ? 12.379 34.781 13.634 1.00 85.19 377 ILE A C 1
ATOM 2992 O O . ILE A 1 377 ? 13.292 33.992 13.855 1.00 85.19 377 ILE A O 1
ATOM 2996 N N . ARG A 1 378 ? 11.153 34.361 13.308 1.00 84.38 378 ARG A N 1
ATOM 2997 C CA . ARG A 1 378 ? 10.770 32.942 13.295 1.00 84.38 378 ARG A CA 1
ATOM 2998 C C . ARG A 1 378 ? 11.454 32.162 12.179 1.00 84.38 378 ARG A C 1
ATOM 3000 O O . ARG A 1 378 ? 11.816 31.002 12.363 1.00 84.38 378 ARG A O 1
ATOM 3007 N N . LEU A 1 379 ? 11.638 32.795 11.019 1.00 84.00 379 LEU A N 1
ATOM 3008 C CA . LEU A 1 379 ? 12.447 32.232 9.941 1.00 84.00 379 LEU A CA 1
ATOM 3009 C C . LEU A 1 379 ? 13.892 32.030 10.419 1.00 84.00 379 LEU A C 1
ATOM 3011 O O . LEU A 1 379 ? 14.461 30.961 10.211 1.00 84.00 379 LEU A O 1
ATOM 3015 N N . ALA A 1 380 ? 14.463 33.025 11.101 1.00 83.50 380 ALA A N 1
ATOM 3016 C CA . ALA A 1 380 ? 15.840 32.973 11.568 1.00 83.50 380 ALA A CA 1
ATOM 3017 C C . ALA A 1 380 ? 16.090 31.881 12.612 1.00 83.50 380 ALA A C 1
ATOM 3019 O O . ALA A 1 380 ? 17.065 31.134 12.502 1.00 83.50 380 ALA A O 1
ATOM 3020 N N . GLU A 1 381 ? 15.172 31.712 13.563 1.00 82.94 381 GLU A N 1
ATOM 3021 C CA . GLU A 1 381 ? 15.215 30.626 14.548 1.00 82.94 381 GLU A CA 1
ATOM 3022 C C . GLU A 1 381 ? 15.225 29.243 13.879 1.00 82.94 381 GLU A C 1
ATOM 3024 O O . GLU A 1 381 ? 15.982 28.359 14.279 1.00 82.94 381 GLU A O 1
ATOM 3029 N N . LYS A 1 382 ? 14.426 29.050 12.820 1.00 83.19 382 LYS A N 1
ATOM 3030 C CA . LYS A 1 382 ? 14.339 27.770 12.093 1.00 83.19 382 LYS A CA 1
ATOM 3031 C C . LYS A 1 382 ? 15.539 27.491 11.185 1.00 83.19 382 LYS A C 1
ATOM 3033 O O . LYS A 1 382 ? 15.803 26.330 10.888 1.00 83.19 382 LYS A O 1
ATOM 3038 N N . LEU A 1 383 ? 16.252 28.529 10.748 1.00 79.44 383 LEU A N 1
ATOM 3039 C CA . LEU A 1 383 ? 17.407 28.434 9.846 1.00 79.44 383 LEU A CA 1
ATOM 3040 C C . LEU A 1 383 ? 18.766 28.462 10.569 1.00 79.44 383 LEU A C 1
ATOM 3042 O O . LEU A 1 383 ? 19.801 28.512 9.914 1.00 79.44 383 LEU A O 1
ATOM 3046 N N . SER A 1 384 ? 18.786 28.422 11.903 1.00 68.19 384 SER A N 1
ATOM 3047 C CA . SER A 1 384 ? 20.003 28.603 12.713 1.00 68.19 384 SER A CA 1
ATOM 3048 C C . SER A 1 384 ? 21.024 27.444 12.653 1.00 68.19 384 SER A C 1
ATOM 3050 O O . SER A 1 384 ? 22.066 27.542 13.298 1.00 68.19 384 SER A O 1
ATOM 3052 N N . ASP A 1 385 ? 20.765 26.363 11.903 1.00 65.69 385 ASP A N 1
ATOM 3053 C CA . ASP A 1 385 ? 21.693 25.227 11.739 1.00 65.69 385 ASP A CA 1
ATOM 3054 C C . ASP A 1 385 ? 22.734 25.508 10.622 1.00 65.69 385 ASP A C 1
ATOM 3056 O O . ASP A 1 385 ? 22.367 25.630 9.450 1.00 65.69 385 ASP A O 1
ATOM 3060 N N . PRO A 1 386 ? 24.039 25.615 10.942 1.00 57.03 386 PRO A N 1
ATOM 3061 C CA . PRO A 1 386 ? 25.064 26.130 10.032 1.00 57.03 386 PRO A CA 1
ATOM 3062 C C . PRO A 1 386 ? 25.627 25.124 9.005 1.00 57.03 386 PRO A C 1
ATOM 3064 O O . PRO A 1 386 ? 26.634 25.419 8.361 1.00 57.03 386 PRO A O 1
ATOM 3067 N N . HIS A 1 387 ? 25.042 23.938 8.820 1.00 54.72 387 HIS A N 1
ATOM 3068 C CA . HIS A 1 387 ? 25.677 22.883 8.006 1.00 54.72 387 HIS A CA 1
ATOM 3069 C C . HIS A 1 387 ? 24.860 22.360 6.816 1.00 54.72 387 HIS A C 1
ATOM 3071 O O . HIS A 1 387 ? 25.190 21.304 6.278 1.00 54.72 387 HIS A O 1
ATOM 3077 N N . ARG A 1 388 ? 23.824 23.074 6.357 1.00 68.62 388 ARG A N 1
ATOM 3078 C CA . ARG A 1 388 ? 22.934 22.577 5.291 1.00 68.62 388 ARG A CA 1
ATOM 3079 C C . ARG A 1 388 ? 22.800 23.564 4.132 1.00 68.62 388 ARG A C 1
ATOM 3081 O O . ARG A 1 388 ? 22.652 24.760 4.360 1.00 68.62 388 ARG A O 1
ATOM 3088 N N . ALA A 1 389 ? 22.828 23.051 2.900 1.00 76.75 389 ALA A N 1
ATOM 3089 C CA . ALA A 1 389 ? 22.382 23.799 1.726 1.00 76.75 389 ALA A CA 1
ATOM 3090 C C . ALA A 1 389 ? 20.879 24.088 1.851 1.00 76.75 389 ALA A C 1
ATOM 3092 O O . ALA A 1 389 ? 20.122 23.250 2.353 1.00 76.75 389 ALA A O 1
ATOM 3093 N N . LEU A 1 390 ? 20.447 25.274 1.426 1.00 81.19 390 LEU A N 1
ATOM 3094 C CA . LEU A 1 390 ? 19.061 25.714 1.578 1.00 81.19 390 LEU A CA 1
ATOM 3095 C C . LEU A 1 390 ? 18.424 25.977 0.220 1.00 81.19 390 LEU A C 1
ATOM 3097 O O . LEU A 1 390 ? 18.981 26.677 -0.620 1.00 81.19 390 LEU A O 1
ATOM 3101 N N . LEU A 1 391 ? 17.207 25.468 0.046 1.00 82.88 391 LEU A N 1
ATOM 3102 C CA . LEU A 1 391 ? 16.340 25.812 -1.070 1.00 82.88 391 LEU A CA 1
ATOM 3103 C C . LEU A 1 391 ? 15.182 26.666 -0.551 1.00 82.88 391 LEU A C 1
ATOM 3105 O O . LEU A 1 391 ? 14.344 26.196 0.218 1.00 82.88 391 LEU A O 1
ATOM 3109 N N . ILE A 1 392 ? 15.126 27.921 -0.987 1.00 86.62 392 ILE A N 1
ATOM 3110 C CA . ILE A 1 392 ? 14.051 28.855 -0.656 1.00 86.62 392 ILE A CA 1
ATOM 3111 C C . ILE A 1 392 ? 13.115 28.946 -1.853 1.00 86.62 392 ILE A C 1
ATOM 3113 O O . ILE A 1 392 ? 13.535 29.295 -2.954 1.00 86.62 392 ILE A O 1
ATOM 3117 N N . LEU A 1 393 ? 11.835 28.659 -1.628 1.00 86.81 393 LEU A N 1
ATOM 3118 C CA . LEU A 1 393 ? 10.788 28.771 -2.638 1.00 86.81 393 LEU A CA 1
ATOM 3119 C C . LEU A 1 393 ? 9.815 29.882 -2.249 1.00 86.81 393 LEU A C 1
ATOM 3121 O O . LEU A 1 393 ? 9.213 29.839 -1.175 1.00 86.81 393 LEU A O 1
ATOM 3125 N N . VAL A 1 394 ? 9.633 30.858 -3.136 1.00 86.44 394 VAL A N 1
ATOM 3126 C CA . VAL A 1 394 ? 8.732 31.998 -2.938 1.00 86.44 394 VAL A CA 1
ATOM 3127 C C . VAL A 1 394 ? 7.744 32.045 -4.090 1.00 86.44 394 VAL A C 1
ATOM 3129 O O . VAL A 1 394 ? 8.135 32.164 -5.246 1.00 86.44 394 VAL A O 1
ATOM 3132 N N . ARG A 1 395 ? 6.447 31.965 -3.784 1.00 84.44 395 ARG A N 1
ATOM 3133 C CA . ARG A 1 395 ? 5.386 32.158 -4.777 1.00 84.44 395 ARG A CA 1
ATOM 3134 C C . ARG A 1 395 ? 4.843 33.576 -4.662 1.00 84.44 395 ARG A C 1
ATOM 3136 O O . ARG A 1 395 ? 4.299 33.933 -3.619 1.00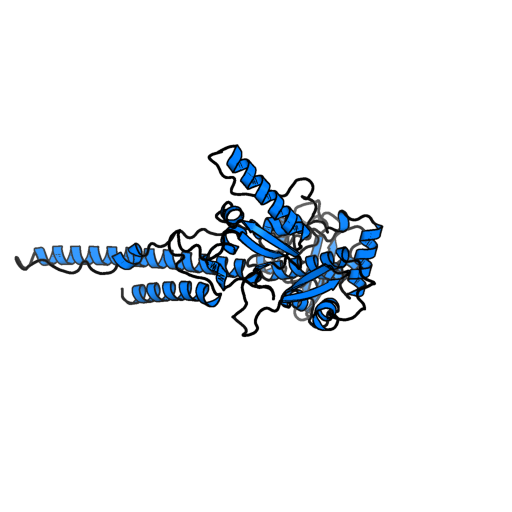 84.44 395 ARG A O 1
ATOM 3143 N N . SER A 1 396 ? 4.979 34.358 -5.727 1.00 79.94 396 SER A N 1
ATOM 3144 C CA . SER A 1 396 ? 4.435 35.712 -5.801 1.00 79.94 396 SER A CA 1
ATOM 3145 C C . SER A 1 396 ? 2.931 35.677 -6.093 1.00 79.94 396 SER A C 1
ATOM 3147 O O . SER A 1 396 ? 2.465 34.960 -6.983 1.00 79.94 396 SER A O 1
ATOM 3149 N N . SER A 1 397 ? 2.162 36.467 -5.345 1.00 69.31 397 SER A N 1
ATOM 3150 C CA . SER A 1 397 ? 0.775 36.812 -5.671 1.00 69.31 397 SER A CA 1
ATOM 3151 C C . SER A 1 397 ? 0.757 38.275 -6.126 1.00 69.31 397 SER A C 1
ATOM 3153 O O . SER A 1 397 ? 1.335 39.099 -5.416 1.00 69.31 397 SER A O 1
ATOM 3155 N N . PRO A 1 398 ? 0.145 38.633 -7.276 1.00 59.12 398 PRO A N 1
ATOM 3156 C CA . PRO A 1 398 ? -0.831 37.862 -8.062 1.00 59.12 398 PRO A CA 1
ATOM 3157 C C . PRO A 1 398 ? -0.250 37.023 -9.220 1.00 59.12 398 PRO A C 1
ATOM 3159 O O . PRO A 1 398 ? -1.002 36.319 -9.891 1.00 59.12 398 PRO A O 1
ATOM 3162 N N . GLY A 1 399 ? 1.063 37.068 -9.469 1.00 59.22 399 GLY A N 1
ATOM 3163 C CA . GLY A 1 399 ? 1.670 36.550 -10.705 1.00 59.22 399 GLY A CA 1
ATOM 3164 C C . GLY A 1 399 ? 1.718 35.026 -10.878 1.00 59.22 399 GLY A C 1
ATOM 3165 O O . GLY A 1 399 ? 2.090 34.565 -11.948 1.00 59.22 399 GLY A O 1
ATOM 3166 N N . ARG A 1 400 ? 1.398 34.218 -9.853 1.00 65.56 400 ARG A N 1
ATOM 3167 C CA . ARG A 1 400 ? 1.676 32.758 -9.803 1.00 65.56 400 ARG A CA 1
ATOM 3168 C C . ARG A 1 400 ? 3.147 32.379 -10.054 1.00 65.56 400 ARG A C 1
ATOM 3170 O O . ARG A 1 400 ? 3.469 31.193 -10.034 1.00 65.56 400 ARG A O 1
ATOM 3177 N N . GLU A 1 401 ? 4.033 33.355 -10.228 1.00 78.50 401 GLU A N 1
ATOM 3178 C CA . GLU A 1 401 ? 5.457 33.154 -10.443 1.00 78.50 401 GLU A CA 1
ATOM 3179 C C . GLU A 1 401 ? 6.079 32.519 -9.203 1.00 78.50 401 GLU A C 1
ATOM 3181 O O . GLU A 1 401 ? 5.836 32.939 -8.066 1.00 78.50 401 GLU A O 1
ATOM 3186 N N . LEU A 1 402 ? 6.863 31.472 -9.437 1.00 77.50 402 LEU A N 1
ATOM 3187 C CA . LEU A 1 402 ? 7.596 30.760 -8.409 1.00 77.50 402 LEU A CA 1
ATOM 3188 C C . LEU A 1 402 ? 9.077 31.086 -8.573 1.00 77.50 402 LEU A C 1
ATOM 3190 O O . LEU A 1 402 ? 9.703 30.689 -9.553 1.00 77.50 402 LEU A O 1
ATOM 3194 N N . LEU A 1 403 ? 9.625 31.797 -7.598 1.00 83.31 403 LEU A N 1
ATOM 3195 C CA . LEU A 1 403 ? 11.051 32.033 -7.474 1.00 83.31 403 LEU A CA 1
ATOM 3196 C C . LEU A 1 403 ? 11.660 30.920 -6.618 1.00 83.31 403 LEU A C 1
ATOM 3198 O O . LEU A 1 403 ? 11.137 30.595 -5.549 1.00 83.31 403 LEU A O 1
ATOM 3202 N N . ALA A 1 404 ? 12.777 30.364 -7.075 1.00 82.62 404 ALA A N 1
ATOM 3203 C CA . ALA A 1 404 ? 13.582 29.419 -6.318 1.00 82.62 404 ALA A CA 1
ATOM 3204 C C . ALA A 1 404 ? 14.990 29.988 -6.124 1.00 82.62 404 ALA A C 1
ATOM 3206 O O . ALA A 1 404 ? 15.602 30.459 -7.080 1.00 82.62 404 ALA A O 1
ATOM 3207 N N . ILE A 1 405 ? 15.498 29.943 -4.896 1.00 84.75 405 ILE A N 1
ATOM 3208 C CA . ILE A 1 405 ? 16.855 30.368 -4.549 1.00 84.75 405 ILE A CA 1
ATOM 3209 C C . ILE A 1 405 ? 17.550 29.183 -3.887 1.00 84.75 405 ILE A C 1
ATOM 3211 O O . ILE A 1 405 ? 17.094 28.705 -2.849 1.00 84.75 405 ILE A O 1
ATOM 3215 N N . HIS A 1 406 ? 18.642 28.718 -4.488 1.00 83.12 406 HIS A N 1
ATOM 3216 C CA . HIS A 1 406 ? 19.523 27.712 -3.905 1.00 83.12 406 HIS A CA 1
ATOM 3217 C C . HIS A 1 406 ? 20.722 28.403 -3.249 1.00 83.12 406 HIS A C 1
ATOM 3219 O O . HIS A 1 406 ? 21.354 29.261 -3.867 1.00 83.12 406 HIS A O 1
ATOM 3225 N N . LEU A 1 407 ? 21.004 28.063 -1.995 1.00 80.81 407 LEU A N 1
ATOM 3226 C CA . LEU A 1 407 ? 22.098 28.621 -1.208 1.00 80.81 407 LEU A CA 1
ATOM 3227 C C . LEU A 1 407 ? 23.080 27.503 -0.850 1.00 80.81 407 LEU A C 1
ATOM 3229 O O . LEU A 1 407 ? 22.786 26.647 -0.011 1.00 80.81 407 LEU A O 1
ATOM 3233 N N . ASP A 1 408 ? 24.252 27.549 -1.485 1.00 72.19 408 ASP A N 1
ATOM 3234 C CA . ASP A 1 408 ? 25.359 26.613 -1.276 1.00 72.19 408 ASP A CA 1
ATOM 3235 C C . ASP A 1 408 ? 26.071 26.965 0.051 1.00 72.19 408 ASP A C 1
ATOM 3237 O O . ASP A 1 408 ? 27.029 27.740 0.077 1.00 72.19 408 ASP A O 1
ATOM 3241 N N . GLY A 1 409 ? 25.582 26.429 1.176 1.00 68.75 409 GLY A N 1
ATOM 3242 C CA . GLY A 1 409 ? 26.238 26.516 2.491 1.00 68.75 409 GLY A CA 1
ATOM 3243 C C . GLY A 1 409 ? 25.494 27.327 3.569 1.00 68.75 409 GLY A C 1
ATOM 3244 O O . GLY A 1 409 ? 24.371 27.781 3.348 1.00 68.75 409 GLY A O 1
ATOM 3245 N N . PRO A 1 410 ? 26.100 27.490 4.767 1.00 69.38 410 PRO A N 1
ATOM 3246 C CA . PRO A 1 410 ? 25.469 28.164 5.898 1.00 69.38 410 PRO A CA 1
ATOM 3247 C C . PRO A 1 410 ? 25.026 29.582 5.574 1.00 69.38 410 PRO A C 1
ATOM 3249 O O . PRO A 1 410 ? 25.831 30.424 5.169 1.00 69.38 410 PRO A O 1
ATOM 3252 N N . VAL A 1 411 ? 23.776 29.888 5.902 1.00 70.19 411 VAL A N 1
ATOM 3253 C CA . VAL A 1 411 ? 23.285 31.262 5.886 1.00 70.19 411 VAL A CA 1
ATOM 3254 C C . VAL A 1 411 ? 23.556 31.897 7.241 1.00 70.19 411 VAL A C 1
ATOM 3256 O O . VAL A 1 411 ? 23.016 31.489 8.266 1.00 70.19 411 VAL A O 1
ATOM 3259 N N . ARG A 1 412 ? 24.397 32.934 7.249 1.00 71.00 412 ARG A N 1
ATOM 3260 C CA . ARG A 1 412 ? 24.533 33.825 8.404 1.00 71.00 412 ARG A CA 1
ATOM 3261 C C . ARG A 1 412 ? 23.487 34.914 8.288 1.00 71.00 412 ARG A C 1
ATOM 3263 O O . ARG A 1 412 ? 23.640 35.848 7.505 1.00 71.00 412 ARG A O 1
ATOM 3270 N N . LEU A 1 413 ? 22.420 34.770 9.057 1.00 70.25 413 LEU A N 1
ATOM 3271 C CA . LEU A 1 413 ? 21.376 35.775 9.110 1.00 70.25 413 LEU A CA 1
ATOM 3272 C C . LEU A 1 413 ? 21.872 37.006 9.887 1.00 70.25 413 LEU A C 1
ATOM 3274 O O . LEU A 1 413 ? 22.510 36.837 10.933 1.00 70.25 413 LEU A O 1
ATOM 3278 N N . PRO A 1 414 ? 21.637 38.234 9.386 1.00 67.50 414 PRO A N 1
ATOM 3279 C CA . PRO A 1 414 ? 21.922 39.442 10.147 1.00 67.50 414 PRO A CA 1
ATOM 3280 C C . PRO A 1 414 ? 21.131 39.407 11.459 1.00 67.50 414 PRO A C 1
ATOM 3282 O O . PRO A 1 414 ? 19.943 39.064 11.457 1.00 67.50 414 PRO A O 1
ATOM 3285 N N . ARG A 1 415 ? 21.844 39.689 12.557 1.00 57.38 415 ARG A N 1
ATOM 3286 C CA . ARG A 1 415 ? 21.284 39.784 13.910 1.00 57.38 415 ARG A CA 1
ATOM 3287 C C . ARG A 1 415 ? 20.359 40.978 14.048 1.00 57.38 415 ARG A C 1
ATOM 3289 O O . ARG A 1 415 ? 20.709 42.039 13.483 1.00 57.38 415 ARG A O 1
#

InterPro domains:
  IPR011333 SKP1/BTB/POZ domain superfamily [G3DSA:3.30.710.10] (33-112)
  IPR011333 SKP1/BTB/POZ domain superfamily [SSF54695] (38-106)

pLDDT: mean 75.48, std 16.21, range [33.5, 97.44]

Sequence (415 aa):
IDEVDNEVRRTKAGVIDLVQSRGGRWAADSADDCGGGENVHINAGGEAFTVPRRFFRSLEGTLVAETFSSRWHDGLLRDSEGRVFLDLHPPAFESFVNELVRHHWHHELHKTATTSERLDVPRELEDDPSVVFVFKLLMQPMALDTPVRDDDAAMVVMDVAEESESAAHERAHSALSDALKRLEGYKRRLEGLSGRLQHLREATKRRVALMSPFLQRKDDGQDEEIVSVTVLGRRVSTRLSTLMAMGEHSTIYNRFRRWSDADIISATPIDSLRLIVDLCRRFALTAELPGQAALPGGSLESGPMWRTLDDKRQELFLDMLAMYNLRREDFCRGPEGSTLMCGGEMIGPLAKWMRSGERMHHMQLLYKASRDGFEYIRLAEKLSDPHRALLILVRSSPGRELLAIHLDGPVRLPR

Nearest PDB structures (foldseek):
  3drx-assembly1_B  TM=7.017E-01  e=1.991E-02  Homo sapiens
  3drx-assembly1_C  TM=7.133E-01  e=3.221E-02  Homo sapiens
  8u80-assembly1_K4  TM=7.371E-01  e=4.942E-02  Homo sapiens
  3drx-assembly1_D  TM=6.643E-01  e=2.744E-02  Homo sapiens
  3drz-assembly1_B  TM=7.034E-01  e=3.576E-01  Homo sapiens

Radius of gyration: 27.77 Å; Cα contacts (8 Å, |Δi|>4): 496; chains: 1; bounding box: 74×63×82 Å

Foldseek 3Di:
DVVLVVLLVVLVVVLCCLLVLLVFHPDPDPDPPPVDDQWAWEQEQQDTDIAGLVLQCLLPQWQSVVLSDNGCQRFFDADPVRHRYHQAQPVLVVQVRVQSVVLVVCCVVPVPPDSPSAGDRPPVCQLELSNLLVRCLRGPGADDDPDPPVVLVVVLDDDDDDDDDDDPDPVVVVVVVVVVVVVVVSVVSSVVSSVSSVVSSVSSVLSCLSCVVRGFDPPPVDTFDKFWAAAPNGIGIHTLQLVCLVPCPFVLNCCRVVVRPDPPRPPDDPVLNSLVSNLSSLCRSCVSRPPNPVRVRQACLSPHSCVVPDPVVNVVSQVVCVVRVHHPQQSHAAAPPDPPGRRSPVSVVVVVVDDDPDDPRDHHCLDDCVVQNPDPVSVCVSLVDFADWDWDWDQDPPPSDIDIDTGDTGDDDDD

Solvent-accessible surface area (backbone atoms only — not comparable to full-atom values): 24029 Å² total; per-residue (Å²): 107,70,68,60,54,52,50,40,53,52,51,55,50,55,45,44,46,61,36,42,68,42,37,25,46,78,75,67,69,74,98,69,79,66,83,62,64,70,54,43,50,33,29,30,26,44,42,81,45,78,45,52,42,68,61,43,52,65,28,60,49,15,40,44,18,53,62,70,31,83,37,30,65,77,10,45,29,58,46,100,84,70,25,42,37,40,72,43,48,42,74,27,51,49,52,49,51,54,50,47,53,49,55,50,52,53,45,68,75,62,67,55,94,67,76,71,66,67,88,75,76,56,82,94,41,63,64,30,27,59,36,46,29,47,50,57,56,39,59,34,80,38,88,69,79,78,77,80,52,69,64,72,65,54,74,73,65,84,92,85,82,84,85,81,95,82,70,88,64,75,51,50,56,53,53,51,51,50,51,50,52,50,50,52,52,49,50,54,50,52,52,54,49,41,54,51,50,51,53,50,38,56,50,48,51,52,50,51,44,64,44,45,89,45,31,45,46,62,88,80,80,53,69,73,49,79,40,52,33,59,38,88,90,41,54,43,30,40,45,46,65,35,33,44,70,66,33,84,81,27,48,62,31,37,42,44,73,76,44,39,84,50,86,75,45,81,79,63,63,55,68,54,51,53,49,54,51,35,52,37,30,29,39,36,52,58,67,64,39,74,65,84,66,88,60,53,41,34,35,66,58,38,44,50,59,50,75,81,39,56,72,67,56,35,52,52,44,51,53,50,34,49,74,36,77,42,56,80,37,76,52,33,56,44,32,74,92,37,86,89,32,76,75,18,72,61,46,46,61,48,61,70,71,45,64,96,83,69,75,80,59,76,61,70,64,71,78,47,50,94,81,69,48,86,50,67,67,58,53,49,68,61,51,67,64,68,85,46,69,44,78,48,78,47,71,45,84,91,76,73,45,71,48,76,48,80,40,95,43,52,72,84,73,86,129

Organism: NCBI:txid1169539

Mean predicted aligned error: 13.5 Å

Secondary structure (DSSP, 8-state):
-HHHHHHHHHHHHHHHHHHHTTT--S---SS----S-SEEEEEETTEEEEEEHHHHHTSTTBHHHHHTSGGGTTTB-B-TTSPEEE-S-HHHHHHHHHHHHHHHHHHHHH--S-----PPPPGGGTT-HHHHHHHHHHT-B-PPP----HHHHHTTS----------TTHHHHHHHHHHHHHHHHHHHHHHHHHHHHHHHHHHHHHHHHHHGGGBPP-TTS-PPPEEEEEETTEEEEEEHHHHHTT-TT-HHHHHHHTSTT-GGGGSS-HHHHHHHHHHHHHHHHHHHSSS----TTSSGGG--GGGGS-HHHHHHHHHHHHHTT--GGGGPPPPTT-TTTTTSTTHHHHHHHS-TT---TT------HHHH-S-HHHHHHHT--TT--EEEEEE-TTT--EEEEEE-S------

=== Feature glossary ===
The record interleaves many kinds of information about one protein. Here is each kind framed as the question it answers.

Q: Are the domains correctly placed relative to each other?
A: Predicted aligned error is AlphaFold's pairwise confidence. Unlike pLDDT (per-residue), PAE is per-residue-pair and captures whether two parts of the structure are correctly placed relative to each other. Units are ångströms of expected positional error.

Q: Which residues are in helices, strands, or loops?
A: Eight-state secondary structure (DSSP): H is the canonical α-helix, G the tighter 3₁₀-helix, I the wider π-helix; E/B are β-structure, T and S are turns and bends, and '-' is everything else. DSSP derives these from the pattern of main-chain N–H···O=C hydrogen bonds, not from the sequence.

Q: What if only a Cα trace is available?
A: P-SEA three-state annotation labels each residue as helix, strand, or coil based purely on the geometry of the Cα trace. It serves as a fallback when the full backbone (and thus DSSP) is unavailable.

Q: What are the backbone torsion angles?
A: φ (phi) and ψ (psi) are the two rotatable backbone dihedrals per residue: φ is the C(i-1)–N–Cα–C torsion, ψ is the N–Cα–C–N(i+1) torsion, both in degrees on (−180°, 180°]. α-helical residues cluster near (−60°, −45°); β-strand residues near (−120°, +130°). A Ramachandran plot is simply a scatter of (φ, ψ) for every residue.

Q: What known structures does this most resemble?
A: Structural nearest neighbors (via Foldseek easy-search vs the PDB). Reported per hit: target PDB id, E-value, and alignment TM-score. A TM-score above ~0.5 is the conventional threshold for 'same fold'.

Q: What family and function is it annotated with?
A: Database cross-references. InterPro integrates a dozen domain/family signature databases into unified entries with residue-range hits. GO terms attach function/process/location labels with evidence codes. CATH codes position the fold in a four-level structural taxonomy. Organism is the NCBI-taxonomy species name.

Q: Which residues are buried vs exposed?
A: Solvent accessibility: the surface area of each residue that a 1.4 Å water probe can touch, in Å². When only backbone atoms are present the absolute values are lower than full-atom SASA (side chains contribute most of the area) and are flagged as backbone-only.

Q: What do the diagnostic plots show?
A: Three diagnostic plots accompany the record. The Cα contact map visualizes the tertiary structure as a 2D adjacency matrix (8 Å cutoff, sequence-local contacts suppressed). The Ramachandran plot shows the distribution of backbone (φ, ψ) torsions, with points in the α and β basins reflecting secondary structure content. The PAE plot shows AlphaFold's inter-residue confidence as a color matrix.

Q: What is the amino-acid chain?
A: The amino-acid sequence is the protein's primary structure: the linear order of residues from the N-terminus to the C-terminus, written in one-letter code. Everything else here — the 3D coordinates, the secondary structure, the domain annotations — is ultimately a consequence of this string.

Q: What do the rendered images show?
A: The six renders are orthographic views along the three Cartesian axes in both directions. Representation (cartoon, sticks, or surface) and color scheme (sequence-rainbow or by-chain) vary across proteins so the training set covers all the common visualization conventions.

Q: Where is each backbone atom in 3D?
A: The mmCIF table is the protein's shape written out atom by atom. For each backbone N, Cα, C, and carbonyl O, it records an (x, y, z) coordinate triple in Å plus the residue type, chain letter, and residue number.

Q: How mobile is each atom in the crystal?
A: For experimental (PDB) structures, the B-factor (temperature factor) quantifies the positional spread of each atom in the crystal — a combination of thermal vibration and static disorder — in units of Å². High B-factors mark flexible loops or poorly resolved regions; low B-factors mark the rigid, well-ordered core.

Q: How big and how compact is the whole molecule?
A: Three whole-structure scalars: the radius of gyration (RMS distance of Cα from centroid, in Å), the count of Cα–Cα contacts (pairs closer than 8 Å and separated by more than four residues in sequence — i.e. tertiary, not local, contacts), and the bounding-box dimensions. Together they distinguish compact globular folds from extended fibres or disordered chains.

Q: What does the local fold look like, residue by residue?
A: A 3Di character summarizes, for each residue, the relative orientation of the Cα frame of its nearest spatial neighbor. Because it encodes fold topology rather than chemistry, 3Di alignments detect remote structural similarity that sequence alignment misses.

Q: How confident is the AlphaFold model at each residue?
A: For AlphaFold models, the B-factor field carries pLDDT — the model's own estimate of local accuracy on a 0–100 scale. Regions with pLDDT<50 should be treated as essentially unmodeled; they often correspond to intrinsically disordered segments.